Protein AF-A0A7V3F7Z0-F1 (afdb_monomer_lite)

pLDDT: mean 85.37, std 13.81, range [32.78, 98.31]

Secondary structure (DSSP, 8-state):
-PPP--PPBPPPPEEEBPPPSSGGGSEEEEE--SSB-EEEESSB--S-GGGG-EE-S-GGGSBTTBPEEEEEEEETTEEEEEEEESS-S-EEEEEPSTT--S-GGG-GGGTT-HHHHHHHHHHTTPEEEEEEEPP-SSTT-GGG-BSSS-TT--HHHHHHHHHHHHHHHIIIIITTS-EEEEEETHHHIIIIIHHHHBTTSTTT-SEEEEES---S-HHHHHH--S-EEETTEEEEEEBTTBPPGGG--EE-S----HHHHHHHHHHHT-TTTTTTT---GGGGGG-GGGS-GGGG---S-EEEEEE--SS--TTTT---TTTTSHHHHHHHHHHHHHHH-TTS-EEEEEETT--TTGGGSTTTHHHHHHHHHHHTTPPPP-------TTSB-B---TTSPPPTT-B-SB-SSSTT--BSEEEEEETTEEEEEES-S-TTEEEESEEEEEETT--S-EEEE-EESSPPPSTTSEEES-EEEEEE--HHHHTS-EEEEE-EEEEEEPSSSS--EEEEESBSSSS--SB--EEEEE---

Radius of gyration: 26.9 Å; chains: 1; bounding box: 70×64×76 Å

Structure (mmCIF, N/CA/C/O backbone):
data_AF-A0A7V3F7Z0-F1
#
_entry.id   AF-A0A7V3F7Z0-F1
#
loop_
_atom_site.group_PDB
_atom_site.id
_atom_site.type_symbol
_atom_site.label_atom_id
_atom_site.label_alt_id
_atom_site.label_comp_id
_atom_site.label_asym_id
_atom_site.label_entity_id
_atom_site.label_seq_id
_atom_site.pdbx_PDB_ins_code
_atom_site.Cartn_x
_atom_site.Cartn_y
_atom_site.Cartn_z
_atom_site.occupancy
_atom_site.B_iso_or_equiv
_atom_site.auth_seq_id
_atom_site.auth_comp_id
_atom_site.auth_asym_id
_atom_site.auth_atom_id
_atom_site.pdbx_PDB_model_num
ATOM 1 N N . MET A 1 1 ? 5.185 -11.949 -35.951 1.00 40.06 1 MET A N 1
ATOM 2 C CA . MET A 1 1 ? 5.447 -13.105 -35.068 1.00 40.06 1 MET A CA 1
ATOM 3 C C . MET A 1 1 ? 4.347 -13.123 -34.026 1.00 40.06 1 MET A C 1
ATOM 5 O O . MET A 1 1 ? 4.194 -12.122 -33.343 1.00 40.06 1 MET A O 1
ATOM 9 N N . GLN A 1 2 ? 3.527 -14.175 -33.975 1.00 32.78 2 GLN A N 1
ATOM 10 C CA . GLN A 1 2 ? 2.588 -14.362 -32.868 1.00 32.78 2 GLN A CA 1
ATOM 11 C C . GLN A 1 2 ? 3.419 -14.623 -31.614 1.00 32.78 2 GLN A C 1
ATOM 13 O O . GLN A 1 2 ? 4.177 -15.591 -31.577 1.00 32.78 2 GLN A O 1
ATOM 18 N N . THR A 1 3 ? 3.333 -13.734 -30.629 1.00 39.50 3 THR A N 1
ATOM 19 C CA . THR A 1 3 ? 3.895 -13.981 -29.303 1.00 39.50 3 THR A CA 1
ATOM 20 C C . THR A 1 3 ? 3.200 -15.234 -28.765 1.00 39.50 3 THR A C 1
ATOM 22 O O . THR A 1 3 ? 1.966 -15.231 -28.711 1.00 39.50 3 THR A O 1
ATOM 25 N N . PRO A 1 4 ? 3.921 -16.325 -28.444 1.00 40.84 4 PRO A N 1
ATOM 26 C CA . PRO A 1 4 ? 3.293 -17.485 -27.829 1.00 40.84 4 PRO A CA 1
ATOM 27 C C . PRO A 1 4 ? 2.524 -17.004 -26.600 1.00 40.84 4 PRO A C 1
ATOM 29 O O . PRO A 1 4 ? 3.055 -16.210 -25.823 1.00 40.84 4 PRO A O 1
ATOM 32 N N . SER A 1 5 ? 1.260 -17.421 -26.471 1.00 46.19 5 SER A N 1
ATOM 33 C CA . SER A 1 5 ? 0.456 -17.141 -25.282 1.00 46.19 5 SER A CA 1
ATOM 34 C C . SER A 1 5 ? 1.248 -17.662 -24.094 1.00 46.19 5 SER A C 1
ATOM 36 O O . SER A 1 5 ? 1.383 -18.874 -23.943 1.00 46.19 5 SER A O 1
ATOM 38 N N . ALA A 1 6 ? 1.866 -16.761 -23.331 1.00 54.75 6 ALA A N 1
ATOM 39 C CA . ALA A 1 6 ? 2.695 -17.152 -22.209 1.00 54.75 6 ALA A CA 1
ATOM 40 C C . ALA A 1 6 ? 1.791 -17.897 -21.226 1.00 54.75 6 ALA A C 1
ATOM 42 O O . ALA A 1 6 ? 0.882 -17.301 -20.649 1.00 54.75 6 ALA A O 1
ATOM 43 N N . THR A 1 7 ? 1.992 -19.210 -21.100 1.00 64.94 7 THR A N 1
ATOM 44 C CA . THR A 1 7 ? 1.405 -19.985 -20.011 1.00 64.94 7 THR A CA 1
ATOM 45 C C . THR A 1 7 ? 1.836 -19.306 -18.723 1.00 64.94 7 THR A C 1
ATOM 47 O O . THR A 1 7 ? 3.023 -19.020 -18.540 1.00 64.94 7 THR A O 1
ATOM 50 N N . LEU A 1 8 ? 0.866 -18.980 -17.879 1.00 78.19 8 LEU A N 1
ATOM 51 C CA . LEU A 1 8 ? 1.135 -18.326 -16.613 1.00 78.19 8 LEU A CA 1
ATOM 52 C C . LEU A 1 8 ? 2.072 -19.197 -15.775 1.00 78.19 8 LEU A C 1
ATOM 54 O O . LEU A 1 8 ? 2.037 -20.428 -15.823 1.00 78.19 8 LEU A O 1
ATOM 58 N N . ALA A 1 9 ? 2.955 -18.547 -15.028 1.00 81.69 9 ALA A N 1
ATOM 59 C CA . ALA A 1 9 ? 3.930 -19.269 -14.237 1.00 81.69 9 ALA A CA 1
ATOM 60 C C . ALA A 1 9 ? 3.295 -19.789 -12.938 1.00 81.69 9 ALA A C 1
ATOM 62 O O . ALA A 1 9 ? 2.455 -19.137 -12.309 1.00 81.69 9 ALA A O 1
ATOM 63 N N . ALA A 1 10 ? 3.746 -20.963 -12.499 1.00 88.56 10 ALA A N 1
ATOM 64 C CA . ALA A 1 10 ? 3.422 -21.468 -11.175 1.00 88.56 10 ALA A CA 1
ATOM 65 C C . ALA A 1 10 ? 4.236 -20.725 -10.102 1.00 88.56 10 ALA A C 1
ATOM 67 O O . ALA A 1 10 ? 5.429 -20.454 -10.264 1.00 88.56 10 ALA A O 1
ATOM 68 N N . THR A 1 11 ? 3.599 -20.449 -8.966 1.00 92.69 11 THR A N 1
ATOM 69 C CA . THR A 1 11 ? 4.271 -19.986 -7.744 1.00 92.69 11 THR A CA 1
ATOM 70 C C . THR A 1 11 ? 5.241 -21.041 -7.204 1.00 92.69 11 THR A C 1
ATOM 72 O O . THR A 1 11 ? 5.077 -22.237 -7.452 1.00 92.69 11 THR A O 1
ATOM 75 N N . LYS A 1 12 ? 6.211 -20.622 -6.392 1.00 94.94 12 LYS A N 1
ATOM 76 C CA . LYS A 1 12 ? 7.134 -21.509 -5.678 1.00 94.94 12 LYS A CA 1
ATOM 77 C C . LYS A 1 12 ? 6.621 -21.827 -4.268 1.00 94.94 12 LYS A C 1
ATOM 79 O O . LYS A 1 12 ? 5.870 -21.037 -3.695 1.00 94.94 12 LYS A O 1
ATOM 84 N N . PRO A 1 13 ? 7.014 -22.973 -3.690 1.00 96.38 13 PRO A N 1
ATOM 85 C CA . PRO A 1 13 ? 6.775 -23.248 -2.280 1.00 96.38 13 PRO A CA 1
ATOM 86 C C . PRO A 1 13 ? 7.453 -22.203 -1.387 1.00 96.38 13 PRO A C 1
ATOM 88 O O . PRO A 1 13 ? 8.570 -21.772 -1.670 1.00 96.38 13 PRO A O 1
ATOM 91 N N . VAL A 1 14 ? 6.779 -21.830 -0.300 1.00 97.88 14 VAL A N 1
ATOM 92 C CA . VAL A 1 14 ? 7.337 -20.976 0.756 1.00 97.88 14 VAL A CA 1
ATOM 93 C C . VAL A 1 14 ? 7.803 -21.876 1.893 1.00 97.88 14 VAL A C 1
ATOM 95 O O . VAL A 1 14 ? 7.004 -22.620 2.464 1.00 97.88 14 VAL A O 1
ATOM 98 N N . THR A 1 15 ? 9.086 -21.799 2.228 1.00 98.12 15 THR A N 1
ATOM 99 C CA . THR A 1 15 ? 9.681 -22.517 3.356 1.00 98.12 15 THR A CA 1
ATOM 100 C C . THR A 1 15 ? 9.652 -21.614 4.578 1.00 98.12 15 THR A C 1
ATOM 102 O O . THR A 1 15 ? 10.271 -20.554 4.580 1.00 98.12 15 THR A O 1
ATOM 105 N N . ILE A 1 16 ? 8.947 -22.024 5.629 1.00 98.31 16 ILE A N 1
ATOM 106 C CA . ILE A 1 16 ? 8.938 -21.291 6.898 1.00 98.31 16 ILE A CA 1
ATOM 107 C C . ILE A 1 16 ? 10.205 -21.627 7.680 1.00 98.31 16 ILE A C 1
ATOM 109 O O . ILE A 1 16 ? 10.554 -22.800 7.838 1.00 98.31 16 ILE A O 1
ATOM 113 N N . CYS A 1 17 ? 10.887 -20.603 8.182 1.00 98.06 17 CYS A N 1
ATOM 114 C CA . CYS A 1 17 ? 12.042 -20.771 9.052 1.00 98.06 17 CYS A CA 1
ATOM 115 C C . CYS A 1 17 ? 11.588 -20.779 10.514 1.00 98.06 17 CYS A C 1
ATOM 117 O O . CYS A 1 17 ? 10.593 -20.156 10.881 1.00 98.06 17 CYS A O 1
ATOM 119 N N . LYS A 1 18 ? 12.308 -21.498 11.372 1.00 96.44 18 LYS A N 1
ATOM 120 C CA . LYS A 1 18 ? 12.104 -21.409 12.816 1.00 96.44 18 LYS A CA 1
ATOM 121 C C . LYS A 1 18 ? 12.685 -20.083 13.304 1.00 96.44 18 LYS A C 1
ATOM 123 O O . LYS A 1 18 ? 13.902 -19.914 13.222 1.00 96.44 18 LYS A O 1
ATOM 128 N N . ALA A 1 19 ? 11.839 -19.193 13.827 1.00 93.38 19 ALA A N 1
ATOM 129 C CA . ALA A 1 19 ? 12.308 -17.955 14.438 1.00 93.38 19 ALA A CA 1
ATOM 130 C C . ALA A 1 19 ? 13.267 -18.244 15.603 1.00 93.38 19 ALA A C 1
ATOM 132 O O . ALA A 1 19 ? 12.974 -19.061 16.482 1.00 93.38 19 ALA A O 1
ATOM 133 N N . GLN A 1 20 ? 14.418 -17.583 15.581 1.00 91.88 20 GLN A N 1
ATOM 134 C CA . GLN A 1 20 ? 15.437 -17.635 16.622 1.00 91.88 20 GLN A CA 1
ATOM 135 C C . GLN A 1 20 ? 15.290 -16.446 17.579 1.00 91.88 20 GLN A C 1
ATOM 137 O O . GLN A 1 20 ? 14.493 -15.532 17.357 1.00 91.88 20 GLN A O 1
ATOM 142 N N . ASN A 1 21 ? 16.071 -16.444 18.661 1.00 86.12 21 ASN A N 1
ATOM 143 C CA . ASN A 1 21 ? 16.098 -15.308 19.587 1.00 86.12 21 ASN A CA 1
ATOM 144 C C . ASN A 1 21 ? 16.656 -14.043 18.924 1.00 86.12 21 ASN A C 1
ATOM 146 O O . ASN A 1 21 ? 16.204 -12.952 19.241 1.00 86.12 21 ASN A O 1
ATOM 150 N N . ASN A 1 22 ? 17.619 -14.197 18.013 1.00 85.81 22 ASN A N 1
ATOM 151 C CA . ASN A 1 22 ? 18.153 -13.112 17.205 1.00 85.81 22 ASN A CA 1
ATOM 152 C C . ASN A 1 22 ? 17.580 -13.218 15.778 1.00 85.81 22 ASN A C 1
ATOM 154 O O . ASN A 1 22 ? 17.796 -14.249 15.136 1.00 85.81 22 ASN A O 1
ATOM 158 N N . PRO A 1 23 ? 16.874 -12.194 15.262 1.00 86.50 23 PRO A N 1
ATOM 159 C CA . PRO A 1 23 ? 16.345 -12.193 13.897 1.00 86.50 23 PRO A CA 1
ATOM 160 C C . PRO A 1 23 ? 17.389 -12.462 12.806 1.00 86.50 23 PRO A C 1
ATOM 162 O O . PRO A 1 23 ? 17.048 -13.035 11.772 1.00 86.50 23 PRO A O 1
ATOM 165 N N . ASP A 1 24 ? 18.650 -12.090 13.036 1.00 85.94 24 ASP A N 1
ATOM 166 C CA . ASP A 1 24 ? 19.737 -12.322 12.076 1.00 85.94 24 ASP A CA 1
ATOM 167 C C . ASP A 1 24 ? 20.104 -13.812 11.928 1.00 85.94 24 ASP A C 1
ATOM 169 O O . ASP A 1 24 ? 20.746 -14.188 10.949 1.00 85.94 24 ASP A O 1
ATOM 173 N N . ASP A 1 25 ? 19.659 -14.672 12.854 1.00 91.00 25 ASP A N 1
ATOM 174 C CA . ASP A 1 25 ? 19.932 -16.114 12.843 1.00 91.00 25 ASP A CA 1
ATOM 175 C C . ASP A 1 25 ? 18.805 -16.938 12.186 1.00 91.00 25 ASP A C 1
ATOM 177 O O . ASP A 1 25 ? 18.937 -18.157 12.036 1.00 91.00 25 ASP A O 1
ATOM 181 N N . ASP A 1 26 ? 17.687 -16.322 11.784 1.00 93.75 26 ASP A N 1
ATOM 182 C CA . ASP A 1 26 ? 16.532 -17.037 11.212 1.00 93.75 26 ASP A CA 1
ATOM 183 C C . ASP A 1 26 ? 16.871 -17.741 9.884 1.00 93.75 26 ASP A C 1
ATOM 185 O O . ASP A 1 26 ? 16.384 -18.839 9.578 1.00 93.75 26 ASP A O 1
ATOM 189 N N . PHE A 1 27 ? 17.719 -17.099 9.087 1.00 94.94 27 PHE A N 1
ATOM 190 C CA . PHE A 1 27 ? 18.164 -17.549 7.776 1.00 94.94 27 PHE A CA 1
ATOM 191 C C . PHE A 1 27 ? 19.595 -17.090 7.510 1.00 94.94 27 PHE A C 1
ATOM 193 O O . PHE A 1 27 ? 20.056 -16.078 8.027 1.00 94.94 27 PHE A O 1
ATOM 200 N N . VAL A 1 28 ? 20.285 -17.820 6.642 1.00 94.00 28 VAL A N 1
ATOM 201 C CA . VAL A 1 28 ? 21.674 -17.565 6.268 1.00 94.00 28 VAL A CA 1
ATOM 202 C C . VAL A 1 28 ? 21.777 -17.386 4.760 1.00 94.00 28 VAL A C 1
ATOM 204 O O . VAL A 1 28 ? 21.121 -18.092 3.993 1.00 94.00 28 VAL A O 1
ATOM 207 N N . MET A 1 29 ? 22.609 -16.439 4.329 1.00 90.94 29 MET A N 1
ATOM 208 C CA . MET A 1 29 ? 22.981 -16.303 2.923 1.00 90.94 29 MET A CA 1
ATOM 209 C C . MET A 1 29 ? 24.014 -17.392 2.585 1.00 90.94 29 MET A C 1
ATOM 211 O O . MET A 1 29 ? 25.139 -17.340 3.079 1.00 90.94 29 MET A O 1
ATOM 215 N N . GLN A 1 30 ? 23.627 -18.399 1.796 1.00 85.00 30 GLN A N 1
ATOM 216 C CA . GLN A 1 30 ? 24.428 -19.599 1.513 1.00 85.00 30 GLN A CA 1
ATOM 217 C C . GLN A 1 30 ? 25.520 -19.358 0.471 1.00 85.00 30 GLN A C 1
ATOM 219 O O . GLN A 1 30 ? 26.654 -19.807 0.636 1.00 85.00 30 GLN A O 1
ATOM 224 N N . ALA A 1 31 ? 25.187 -18.636 -0.594 1.00 69.44 31 ALA A N 1
ATOM 225 C CA . ALA A 1 31 ? 26.120 -18.273 -1.642 1.00 69.44 31 ALA A CA 1
ATOM 226 C C . ALA A 1 31 ? 26.060 -16.763 -1.857 1.00 69.44 31 ALA A C 1
ATOM 228 O O . ALA A 1 31 ? 25.005 -16.192 -2.129 1.00 69.44 31 ALA A O 1
ATOM 229 N N . SER A 1 32 ? 27.219 -16.115 -1.740 1.00 60.28 32 SER A N 1
ATOM 230 C CA . SER A 1 32 ? 27.382 -14.732 -2.166 1.00 60.28 32 SER A CA 1
ATOM 231 C C . SER A 1 32 ? 28.362 -14.690 -3.330 1.00 60.28 32 SER A C 1
ATOM 233 O O . SER A 1 32 ? 29.577 -14.599 -3.158 1.00 60.28 32 SER A O 1
ATOM 235 N N . GLY A 1 33 ? 27.818 -14.756 -4.546 1.00 64.25 33 GLY A N 1
ATOM 236 C CA . GLY A 1 33 ? 28.497 -14.121 -5.671 1.00 64.25 33 GLY A CA 1
ATOM 237 C C . GLY A 1 33 ? 28.677 -12.627 -5.377 1.00 64.25 33 GLY A C 1
ATOM 238 O O . GLY A 1 33 ? 28.158 -12.092 -4.386 1.00 64.25 33 GLY A O 1
ATOM 239 N N . LEU A 1 34 ? 29.384 -11.904 -6.242 1.00 66.94 34 LEU A N 1
ATOM 240 C CA . LEU A 1 34 ? 29.458 -10.448 -6.078 1.00 66.94 34 LEU A CA 1
ATOM 241 C C . LEU A 1 34 ? 28.057 -9.820 -6.123 1.00 66.94 34 LEU A C 1
ATOM 243 O O . LEU A 1 34 ? 27.850 -8.782 -5.494 1.00 66.94 34 LEU A O 1
ATOM 247 N N . ILE A 1 35 ? 27.100 -10.476 -6.795 1.00 71.56 35 ILE A N 1
ATOM 248 C CA . ILE A 1 35 ? 25.811 -9.875 -7.114 1.00 71.56 35 ILE A CA 1
ATOM 249 C C . ILE A 1 35 ? 24.589 -10.780 -6.860 1.00 71.56 35 ILE A C 1
ATOM 251 O O . ILE A 1 35 ? 23.461 -10.293 -6.806 1.00 71.56 35 ILE A O 1
ATOM 255 N N . GLY A 1 36 ? 24.793 -12.074 -6.606 1.00 80.94 36 GLY A N 1
ATOM 256 C CA . GLY A 1 36 ? 23.739 -12.988 -6.152 1.00 80.94 36 GLY A CA 1
ATOM 257 C C . GLY A 1 36 ? 23.411 -12.875 -4.655 1.00 80.94 36 GLY A C 1
ATOM 258 O O . GLY A 1 36 ? 24.296 -12.637 -3.831 1.00 80.94 36 GLY A O 1
ATOM 259 N N . ALA A 1 37 ? 22.142 -13.088 -4.309 1.00 86.69 37 ALA A N 1
ATOM 260 C CA . ALA A 1 37 ? 21.683 -13.376 -2.956 1.00 86.69 37 ALA A CA 1
ATOM 261 C C . ALA A 1 37 ? 20.887 -14.690 -2.970 1.00 86.69 37 ALA A C 1
ATOM 263 O O . ALA A 1 37 ? 19.822 -14.770 -3.588 1.00 86.69 37 ALA A O 1
ATOM 264 N N . ASP A 1 38 ? 21.440 -15.694 -2.295 1.00 91.25 38 ASP A N 1
ATOM 265 C CA . ASP A 1 38 ? 20.860 -17.022 -2.109 1.00 91.25 38 ASP A CA 1
ATOM 266 C C . ASP A 1 38 ? 20.737 -17.292 -0.609 1.00 91.25 38 ASP A C 1
ATOM 268 O O . ASP A 1 38 ? 21.736 -17.281 0.114 1.00 91.25 38 ASP A O 1
ATOM 272 N N . TYR A 1 39 ? 19.508 -17.469 -0.140 1.00 94.44 39 TYR A N 1
ATOM 273 C CA . TYR A 1 39 ? 19.170 -17.656 1.260 1.00 94.44 39 TYR A CA 1
ATOM 274 C C . TYR A 1 39 ? 18.562 -19.026 1.524 1.00 94.44 39 TYR A C 1
ATOM 276 O O . TYR A 1 39 ? 17.707 -19.496 0.778 1.00 94.44 39 TYR A O 1
ATOM 284 N N . ALA A 1 40 ? 18.880 -19.578 2.693 1.00 96.38 40 ALA A N 1
ATOM 285 C CA . ALA A 1 40 ? 18.181 -20.721 3.263 1.00 96.38 40 ALA A CA 1
ATOM 286 C C . ALA A 1 40 ? 17.863 -20.493 4.740 1.00 96.38 40 ALA A C 1
ATOM 288 O O . ALA A 1 40 ? 18.558 -19.752 5.435 1.00 96.38 40 ALA A O 1
ATOM 289 N N . CYS A 1 41 ? 16.826 -21.166 5.237 1.00 97.38 41 CYS A N 1
ATOM 290 C CA . CYS A 1 41 ? 16.548 -21.183 6.667 1.00 97.38 41 CYS A CA 1
ATOM 291 C C . CYS A 1 41 ? 17.720 -21.823 7.415 1.00 97.38 41 CYS A C 1
ATOM 293 O O . CYS A 1 41 ? 18.149 -22.921 7.058 1.00 97.38 41 CYS A O 1
ATOM 295 N N . THR A 1 42 ? 18.167 -21.200 8.504 1.00 97.06 42 THR A N 1
ATOM 296 C CA . THR A 1 42 ? 19.142 -21.818 9.419 1.00 97.06 42 THR A CA 1
ATOM 297 C C . THR A 1 42 ? 18.548 -23.078 10.043 1.00 97.06 42 THR A C 1
ATOM 299 O O . THR A 1 42 ? 19.208 -24.098 10.220 1.00 97.06 42 THR A O 1
ATOM 302 N N . THR A 1 43 ? 17.255 -23.026 10.361 1.00 97.06 43 THR A N 1
ATOM 303 C CA . THR A 1 43 ? 16.456 -24.182 10.759 1.00 97.06 43 THR A CA 1
ATOM 304 C C . THR A 1 43 ? 15.089 -24.076 10.105 1.00 97.06 43 THR A C 1
ATOM 306 O O . THR A 1 43 ? 14.385 -23.083 10.285 1.00 97.06 43 THR A O 1
ATOM 309 N N . VAL A 1 44 ? 14.700 -25.099 9.348 1.00 97.56 44 VAL A N 1
ATOM 310 C CA . VAL A 1 44 ? 13.358 -25.176 8.760 1.00 97.56 44 VAL A CA 1
ATOM 311 C C . VAL A 1 44 ? 12.338 -25.435 9.869 1.00 97.56 44 VAL A C 1
ATOM 313 O O . VAL A 1 44 ? 12.540 -26.292 10.732 1.00 97.56 44 VAL A O 1
ATOM 316 N N . CYS A 1 45 ? 11.235 -24.694 9.845 1.00 97.00 45 CYS A N 1
ATOM 317 C CA . CYS A 1 45 ? 10.101 -24.926 10.724 1.00 97.00 45 CYS A CA 1
ATOM 318 C C . CYS A 1 45 ? 9.451 -26.274 10.386 1.00 97.00 45 CYS A C 1
ATOM 320 O O . CYS A 1 45 ? 8.913 -26.452 9.294 1.00 97.00 45 CYS A O 1
ATOM 322 N N . SER A 1 46 ? 9.500 -27.228 11.315 1.00 91.62 46 SER A N 1
ATOM 323 C CA . SER A 1 46 ? 8.777 -28.496 11.186 1.00 91.62 46 SER A CA 1
ATOM 324 C C . SER A 1 46 ? 7.430 -28.390 11.906 1.00 91.62 46 SER A C 1
ATOM 326 O O . SER A 1 46 ? 7.382 -27.993 13.065 1.00 91.62 46 SER A O 1
ATOM 328 N N . GLY A 1 47 ? 6.334 -28.737 11.224 1.00 89.50 47 GLY A N 1
ATOM 329 C CA . GLY A 1 47 ? 4.981 -28.713 11.795 1.00 89.50 47 GLY A CA 1
ATOM 330 C C . GLY A 1 47 ? 4.164 -27.462 11.447 1.00 89.50 47 GLY A C 1
ATOM 331 O O . GLY A 1 47 ? 4.294 -26.910 10.356 1.00 89.50 47 GLY A O 1
ATOM 332 N N . ASP A 1 48 ? 3.267 -27.057 12.354 1.00 91.62 48 ASP A N 1
ATOM 333 C CA . ASP A 1 48 ? 2.439 -25.854 12.178 1.00 91.62 48 ASP A CA 1
ATOM 334 C C . ASP A 1 48 ? 3.324 -24.601 12.247 1.00 91.62 48 ASP A C 1
ATOM 336 O O . ASP A 1 48 ? 4.035 -24.387 13.230 1.00 91.62 48 ASP A O 1
ATOM 340 N N . TRP A 1 49 ? 3.235 -23.740 11.228 1.00 94.75 49 TRP A N 1
ATOM 341 C CA . TRP A 1 49 ? 3.980 -22.482 11.138 1.00 94.75 49 TRP A CA 1
ATOM 342 C C . TRP A 1 49 ? 3.799 -21.589 12.373 1.00 94.75 49 TRP A C 1
ATOM 344 O O . TRP A 1 49 ? 4.698 -20.820 12.710 1.00 94.75 49 TRP A O 1
ATOM 354 N N . ARG A 1 50 ? 2.673 -21.712 13.090 1.00 91.75 50 ARG A N 1
ATOM 355 C CA . ARG A 1 50 ? 2.406 -20.962 14.329 1.00 91.75 50 ARG A CA 1
ATOM 356 C C . ARG A 1 50 ? 3.424 -21.236 15.434 1.00 91.75 50 ARG A C 1
ATOM 358 O O . ARG A 1 50 ? 3.628 -20.385 16.292 1.00 91.75 50 ARG A O 1
ATOM 365 N N . GLN A 1 51 ? 4.075 -22.397 15.417 1.00 91.19 51 GLN A N 1
ATOM 366 C CA . GLN A 1 51 ? 5.104 -22.770 16.394 1.00 91.19 51 GLN A CA 1
ATOM 367 C C . GLN A 1 51 ? 6.454 -22.091 16.127 1.00 91.19 51 GLN A C 1
ATOM 369 O O . GLN A 1 51 ? 7.370 -22.189 16.940 1.00 91.19 51 GLN A O 1
ATOM 374 N N . CYS A 1 52 ? 6.580 -21.411 14.989 1.00 93.44 52 CYS A N 1
ATOM 375 C CA . CYS A 1 52 ? 7.809 -20.787 14.515 1.00 93.44 52 CYS A CA 1
ATOM 376 C C . CYS A 1 52 ? 7.726 -19.262 14.513 1.00 93.44 52 CYS A C 1
ATOM 378 O O . CYS A 1 52 ? 8.544 -18.600 13.879 1.00 93.44 52 CYS A O 1
ATOM 380 N N . LEU A 1 53 ? 6.734 -18.720 15.218 1.00 93.00 53 LEU A N 1
ATOM 381 C CA . LEU A 1 53 ? 6.544 -17.293 15.402 1.00 93.00 53 LEU A CA 1
ATOM 382 C C . LEU A 1 53 ? 7.435 -16.759 16.518 1.00 93.00 53 LEU A C 1
ATOM 384 O O . LEU A 1 53 ? 7.620 -17.403 17.551 1.00 93.00 53 LEU A O 1
ATOM 388 N N . ARG A 1 54 ? 7.886 -15.523 16.338 1.00 91.62 54 ARG A N 1
ATOM 389 C CA . ARG A 1 54 ? 8.498 -14.694 17.378 1.00 91.62 54 ARG A CA 1
ATOM 390 C C . ARG A 1 54 ? 7.589 -13.503 17.655 1.00 91.62 54 ARG A C 1
ATOM 392 O O . ARG A 1 54 ? 6.998 -12.957 16.730 1.00 91.62 54 ARG A O 1
ATOM 399 N N . LEU A 1 55 ? 7.462 -13.085 18.912 1.00 85.38 55 LEU A N 1
ATOM 400 C CA . LEU A 1 55 ? 6.824 -11.803 19.226 1.00 85.38 55 LEU A CA 1
ATOM 401 C C . LEU A 1 55 ? 7.704 -10.662 18.716 1.00 85.38 55 LEU A C 1
ATOM 403 O O . LEU A 1 55 ? 8.922 -10.711 18.869 1.00 85.38 55 LEU A O 1
ATOM 407 N N . THR A 1 56 ? 7.102 -9.636 18.123 1.00 82.06 56 THR A N 1
ATOM 408 C CA . THR A 1 56 ? 7.854 -8.445 17.722 1.00 82.06 56 THR A CA 1
ATOM 409 C C . THR A 1 56 ? 8.457 -7.778 18.965 1.00 82.06 56 THR A C 1
ATOM 411 O O . THR A 1 56 ? 7.770 -7.604 19.967 1.00 82.06 56 THR A O 1
ATOM 414 N N . GLU A 1 57 ? 9.739 -7.410 18.916 1.00 71.50 57 GLU A N 1
ATOM 415 C CA . GLU A 1 57 ? 10.472 -6.902 20.092 1.00 71.50 57 GLU A CA 1
ATOM 416 C C . GLU A 1 57 ? 9.981 -5.528 20.576 1.00 71.50 57 GLU A C 1
ATOM 418 O O . GLU A 1 57 ? 10.096 -5.188 21.752 1.00 71.50 57 GLU A O 1
ATOM 423 N N . LYS A 1 58 ? 9.439 -4.731 19.654 1.00 70.00 58 LYS A N 1
ATOM 424 C CA . LYS A 1 58 ? 9.062 -3.334 19.862 1.00 70.00 58 LYS A CA 1
ATOM 425 C C . LYS A 1 58 ? 7.558 -3.193 20.055 1.00 70.00 58 LYS A C 1
ATOM 427 O O . LYS A 1 58 ? 6.782 -3.426 19.127 1.00 70.00 58 LYS A O 1
ATOM 432 N N . ALA A 1 59 ? 7.157 -2.772 21.253 1.00 60.41 59 ALA A N 1
ATOM 433 C CA . ALA A 1 59 ? 5.754 -2.576 21.613 1.00 60.41 59 ALA A CA 1
ATOM 434 C C . ALA A 1 59 ? 5.079 -1.484 20.766 1.00 60.41 59 ALA A C 1
ATOM 436 O O . ALA A 1 59 ? 3.884 -1.565 20.500 1.00 60.41 59 ALA A O 1
ATOM 437 N N . GLU A 1 60 ? 5.836 -0.495 20.288 1.00 58.94 60 GLU A N 1
ATOM 438 C CA . GLU A 1 60 ? 5.359 0.537 19.363 1.00 58.94 60 GLU A CA 1
ATOM 439 C C . GLU A 1 60 ? 4.924 -0.022 17.999 1.00 58.94 60 GLU A C 1
ATOM 441 O O . GLU A 1 60 ? 4.216 0.649 17.259 1.00 58.94 60 GLU A O 1
ATOM 446 N N . HIS A 1 61 ? 5.289 -1.264 17.669 1.00 65.75 61 HIS A N 1
ATOM 447 C CA . HIS A 1 61 ? 4.841 -1.934 16.449 1.00 65.75 61 HIS A CA 1
ATOM 448 C C . HIS A 1 61 ? 3.541 -2.734 16.655 1.00 65.75 61 HIS A C 1
ATOM 450 O O . HIS A 1 61 ? 3.078 -3.402 15.730 1.00 65.75 61 HIS A O 1
ATOM 456 N N . HIS A 1 62 ? 2.952 -2.713 17.856 1.00 59.34 62 HIS A N 1
ATOM 457 C CA . HIS A 1 62 ? 1.739 -3.461 18.188 1.00 59.34 62 HIS A CA 1
ATOM 458 C C . HIS A 1 62 ? 0.474 -2.764 17.675 1.00 59.34 62 HIS A C 1
ATOM 460 O O . HIS A 1 62 ? 0.283 -1.562 17.837 1.00 59.34 62 HIS A O 1
ATOM 466 N N . ALA A 1 63 ? -0.460 -3.544 17.137 1.00 58.75 63 ALA A N 1
ATOM 467 C CA . ALA A 1 63 ? -1.728 -3.039 16.622 1.00 58.75 63 ALA A CA 1
ATOM 468 C C . ALA A 1 63 ? -2.724 -2.819 17.769 1.00 58.75 63 ALA A C 1
ATOM 470 O O . ALA A 1 63 ? -3.279 -3.790 18.283 1.00 58.75 63 ALA A O 1
ATOM 471 N N . ARG A 1 64 ? -2.977 -1.577 18.205 1.00 61.75 64 ARG A N 1
ATOM 472 C CA . ARG A 1 64 ? -3.854 -1.296 19.370 1.00 61.75 64 ARG A CA 1
ATOM 473 C C . ARG A 1 64 ? -3.435 -2.049 20.646 1.00 61.75 64 ARG A C 1
ATOM 475 O O . ARG A 1 64 ? -4.279 -2.537 21.395 1.00 61.75 64 ARG A O 1
ATOM 482 N N . GLY A 1 65 ? -2.131 -2.222 20.860 1.00 55.53 65 GLY A N 1
ATOM 483 C CA . GLY A 1 65 ? -1.616 -3.026 21.972 1.00 55.53 65 GLY A CA 1
ATOM 484 C C . GLY A 1 65 ? -1.780 -4.543 21.799 1.00 55.53 65 GLY A C 1
ATOM 485 O O . GLY A 1 65 ? -1.353 -5.290 22.677 1.00 55.53 65 GLY A O 1
ATOM 486 N N . LEU A 1 66 ? -2.332 -5.025 20.675 1.00 61.16 66 LEU A N 1
ATOM 487 C CA . LEU A 1 66 ? -2.253 -6.438 20.312 1.00 61.16 66 LEU A CA 1
ATOM 488 C C . LEU A 1 66 ? -0.832 -6.758 19.841 1.00 61.16 66 LEU A C 1
ATOM 490 O O . LEU A 1 66 ? -0.335 -6.092 18.925 1.00 61.16 66 LEU A O 1
ATOM 494 N N . PRO A 1 67 ? -0.191 -7.792 20.409 1.00 72.50 67 PRO A N 1
ATOM 495 C CA . PRO A 1 67 ? 1.145 -8.175 19.999 1.00 72.50 67 PRO A CA 1
ATOM 496 C C . PRO A 1 67 ? 1.156 -8.571 18.525 1.00 72.50 67 PRO A C 1
ATOM 498 O O . PRO A 1 67 ? 0.344 -9.391 18.075 1.00 72.50 67 PRO A O 1
ATOM 501 N N . LYS A 1 68 ? 2.094 -7.985 17.778 1.00 84.44 68 LYS A N 1
ATOM 502 C CA . LYS A 1 68 ? 2.459 -8.507 16.465 1.00 84.44 68 LYS A CA 1
ATOM 503 C C . LYS A 1 68 ? 3.437 -9.660 16.635 1.00 84.44 68 LYS A C 1
ATOM 505 O O . LYS A 1 68 ? 4.174 -9.761 17.618 1.00 84.44 68 LYS A O 1
ATOM 510 N N . VAL A 1 69 ? 3.391 -10.551 15.662 1.00 90.06 69 VAL A N 1
ATOM 511 C CA . VAL A 1 69 ? 4.303 -11.673 15.519 1.00 90.06 69 VAL A CA 1
ATOM 512 C C . VAL A 1 69 ? 5.070 -11.529 14.218 1.00 90.06 69 VAL A C 1
ATOM 514 O O . VAL A 1 69 ? 4.572 -10.958 13.246 1.00 90.06 69 VAL A O 1
ATOM 517 N N . GLU A 1 70 ? 6.279 -12.064 14.217 1.00 94.44 70 GLU A N 1
ATOM 518 C CA . GLU A 1 70 ? 7.133 -12.216 13.056 1.00 94.44 70 GLU A CA 1
ATOM 519 C C . GLU A 1 70 ? 7.201 -13.684 12.638 1.00 94.44 70 GLU A C 1
ATOM 521 O O . GLU A 1 70 ? 7.330 -14.573 13.485 1.00 94.44 70 GLU A O 1
ATOM 526 N N . LEU A 1 71 ? 7.137 -13.924 11.329 1.00 97.06 71 LEU A N 1
ATOM 527 C CA . LEU A 1 71 ? 7.300 -15.239 10.721 1.00 97.06 71 LEU A CA 1
ATOM 528 C C . LEU A 1 71 ? 8.376 -15.168 9.629 1.00 97.06 71 LEU A C 1
ATOM 530 O O . LEU A 1 71 ? 8.097 -14.639 8.544 1.00 97.06 71 LEU A O 1
ATOM 534 N N . PRO A 1 72 ? 9.595 -15.664 9.890 1.00 98.12 72 PRO A N 1
ATOM 535 C CA . PRO A 1 72 ? 10.644 -15.706 8.886 1.00 98.12 72 PRO A CA 1
ATOM 536 C C . PRO A 1 72 ? 10.371 -16.803 7.855 1.00 98.12 72 PRO A C 1
ATOM 538 O O . PRO A 1 72 ? 9.851 -17.879 8.163 1.00 98.12 72 PRO A O 1
ATOM 541 N N . PHE A 1 73 ? 10.742 -16.533 6.612 1.00 98.25 73 PHE A N 1
ATOM 542 C CA . PHE A 1 73 ? 10.543 -17.444 5.497 1.00 98.25 73 PHE A CA 1
ATOM 543 C C . PHE A 1 73 ? 11.679 -17.340 4.483 1.00 98.25 73 PHE A C 1
ATOM 545 O O . PHE A 1 73 ? 12.389 -16.338 4.409 1.00 98.25 73 PHE A O 1
ATOM 552 N N . VAL A 1 74 ? 11.785 -18.367 3.645 1.00 97.81 74 VAL A N 1
ATOM 553 C CA . VAL A 1 74 ? 12.567 -18.374 2.412 1.00 97.81 74 VAL A CA 1
ATOM 554 C C . VAL A 1 74 ? 11.669 -18.823 1.268 1.00 97.81 74 VAL A C 1
ATOM 556 O O . VAL A 1 74 ? 10.931 -19.802 1.380 1.00 97.81 74 VAL A O 1
ATOM 559 N N . VAL A 1 75 ? 11.732 -18.110 0.149 1.00 97.12 75 VAL A N 1
ATOM 560 C CA . VAL A 1 75 ? 11.029 -18.465 -1.082 1.00 97.12 75 VAL A CA 1
ATOM 561 C C . VAL A 1 75 ? 11.873 -18.092 -2.284 1.00 97.12 75 VAL A C 1
ATOM 563 O O . VAL A 1 75 ? 12.377 -16.975 -2.369 1.00 97.12 75 VAL A O 1
ATOM 566 N N . ASP A 1 76 ? 12.015 -19.028 -3.222 1.00 94.94 76 ASP A N 1
ATOM 567 C CA . ASP A 1 76 ? 12.823 -18.824 -4.429 1.00 94.94 76 ASP A CA 1
ATOM 568 C C . ASP A 1 76 ? 14.209 -18.224 -4.100 1.00 94.94 76 ASP A C 1
ATOM 570 O O . ASP A 1 76 ? 14.644 -17.216 -4.676 1.00 94.94 76 ASP A O 1
ATOM 574 N N . ASP A 1 77 ? 14.849 -18.840 -3.101 1.00 93.56 77 ASP A N 1
ATOM 575 C CA . ASP A 1 77 ? 16.187 -18.525 -2.589 1.00 93.56 77 ASP A CA 1
ATOM 576 C C . ASP A 1 77 ? 16.313 -17.108 -2.005 1.00 93.56 77 ASP A C 1
ATOM 578 O O . ASP A 1 77 ? 17.405 -16.574 -1.834 1.00 93.56 77 ASP A O 1
ATOM 582 N N . MET A 1 78 ? 15.184 -16.468 -1.693 1.00 94.94 78 MET A N 1
ATOM 583 C CA . MET A 1 78 ? 15.135 -15.159 -1.057 1.00 94.94 78 MET A CA 1
ATOM 584 C C . MET A 1 78 ? 14.477 -15.254 0.311 1.00 94.94 78 MET A C 1
ATOM 586 O O . MET A 1 78 ? 13.340 -15.714 0.438 1.00 94.94 78 MET A O 1
ATOM 590 N N . ALA A 1 79 ? 15.182 -14.773 1.330 1.00 96.75 79 ALA A N 1
ATOM 591 C CA . ALA A 1 79 ? 14.641 -14.667 2.671 1.00 96.75 79 ALA A CA 1
ATOM 592 C C . ALA A 1 79 ? 13.749 -13.433 2.843 1.00 96.75 79 ALA A C 1
ATOM 594 O O . ALA A 1 79 ? 13.920 -12.400 2.184 1.00 96.75 79 ALA A O 1
ATOM 595 N N . GLY A 1 80 ? 12.828 -13.525 3.791 1.00 96.88 80 GLY A N 1
ATOM 596 C CA . GLY A 1 80 ? 12.030 -12.411 4.267 1.00 96.88 80 GLY A CA 1
ATOM 597 C C . GLY A 1 80 ? 11.359 -12.727 5.596 1.00 96.88 80 GLY A C 1
ATOM 598 O O . GLY A 1 80 ? 11.506 -13.812 6.155 1.00 96.88 80 GLY A O 1
ATOM 599 N N . VAL A 1 81 ? 10.628 -11.749 6.113 1.00 96.94 81 VAL A N 1
ATOM 600 C CA . VAL A 1 81 ? 9.872 -11.838 7.357 1.00 96.94 81 VAL A CA 1
ATOM 601 C C . VAL A 1 81 ? 8.497 -11.221 7.137 1.00 96.94 81 VAL A C 1
ATOM 603 O O . VAL A 1 81 ? 8.374 -10.113 6.606 1.00 96.94 81 VAL A O 1
ATOM 606 N N . LEU A 1 82 ? 7.456 -11.954 7.529 1.00 96.94 82 LEU A N 1
ATOM 607 C CA . LEU A 1 82 ? 6.100 -11.424 7.637 1.00 96.94 82 LEU A CA 1
ATOM 608 C C . LEU A 1 82 ? 5.894 -10.871 9.041 1.00 96.94 82 LEU A C 1
ATOM 610 O O . LEU A 1 82 ? 6.221 -11.559 10.004 1.00 96.94 82 LEU A O 1
ATOM 614 N N . ARG A 1 83 ? 5.282 -9.692 9.163 1.00 94.19 83 ARG A N 1
ATOM 615 C CA . ARG A 1 83 ? 4.843 -9.140 10.450 1.00 94.19 83 ARG A CA 1
ATOM 616 C C . ARG A 1 83 ? 3.345 -8.868 10.442 1.00 94.19 83 ARG A C 1
ATOM 618 O O . ARG A 1 83 ? 2.843 -8.199 9.543 1.00 94.19 83 ARG A O 1
ATOM 625 N N . PHE A 1 84 ? 2.625 -9.410 11.421 1.00 93.44 84 PHE A N 1
ATOM 626 C CA . PHE A 1 84 ? 1.160 -9.344 11.471 1.00 93.44 84 PHE A CA 1
ATOM 627 C C . PHE A 1 84 ? 0.610 -9.658 12.868 1.00 93.44 84 PHE A C 1
ATOM 629 O O . PHE A 1 84 ? 1.337 -10.078 13.763 1.00 93.44 84 PHE A O 1
ATOM 636 N N . THR A 1 85 ? -0.697 -9.479 13.060 1.00 86.62 85 THR A N 1
ATOM 637 C CA . THR A 1 85 ? -1.417 -9.925 14.264 1.00 86.62 85 THR A CA 1
ATOM 638 C C . THR A 1 85 ? -2.080 -11.287 14.054 1.00 86.62 85 THR A C 1
ATOM 640 O O . THR A 1 85 ? -2.601 -11.577 12.979 1.00 86.62 85 THR A O 1
ATOM 643 N N . LEU A 1 86 ? -2.149 -12.114 15.103 1.00 85.62 86 LEU A N 1
ATOM 644 C CA . LEU A 1 86 ? -2.779 -13.446 15.044 1.00 85.62 86 LEU A CA 1
ATOM 645 C C . LEU A 1 86 ? -4.313 -13.431 14.926 1.00 85.62 86 LEU A C 1
ATOM 647 O O . LEU A 1 86 ? -4.932 -14.486 14.790 1.00 85.62 86 LEU A O 1
ATOM 651 N N . ARG A 1 87 ? -4.945 -12.253 14.968 1.00 84.38 87 ARG A N 1
ATOM 652 C CA . ARG A 1 87 ? -6.398 -12.134 14.816 1.00 84.38 87 ARG A CA 1
ATOM 653 C C . ARG A 1 87 ? -6.839 -12.598 13.429 1.00 84.38 87 ARG A C 1
ATOM 655 O O . ARG A 1 87 ? -6.139 -12.384 12.441 1.00 84.38 87 ARG A O 1
ATOM 662 N N . THR A 1 88 ? -8.030 -13.178 13.347 1.00 88.19 88 THR A N 1
ATOM 663 C CA . THR A 1 88 ? -8.697 -13.419 12.061 1.00 88.19 88 THR A CA 1
ATOM 664 C C . THR A 1 88 ? -9.535 -12.194 11.719 1.00 88.19 88 THR A C 1
ATOM 666 O O . THR A 1 88 ? -10.336 -11.755 12.538 1.00 88.19 88 THR A O 1
ATOM 669 N N . ALA A 1 89 ? -9.310 -11.618 10.542 1.00 89.81 89 ALA A N 1
ATOM 670 C CA . ALA A 1 89 ? -9.985 -10.418 10.059 1.00 89.81 89 ALA A CA 1
ATOM 671 C C . ALA A 1 89 ? -9.785 -10.284 8.537 1.00 89.81 89 ALA A C 1
ATOM 673 O O . ALA A 1 89 ? -8.861 -10.913 7.998 1.00 89.81 89 ALA A O 1
ATOM 674 N N . PRO A 1 90 ? -10.572 -9.436 7.845 1.00 97.00 90 PRO A N 1
ATOM 675 C CA . PRO A 1 90 ? -10.221 -8.956 6.512 1.00 97.00 90 PRO A CA 1
ATOM 676 C C . PRO A 1 90 ? -8.763 -8.513 6.495 1.00 97.00 90 PRO A C 1
ATOM 678 O O . PRO A 1 90 ? -8.306 -7.842 7.420 1.00 97.00 90 PRO A O 1
ATOM 681 N N . THR A 1 91 ? -8.009 -8.966 5.505 1.00 97.75 91 THR A N 1
ATOM 682 C CA . THR A 1 91 ? -6.551 -8.879 5.519 1.00 97.75 91 THR A CA 1
ATOM 683 C C . THR A 1 91 ? -6.053 -8.087 4.337 1.00 97.75 91 THR A C 1
ATOM 685 O O . THR A 1 91 ? -6.493 -8.322 3.218 1.00 97.75 91 THR A O 1
ATOM 688 N N . ILE A 1 92 ? -5.089 -7.207 4.576 1.00 97.75 92 ILE A N 1
ATOM 689 C CA . ILE A 1 92 ? -4.343 -6.547 3.515 1.00 97.75 92 ILE A CA 1
ATOM 690 C C . ILE A 1 92 ? -2.851 -6.800 3.674 1.00 97.75 92 ILE A C 1
ATOM 692 O O . ILE A 1 92 ? -2.285 -6.595 4.749 1.00 97.75 92 ILE A O 1
ATOM 696 N N . THR A 1 93 ? -2.209 -7.250 2.601 1.00 97.25 93 THR A N 1
ATOM 697 C CA . THR A 1 93 ? -0.748 -7.308 2.539 1.00 97.25 93 THR A CA 1
ATOM 698 C C . THR A 1 93 ? -0.208 -5.965 2.076 1.00 97.25 93 THR A C 1
ATOM 700 O O . THR A 1 93 ? -0.666 -5.438 1.066 1.00 97.25 93 THR A O 1
ATOM 703 N N . VAL A 1 94 ? 0.765 -5.414 2.799 1.00 94.69 94 VAL A N 1
ATOM 704 C CA . VAL A 1 94 ? 1.396 -4.127 2.484 1.00 94.69 94 VAL A CA 1
ATOM 705 C C . VAL A 1 94 ? 2.834 -4.385 2.050 1.00 94.69 94 VAL A C 1
ATOM 707 O O . VAL A 1 94 ? 3.654 -4.873 2.831 1.00 94.69 94 VAL A O 1
ATOM 710 N N . HIS A 1 95 ? 3.136 -4.036 0.801 1.00 92.19 95 HIS A N 1
ATOM 711 C CA . HIS A 1 95 ? 4.479 -4.094 0.236 1.00 92.19 95 HIS A CA 1
ATOM 712 C C . HIS A 1 95 ? 5.116 -2.707 0.213 1.00 92.19 95 HIS A C 1
ATOM 714 O O . HIS A 1 95 ? 4.546 -1.747 -0.314 1.00 92.19 95 HIS A O 1
ATOM 720 N N . SER A 1 96 ? 6.328 -2.613 0.754 1.00 83.56 96 SER A N 1
ATOM 721 C CA . SER A 1 96 ? 7.146 -1.408 0.677 1.00 83.56 96 SER A CA 1
ATOM 722 C C . SER A 1 96 ? 7.697 -1.190 -0.737 1.00 83.56 96 SER A C 1
ATOM 724 O O . SER A 1 96 ? 7.724 -2.098 -1.573 1.00 83.56 96 SER A O 1
ATOM 726 N N . GLY A 1 97 ? 8.130 0.045 -1.007 1.00 81.19 97 GLY A N 1
ATOM 727 C CA . GLY A 1 97 ? 8.781 0.415 -2.262 1.00 81.19 97 GLY A CA 1
ATOM 728 C C . GLY A 1 97 ? 10.139 -0.262 -2.477 1.00 81.19 97 GLY A C 1
ATOM 729 O O . GLY A 1 97 ? 10.684 -0.919 -1.590 1.00 81.19 97 GLY A O 1
ATOM 730 N N . ALA A 1 98 ? 10.702 -0.072 -3.675 1.00 80.19 98 ALA A N 1
ATOM 731 C CA . ALA A 1 98 ? 11.948 -0.705 -4.123 1.00 80.19 98 ALA A CA 1
ATOM 732 C C . ALA A 1 98 ? 12.014 -2.212 -3.768 1.00 80.19 98 ALA A C 1
ATOM 734 O O . ALA A 1 98 ? 11.000 -2.911 -3.800 1.00 80.19 98 ALA A O 1
ATOM 735 N N . GLY A 1 99 ? 13.200 -2.724 -3.435 1.00 83.88 99 GLY A N 1
ATOM 736 C CA . GLY A 1 99 ? 13.428 -4.119 -3.060 1.00 83.88 99 GLY A CA 1
ATOM 737 C C . GLY A 1 99 ? 12.732 -4.594 -1.782 1.00 83.88 99 GLY A C 1
ATOM 738 O O . GLY A 1 99 ? 12.911 -5.742 -1.383 1.00 83.88 99 GLY A O 1
ATOM 739 N N . GLY A 1 100 ? 11.960 -3.731 -1.115 1.00 86.81 100 GLY A N 1
ATOM 740 C CA . GLY A 1 100 ? 11.155 -4.066 0.055 1.00 86.81 100 GLY A CA 1
ATOM 741 C C . GLY A 1 100 ? 11.954 -4.581 1.253 1.00 86.81 100 GLY A C 1
ATOM 742 O O . GLY A 1 100 ? 11.450 -5.392 2.023 1.00 86.81 100 GLY A O 1
ATOM 743 N N . SER A 1 101 ? 13.210 -4.147 1.409 1.00 85.94 101 SER A N 1
ATOM 744 C CA . SER A 1 101 ? 14.130 -4.630 2.460 1.00 85.94 101 SER A CA 1
ATOM 745 C C . SER A 1 101 ? 13.859 -4.049 3.858 1.00 85.94 101 SER A C 1
ATOM 747 O O . SER A 1 101 ? 14.671 -4.166 4.773 1.00 85.94 101 SER A O 1
ATOM 749 N N . PHE A 1 102 ? 12.721 -3.381 4.023 1.00 84.50 102 PHE A N 1
ATOM 750 C CA . PHE A 1 102 ? 12.291 -2.712 5.244 1.00 84.50 102 PHE A CA 1
ATOM 751 C C . PHE A 1 102 ? 10.787 -2.901 5.422 1.00 84.50 102 PHE A C 1
ATOM 753 O O . PHE A 1 102 ? 10.046 -3.013 4.436 1.00 84.50 102 PHE A O 1
ATOM 760 N N . TYR A 1 103 ? 10.335 -2.910 6.677 1.00 82.75 103 TYR A N 1
ATOM 761 C CA . TYR A 1 103 ? 8.907 -2.891 6.951 1.00 82.75 103 TYR A CA 1
ATOM 762 C C . TYR A 1 103 ? 8.312 -1.560 6.478 1.00 82.75 103 TYR A C 1
ATOM 764 O O . TYR A 1 103 ? 8.902 -0.509 6.742 1.00 82.75 103 TYR A O 1
ATOM 772 N N . PRO A 1 104 ? 7.153 -1.567 5.801 1.00 71.31 104 PRO A N 1
ATOM 773 C CA . PRO A 1 104 ? 6.514 -0.336 5.348 1.00 71.31 104 PRO A CA 1
ATOM 774 C C . PRO A 1 104 ? 6.270 0.670 6.484 1.00 71.31 104 PRO A C 1
ATOM 776 O O . PRO A 1 104 ? 6.468 1.863 6.268 1.00 71.31 104 PRO A O 1
ATOM 779 N N . GLY A 1 105 ? 5.934 0.203 7.695 1.00 64.62 105 GLY A N 1
ATOM 780 C CA . GLY A 1 105 ? 5.760 1.071 8.867 1.00 64.62 105 GLY A CA 1
ATOM 781 C C . GLY A 1 105 ? 7.049 1.703 9.409 1.00 64.62 105 GLY A C 1
ATOM 782 O O . GLY A 1 105 ? 6.979 2.686 10.131 1.00 64.62 105 GLY A O 1
ATOM 783 N N . GLU A 1 106 ? 8.224 1.180 9.049 1.00 70.00 106 GLU A N 1
ATOM 784 C CA . GLU A 1 106 ? 9.532 1.646 9.550 1.00 70.00 106 GLU A CA 1
ATOM 785 C C . GLU A 1 106 ? 10.319 2.465 8.513 1.00 70.00 106 GLU A C 1
ATOM 787 O O . GLU A 1 106 ? 11.423 2.942 8.778 1.00 70.00 106 GLU A O 1
ATOM 792 N N . ALA A 1 107 ? 9.777 2.613 7.305 1.00 61.47 107 ALA A N 1
ATOM 793 C CA . ALA A 1 107 ? 10.431 3.269 6.185 1.00 61.47 107 ALA A CA 1
ATOM 794 C C . ALA A 1 107 ? 10.575 4.785 6.415 1.00 61.47 107 ALA A C 1
ATOM 796 O O . ALA A 1 107 ? 9.714 5.576 6.032 1.00 61.47 107 ALA A O 1
ATOM 797 N N . THR A 1 108 ? 11.692 5.224 6.991 1.00 50.34 108 THR A N 1
ATOM 798 C CA . THR A 1 108 ? 11.951 6.649 7.279 1.00 50.34 108 THR A CA 1
ATOM 799 C C . THR A 1 108 ? 12.029 7.527 6.022 1.00 50.34 108 THR A C 1
ATOM 801 O O . THR A 1 108 ? 11.703 8.708 6.085 1.00 50.34 108 THR A O 1
ATOM 804 N N . TRP A 1 109 ? 12.389 6.968 4.860 1.00 50.84 109 TRP A N 1
ATOM 805 C CA . TRP A 1 109 ? 12.386 7.663 3.557 1.00 50.84 109 TRP A CA 1
ATOM 806 C C . TRP A 1 109 ? 11.011 7.744 2.884 1.00 50.84 109 TRP A C 1
ATOM 808 O O . TRP A 1 109 ? 10.849 8.533 1.957 1.00 50.84 109 TRP A O 1
ATOM 818 N N . LEU A 1 110 ? 10.021 6.990 3.370 1.00 49.38 110 LEU A N 1
ATOM 819 C CA . LEU A 1 110 ? 8.601 7.310 3.184 1.00 49.38 110 LEU A CA 1
ATOM 820 C C . LEU A 1 110 ? 8.143 8.292 4.276 1.00 49.38 110 LEU A C 1
ATOM 822 O O . LEU A 1 110 ? 7.017 8.201 4.733 1.00 49.38 110 LEU A O 1
ATOM 826 N N . ALA A 1 111 ? 9.039 9.175 4.733 1.00 38.97 111 ALA A N 1
ATOM 827 C CA . ALA A 1 111 ? 8.793 10.245 5.697 1.00 38.97 111 ALA A CA 1
ATOM 828 C C . ALA A 1 111 ? 8.213 9.815 7.061 1.00 38.97 111 ALA A C 1
ATOM 830 O O . ALA A 1 111 ? 7.455 10.563 7.661 1.00 38.97 111 ALA A O 1
ATOM 831 N N . GLY A 1 112 ? 8.541 8.626 7.589 1.00 44.78 112 GLY A N 1
ATOM 832 C CA . GLY A 1 112 ? 7.985 8.185 8.886 1.00 44.78 112 GLY A CA 1
ATOM 833 C C . GLY A 1 112 ? 6.448 8.124 8.896 1.00 44.78 112 GLY A C 1
ATOM 834 O O . GLY A 1 112 ? 5.825 8.164 9.950 1.00 44.78 112 GLY A O 1
ATOM 835 N N . GLU A 1 113 ? 5.850 8.063 7.707 1.00 50.25 113 GLU A N 1
ATOM 836 C CA . GLU A 1 113 ? 4.462 8.437 7.452 1.00 50.25 113 GLU A CA 1
ATOM 837 C C . GLU A 1 113 ? 3.600 7.208 7.123 1.00 50.25 113 GLU A C 1
ATOM 839 O O . GLU A 1 113 ? 2.397 7.243 7.345 1.00 50.25 113 GLU A O 1
ATOM 844 N N . GLY A 1 114 ? 4.200 6.083 6.699 1.00 54.81 114 GLY A N 1
ATOM 845 C CA . GLY A 1 114 ? 3.485 4.827 6.419 1.00 54.81 114 GLY A CA 1
ATOM 846 C C . GLY A 1 114 ? 2.882 4.137 7.650 1.00 54.81 114 GLY A C 1
ATOM 847 O O . GLY A 1 114 ? 1.959 3.329 7.515 1.00 54.81 114 GLY A O 1
ATOM 848 N N . GLN A 1 115 ? 3.364 4.484 8.848 1.00 64.94 115 GLN A N 1
ATOM 849 C CA . GLN A 1 115 ? 2.775 4.057 10.117 1.00 64.94 115 GLN A CA 1
ATOM 850 C C . GLN A 1 115 ? 1.312 4.518 10.225 1.00 64.94 115 GLN A C 1
ATOM 852 O O . GLN A 1 115 ? 0.464 3.728 10.636 1.00 64.94 115 GLN A O 1
ATOM 857 N N . GLY A 1 116 ? 0.992 5.719 9.722 1.00 72.75 116 GLY A N 1
ATOM 858 C CA . GLY A 1 116 ? -0.366 6.260 9.726 1.00 72.75 116 GLY A CA 1
ATOM 859 C C . GLY A 1 116 ? -1.366 5.387 8.965 1.00 72.75 116 GLY A C 1
ATOM 860 O O . GLY A 1 116 ? -2.473 5.159 9.445 1.00 72.75 116 GLY A O 1
ATOM 861 N N . LEU A 1 117 ? -0.993 4.835 7.804 1.00 85.00 117 LEU A N 1
ATOM 862 C CA . LEU A 1 117 ? -1.866 3.914 7.066 1.00 85.00 117 LEU A CA 1
ATOM 863 C C . LEU A 1 117 ? -2.062 2.583 7.802 1.00 85.00 117 LEU A C 1
ATOM 865 O O . LEU A 1 117 ? -3.190 2.099 7.903 1.00 85.00 117 LEU A O 1
ATOM 869 N N . ILE A 1 118 ? -0.978 1.983 8.296 1.00 87.12 118 ILE A N 1
ATOM 870 C CA . ILE A 1 118 ? -1.024 0.666 8.945 1.00 87.12 118 ILE A CA 1
ATOM 871 C C . ILE A 1 118 ? -1.853 0.730 10.223 1.00 87.12 118 ILE A C 1
ATOM 873 O O . ILE A 1 118 ? -2.769 -0.074 10.386 1.00 87.12 118 ILE A O 1
ATOM 877 N N . GLU A 1 119 ? -1.571 1.701 11.091 1.00 81.69 119 GLU A N 1
ATOM 878 C CA . GLU A 1 119 ? -2.295 1.881 12.347 1.00 81.69 119 GLU A CA 1
ATOM 879 C C . GLU A 1 119 ? -3.786 2.078 12.091 1.00 81.69 119 GLU A C 1
ATOM 881 O O . GLU A 1 119 ? -4.596 1.351 12.661 1.00 81.69 119 GLU A O 1
ATOM 886 N N . ARG A 1 120 ? -4.162 2.960 11.158 1.00 84.94 120 ARG A N 1
ATOM 887 C CA . ARG A 1 120 ? -5.573 3.224 10.835 1.00 84.94 120 ARG A CA 1
ATOM 888 C C . ARG A 1 120 ? -6.288 2.018 10.238 1.00 84.94 120 ARG A C 1
ATOM 890 O O . ARG A 1 120 ? -7.437 1.758 10.577 1.00 84.94 120 ARG A O 1
ATOM 897 N N . LEU A 1 121 ? -5.636 1.249 9.364 1.00 89.56 121 LEU A N 1
ATOM 898 C CA . LEU A 1 121 ? -6.206 -0.008 8.863 1.00 89.56 121 LEU A CA 1
ATOM 899 C C . LEU A 1 121 ? -6.459 -0.983 10.013 1.00 89.56 121 LEU A C 1
ATOM 901 O O . LEU A 1 121 ? -7.531 -1.587 10.105 1.00 89.56 121 LEU A O 1
ATOM 905 N N . GLU A 1 122 ? -5.486 -1.115 10.913 1.00 87.00 122 GLU A N 1
ATOM 906 C CA . GLU A 1 122 ? -5.606 -1.995 12.065 1.00 87.00 122 GLU A CA 1
ATOM 907 C C . GLU A 1 122 ? -6.680 -1.526 13.049 1.00 87.00 122 GLU A C 1
ATOM 909 O O . GLU A 1 122 ? -7.415 -2.362 13.603 1.00 87.00 122 GLU A O 1
ATOM 914 N N . GLU A 1 123 ? -6.825 -0.210 13.192 1.00 82.75 123 GLU A N 1
ATOM 915 C CA . GLU A 1 123 ? -7.894 0.434 13.930 1.00 82.75 123 GLU A CA 1
ATOM 916 C C . GLU A 1 123 ? -9.270 0.167 13.313 1.00 82.75 123 GLU A C 1
ATOM 918 O O . GLU A 1 123 ? -10.249 -0.136 13.999 1.00 82.75 123 GLU A O 1
ATOM 923 N N . GLU A 1 124 ? -9.339 0.150 11.998 1.00 85.19 124 GLU A N 1
ATOM 924 C CA . GLU A 1 124 ? -10.565 -0.131 11.269 1.00 85.19 124 GLU A CA 1
ATOM 925 C C . GLU A 1 124 ? -10.886 -1.628 11.146 1.00 85.19 124 GLU A C 1
ATOM 927 O O . GLU A 1 124 ? -11.739 -2.040 10.356 1.00 85.19 124 GLU A O 1
ATOM 932 N N . GLY A 1 125 ? -10.220 -2.457 11.955 1.00 85.88 125 GLY A N 1
ATOM 933 C CA . GLY A 1 125 ? -10.474 -3.891 12.043 1.00 85.88 125 GLY A CA 1
ATOM 934 C C . GLY A 1 125 ? -9.856 -4.703 10.908 1.00 85.88 125 GLY A C 1
ATOM 935 O O . GLY A 1 125 ? -10.115 -5.899 10.827 1.00 85.88 125 GLY A O 1
ATOM 936 N N . VAL A 1 126 ? -9.016 -4.103 10.061 1.00 92.56 126 VAL A N 1
ATOM 937 C CA . VAL A 1 126 ? -8.298 -4.802 8.988 1.00 92.56 126 VAL A CA 1
ATOM 938 C C . VAL A 1 126 ? -6.991 -5.359 9.541 1.00 92.56 126 VAL A C 1
ATOM 940 O O . VAL A 1 126 ? -6.194 -4.643 10.140 1.00 92.56 126 VAL A O 1
ATOM 943 N N . ARG A 1 127 ? -6.719 -6.652 9.381 1.00 93.94 127 ARG A N 1
ATOM 944 C CA . ARG A 1 127 ? -5.390 -7.194 9.689 1.00 93.94 127 ARG A CA 1
ATOM 945 C C . ARG A 1 127 ? -4.410 -6.766 8.603 1.00 93.94 127 ARG A C 1
ATOM 947 O O . ARG A 1 127 ? -4.617 -7.068 7.432 1.00 93.94 127 ARG A O 1
ATOM 954 N N . VAL A 1 128 ? -3.315 -6.136 9.005 1.00 94.50 128 VAL A N 1
ATOM 955 C CA . VAL A 1 128 ? -2.218 -5.810 8.097 1.00 94.50 128 VAL A CA 1
ATOM 956 C C . VAL A 1 128 ? -1.154 -6.903 8.177 1.00 94.50 128 VAL A C 1
ATOM 958 O O . VAL A 1 128 ? -0.759 -7.316 9.268 1.00 94.50 128 VAL A O 1
ATOM 961 N N . VAL A 1 129 ? -0.712 -7.388 7.015 1.00 96.19 129 VAL A N 1
ATOM 962 C CA . VAL A 1 129 ? 0.459 -8.261 6.876 1.00 96.19 129 VAL A CA 1
ATOM 963 C C . VAL A 1 129 ? 1.551 -7.473 6.171 1.00 96.19 129 VAL A C 1
ATOM 965 O O . VAL A 1 129 ? 1.471 -7.205 4.974 1.00 96.19 129 VAL A O 1
ATOM 968 N N . GLU A 1 130 ? 2.569 -7.081 6.919 1.00 94.62 130 GLU A N 1
ATOM 969 C CA . GLU A 1 130 ? 3.732 -6.383 6.387 1.00 94.62 130 GLU A CA 1
ATOM 970 C C . GLU A 1 130 ? 4.750 -7.403 5.874 1.00 94.62 130 GLU A C 1
ATOM 972 O O . GLU A 1 130 ? 5.070 -8.367 6.574 1.00 94.62 130 GLU A O 1
ATOM 977 N N . VAL A 1 131 ? 5.277 -7.184 4.668 1.00 94.94 131 VAL A N 1
ATOM 978 C CA . VAL A 1 131 ? 6.328 -8.030 4.085 1.00 94.94 131 VAL A CA 1
ATOM 979 C C . VAL A 1 131 ? 7.639 -7.260 4.081 1.00 94.94 131 VAL A C 1
ATOM 981 O O . VAL A 1 131 ? 7.736 -6.204 3.456 1.00 94.94 131 VAL A O 1
ATOM 984 N N . ARG A 1 132 ? 8.656 -7.809 4.748 1.00 94.50 132 ARG A N 1
ATOM 985 C CA . ARG A 1 132 ? 10.035 -7.320 4.687 1.00 94.50 132 ARG A CA 1
ATOM 986 C C . ARG A 1 132 ? 10.920 -8.385 4.066 1.00 94.50 132 ARG A C 1
ATOM 988 O O . ARG A 1 132 ? 11.018 -9.489 4.586 1.00 94.50 132 ARG A O 1
ATOM 995 N N . TRP A 1 133 ? 11.600 -8.054 2.984 1.00 95.25 133 TRP A N 1
ATOM 996 C CA . TRP A 1 133 ? 12.606 -8.924 2.382 1.00 95.25 133 TRP A CA 1
ATOM 997 C C . TRP A 1 133 ? 13.950 -8.762 3.091 1.00 95.25 133 TRP A C 1
ATOM 999 O O . TRP A 1 133 ? 14.255 -7.693 3.621 1.00 95.25 133 TRP A O 1
ATOM 1009 N N . ALA A 1 134 ? 14.768 -9.811 3.106 1.00 93.38 134 ALA A N 1
ATOM 1010 C CA . ALA A 1 134 ? 16.148 -9.685 3.554 1.00 93.38 134 ALA A CA 1
ATOM 1011 C C . ALA A 1 134 ? 16.944 -8.769 2.607 1.00 93.38 134 ALA A C 1
ATOM 1013 O O . ALA A 1 134 ? 16.515 -8.465 1.491 1.00 93.38 134 ALA A O 1
ATOM 1014 N N . TRP A 1 135 ? 18.107 -8.302 3.056 1.00 89.81 135 TRP A N 1
ATOM 1015 C CA . TRP A 1 135 ? 18.941 -7.410 2.259 1.00 89.81 135 TRP A CA 1
ATOM 1016 C C . TRP A 1 135 ? 19.546 -8.129 1.059 1.00 89.81 135 TRP A C 1
ATOM 1018 O O . TRP A 1 135 ? 20.344 -9.048 1.183 1.00 89.81 135 TRP A O 1
ATOM 1028 N N . GLY A 1 136 ? 19.174 -7.659 -0.121 1.00 86.31 136 GLY A N 1
ATOM 1029 C CA . GLY A 1 136 ? 19.685 -8.177 -1.376 1.00 86.31 136 GLY A CA 1
ATOM 1030 C C . GLY A 1 136 ? 21.090 -7.720 -1.759 1.00 86.31 136 GLY A C 1
ATOM 1031 O O . GLY A 1 136 ? 21.719 -6.921 -1.062 1.00 86.31 136 GLY A O 1
ATOM 1032 N N . ARG A 1 137 ? 21.548 -8.184 -2.926 1.00 83.38 137 ARG A N 1
ATOM 1033 C CA . ARG A 1 137 ? 22.685 -7.601 -3.652 1.00 83.38 137 ARG A CA 1
ATOM 1034 C C . ARG A 1 137 ? 22.195 -6.969 -4.965 1.00 83.38 137 ARG A C 1
ATOM 1036 O O . ARG A 1 137 ? 21.392 -7.601 -5.656 1.00 83.38 137 ARG A O 1
ATOM 1043 N N . PRO A 1 138 ? 22.588 -5.716 -5.277 1.00 81.44 138 PRO A N 1
ATOM 1044 C CA . PRO A 1 138 ? 23.229 -4.744 -4.379 1.00 81.44 138 PRO A CA 1
ATOM 1045 C C . PRO A 1 138 ? 22.356 -4.436 -3.141 1.00 81.44 138 PRO A C 1
ATOM 1047 O O . PRO A 1 138 ? 21.148 -4.689 -3.178 1.00 81.44 138 PRO A O 1
ATOM 1050 N N . PRO A 1 139 ? 22.938 -3.904 -2.045 1.00 80.81 139 PRO A N 1
ATOM 1051 C CA . PRO A 1 139 ? 22.209 -3.647 -0.804 1.00 80.81 139 PRO A CA 1
ATOM 1052 C C . PRO A 1 139 ? 20.886 -2.906 -1.034 1.00 80.81 139 PRO A C 1
ATOM 1054 O O . PRO A 1 139 ? 20.854 -1.843 -1.651 1.00 80.81 139 PRO A O 1
ATOM 1057 N N . GLY A 1 140 ? 19.792 -3.480 -0.531 1.00 80.19 140 GLY A N 1
ATOM 1058 C CA . GLY A 1 140 ? 18.443 -2.913 -0.613 1.00 80.19 140 GLY A CA 1
ATOM 1059 C C . GLY A 1 140 ? 17.614 -3.402 -1.806 1.00 80.19 140 GLY A C 1
ATOM 1060 O O . GLY A 1 140 ? 16.454 -3.007 -1.936 1.00 80.19 140 GLY A O 1
ATOM 1061 N N . SER A 1 141 ? 18.161 -4.275 -2.663 1.00 86.31 141 SER A N 1
ATOM 1062 C CA . SER A 1 141 ? 17.415 -4.882 -3.777 1.00 86.31 141 SER A CA 1
ATOM 1063 C C . SER A 1 141 ? 16.384 -5.922 -3.320 1.00 86.31 141 SER A C 1
ATOM 1065 O O . SER A 1 141 ? 15.392 -6.133 -4.012 1.00 86.31 141 SER A O 1
ATOM 1067 N N . GLY A 1 142 ? 16.568 -6.530 -2.144 1.00 92.44 142 GLY A N 1
ATOM 1068 C CA . GLY A 1 142 ? 15.654 -7.497 -1.526 1.00 92.44 142 GLY A CA 1
ATOM 1069 C C . GLY A 1 142 ? 15.068 -8.506 -2.514 1.00 92.44 142 GLY A C 1
ATOM 1070 O O . GLY A 1 142 ? 15.819 -9.261 -3.129 1.00 92.44 142 GLY A O 1
ATOM 1071 N N . TRP A 1 143 ? 13.748 -8.516 -2.718 1.00 93.50 143 TRP A N 1
ATOM 1072 C CA . TRP A 1 143 ? 13.097 -9.463 -3.641 1.00 93.50 143 TRP A CA 1
ATOM 1073 C C . TRP A 1 143 ? 13.555 -9.358 -5.103 1.00 93.50 143 TRP A C 1
ATOM 1075 O O . TRP A 1 143 ? 13.383 -10.316 -5.856 1.00 93.50 143 TRP A O 1
ATOM 1085 N N . LEU A 1 144 ? 14.172 -8.245 -5.506 1.00 92.56 144 LEU A N 1
ATOM 1086 C CA . LEU A 1 144 ? 14.737 -8.041 -6.844 1.00 92.56 144 LEU A CA 1
ATOM 1087 C C . LEU A 1 144 ? 16.113 -8.691 -7.021 1.00 92.56 144 LEU A C 1
ATOM 1089 O O . LEU A 1 144 ? 16.614 -8.741 -8.143 1.00 92.56 144 LEU A O 1
ATOM 1093 N N . SER A 1 145 ? 16.725 -9.197 -5.946 1.00 90.81 145 SER A N 1
ATOM 1094 C CA . SER A 1 145 ? 18.078 -9.760 -5.993 1.00 90.81 145 SER A CA 1
ATOM 1095 C C . SER A 1 145 ? 18.207 -10.864 -7.029 1.00 90.81 145 SER A C 1
ATOM 1097 O O . SER A 1 145 ? 17.348 -11.751 -7.145 1.00 90.81 145 SER A O 1
ATOM 1099 N N . ARG A 1 146 ? 19.331 -10.882 -7.737 1.00 88.19 146 ARG A N 1
ATOM 1100 C CA . ARG A 1 146 ? 19.692 -12.041 -8.547 1.00 88.19 146 ARG A CA 1
ATOM 1101 C C . ARG A 1 146 ? 20.017 -13.232 -7.646 1.00 88.19 146 ARG A C 1
ATOM 1103 O O . ARG A 1 146 ? 20.359 -13.059 -6.485 1.00 88.19 146 ARG A O 1
ATOM 1110 N N . LYS A 1 147 ? 19.829 -14.444 -8.171 1.00 82.50 147 LYS A N 1
ATOM 1111 C CA . LYS A 1 147 ? 20.188 -15.680 -7.451 1.00 82.50 147 LYS A CA 1
ATOM 1112 C C . LYS A 1 147 ? 21.663 -15.994 -7.665 1.00 82.50 147 LYS A C 1
ATOM 1114 O O . LYS A 1 147 ? 22.407 -16.247 -6.732 1.00 82.50 147 LYS A O 1
ATOM 1119 N N . THR A 1 148 ? 22.069 -15.901 -8.924 1.00 74.50 148 THR A N 1
ATOM 1120 C CA . THR A 1 148 ? 23.424 -16.112 -9.418 1.00 74.50 148 THR A CA 1
ATOM 1121 C C . THR A 1 148 ? 23.840 -14.910 -10.263 1.00 74.50 148 THR A C 1
ATOM 1123 O O . THR A 1 148 ? 23.013 -14.061 -10.606 1.00 74.50 148 THR A O 1
ATOM 1126 N N . ASP A 1 149 ? 25.114 -14.849 -10.639 1.00 69.88 149 ASP A N 1
ATOM 1127 C CA . ASP A 1 149 ? 25.635 -13.807 -11.531 1.00 69.88 149 ASP A CA 1
ATOM 1128 C C . ASP A 1 149 ? 25.232 -14.031 -13.011 1.00 69.88 149 ASP A C 1
ATOM 1130 O O . ASP A 1 149 ? 25.722 -13.334 -13.900 1.00 69.88 149 ASP A O 1
ATOM 1134 N N . GLU A 1 150 ? 24.339 -14.988 -13.297 1.00 66.44 150 GLU A N 1
ATOM 1135 C CA . GLU A 1 150 ? 23.945 -15.341 -14.661 1.00 66.44 150 GLU A CA 1
ATOM 1136 C C . GLU A 1 150 ? 23.201 -14.186 -15.366 1.00 66.44 150 GLU A C 1
ATOM 1138 O O . GLU A 1 150 ? 22.281 -13.582 -14.794 1.00 66.44 150 GLU A O 1
ATOM 1143 N N . PRO A 1 151 ? 23.580 -13.861 -16.616 1.00 66.38 151 PRO A N 1
ATOM 1144 C CA . PRO A 1 151 ? 22.862 -12.885 -17.426 1.00 66.38 151 PRO A CA 1
ATOM 1145 C C . PRO A 1 151 ? 21.469 -13.404 -17.812 1.00 66.38 151 PRO A C 1
ATOM 1147 O O . PRO A 1 151 ? 21.264 -14.606 -17.972 1.00 66.38 151 PRO A O 1
ATOM 1150 N N . GLY A 1 152 ? 20.510 -12.494 -18.010 1.00 65.88 152 GLY A N 1
ATOM 1151 C CA . GLY A 1 152 ? 19.167 -12.847 -18.492 1.00 65.88 152 GLY A CA 1
ATOM 1152 C C . GLY A 1 152 ? 18.129 -13.136 -17.403 1.00 65.88 152 GLY A C 1
ATOM 1153 O O . GLY A 1 152 ? 17.045 -13.634 -17.703 1.00 65.88 152 GLY A O 1
ATOM 1154 N N . SER A 1 153 ? 18.418 -12.796 -16.144 1.00 80.56 153 SER A N 1
ATOM 1155 C CA . SER A 1 153 ? 17.386 -12.665 -15.108 1.00 80.56 153 SER A CA 1
ATOM 1156 C C . SER A 1 153 ? 16.329 -11.631 -15.549 1.00 80.56 153 SER A C 1
ATOM 1158 O O . SER A 1 153 ? 16.644 -10.672 -16.242 1.00 80.56 153 SER A O 1
ATOM 1160 N N . SER A 1 154 ? 15.056 -11.814 -15.203 1.00 88.69 154 SER A N 1
ATOM 1161 C CA . SER A 1 154 ? 13.988 -10.862 -15.547 1.00 88.69 154 SER A CA 1
ATOM 1162 C C . SER A 1 154 ? 13.188 -10.481 -14.311 1.00 88.69 154 SER A C 1
ATOM 1164 O O . SER A 1 154 ? 13.108 -11.246 -13.347 1.00 88.69 154 SER A O 1
ATOM 1166 N N . LEU A 1 155 ? 12.548 -9.313 -14.344 1.00 90.06 155 LEU A N 1
ATOM 1167 C CA . LEU A 1 155 ? 11.608 -8.898 -13.306 1.00 90.06 155 LEU A CA 1
ATOM 1168 C C . LEU A 1 155 ? 10.489 -9.931 -13.152 1.00 90.06 155 LEU A C 1
ATOM 1170 O O . LEU A 1 155 ? 10.132 -10.281 -12.030 1.00 90.06 155 LEU A O 1
ATOM 1174 N N . HIS A 1 156 ? 10.006 -10.481 -14.271 1.00 90.12 156 HIS A N 1
ATOM 1175 C CA . HIS A 1 156 ? 9.025 -11.561 -14.278 1.00 90.12 156 HIS A CA 1
ATOM 1176 C C . HIS A 1 156 ? 9.501 -12.767 -13.457 1.00 90.12 156 HIS A C 1
ATOM 1178 O O . HIS A 1 156 ? 8.766 -13.229 -12.583 1.00 90.12 156 HIS A O 1
ATOM 1184 N N . ALA A 1 157 ? 10.747 -13.216 -13.643 1.00 89.62 157 ALA A N 1
ATOM 1185 C CA . ALA A 1 157 ? 11.317 -14.315 -12.865 1.00 89.62 157 ALA A CA 1
ATOM 1186 C C . ALA A 1 157 ? 11.459 -13.985 -11.367 1.00 89.62 157 ALA A C 1
ATOM 1188 O O . ALA A 1 157 ? 11.381 -14.888 -10.542 1.00 89.62 157 ALA A O 1
ATOM 1189 N N . LYS A 1 158 ? 11.647 -12.711 -10.992 1.00 92.25 158 LYS A N 1
ATOM 1190 C CA . LYS A 1 158 ? 11.762 -12.282 -9.583 1.00 92.25 158 LYS A CA 1
ATOM 1191 C C . LYS A 1 158 ? 10.423 -12.087 -8.889 1.00 92.25 158 LYS A C 1
ATOM 1193 O O . LYS A 1 158 ? 10.319 -12.348 -7.692 1.00 92.25 158 LYS A O 1
ATOM 1198 N N . VAL A 1 159 ? 9.387 -11.696 -9.627 1.00 94.25 159 VAL A N 1
ATOM 1199 C CA . VAL A 1 159 ? 8.028 -11.531 -9.091 1.00 94.25 159 VAL A CA 1
ATOM 1200 C C . VAL A 1 159 ? 7.419 -12.855 -8.610 1.00 94.25 159 VAL A C 1
ATOM 1202 O O . VAL A 1 159 ? 6.491 -12.838 -7.804 1.00 94.25 159 VAL A O 1
ATOM 1205 N N . VAL A 1 160 ? 8.007 -14.010 -8.951 1.00 95.00 160 VAL A N 1
ATOM 1206 C CA . VAL A 1 160 ? 7.624 -15.288 -8.332 1.00 95.00 160 VAL A CA 1
ATOM 1207 C C . VAL A 1 160 ? 7.682 -15.234 -6.805 1.00 95.00 160 VAL A C 1
ATOM 1209 O O . VAL A 1 160 ? 6.865 -15.868 -6.142 1.00 95.00 160 VAL A O 1
ATOM 1212 N N . ARG A 1 161 ? 8.610 -14.458 -6.233 1.00 96.12 161 ARG A N 1
ATOM 1213 C CA . ARG A 1 161 ? 8.801 -14.308 -4.786 1.00 96.12 161 ARG A CA 1
ATOM 1214 C C . ARG A 1 161 ? 7.579 -13.663 -4.120 1.00 96.12 161 ARG A C 1
ATOM 1216 O O . ARG A 1 161 ? 6.930 -14.354 -3.332 1.00 96.12 161 ARG A O 1
ATOM 1223 N N . PRO A 1 162 ? 7.197 -12.407 -4.435 1.00 97.25 162 PRO A N 1
ATOM 1224 C CA . PRO A 1 162 ? 5.982 -11.815 -3.882 1.00 97.25 162 PRO A CA 1
ATOM 1225 C C . PRO A 1 162 ? 4.718 -12.596 -4.268 1.00 97.25 162 PRO A C 1
ATOM 1227 O O . PRO A 1 162 ? 3.873 -12.802 -3.402 1.00 97.25 162 PRO A O 1
ATOM 1230 N N . ALA A 1 163 ? 4.616 -13.133 -5.490 1.00 97.50 163 ALA A N 1
ATOM 1231 C CA . ALA A 1 163 ? 3.473 -13.951 -5.906 1.00 97.50 163 ALA A CA 1
ATOM 1232 C C . ALA A 1 163 ? 3.266 -15.180 -5.000 1.00 97.50 163 ALA A C 1
ATOM 1234 O O . ALA A 1 163 ? 2.155 -15.475 -4.554 1.00 97.50 163 ALA A O 1
ATOM 1235 N N . SER A 1 164 ? 4.353 -15.878 -4.672 1.00 97.75 164 SER A N 1
ATOM 1236 C CA . SER A 1 164 ? 4.328 -17.050 -3.793 1.00 97.75 164 SER A CA 1
ATOM 1237 C C . SER A 1 164 ? 3.955 -16.687 -2.356 1.00 97.75 164 SER A C 1
ATOM 1239 O O . SER A 1 164 ? 3.206 -17.422 -1.713 1.00 97.75 164 SER A O 1
ATOM 1241 N N . ILE A 1 165 ? 4.412 -15.530 -1.869 1.00 98.00 165 ILE A N 1
ATOM 1242 C CA . ILE A 1 165 ? 4.053 -15.025 -0.539 1.00 98.00 165 ILE A CA 1
ATOM 1243 C C . ILE A 1 165 ? 2.584 -14.626 -0.463 1.00 98.00 165 ILE A C 1
ATOM 1245 O O . ILE A 1 165 ? 1.909 -15.024 0.482 1.00 98.00 165 ILE A O 1
ATOM 1249 N N . LEU A 1 166 ? 2.054 -13.922 -1.463 1.00 97.94 166 LEU A N 1
ATOM 1250 C CA . LEU A 1 166 ? 0.631 -13.579 -1.517 1.00 97.94 166 LEU A CA 1
ATOM 1251 C C . LEU A 1 166 ? -0.247 -14.835 -1.502 1.00 97.94 166 LEU A C 1
ATOM 1253 O O . LEU A 1 166 ? -1.209 -14.912 -0.735 1.00 97.94 166 LEU A O 1
ATOM 1257 N N . LYS A 1 167 ? 0.132 -15.859 -2.275 1.00 97.31 167 LYS A N 1
ATOM 1258 C CA . LYS A 1 167 ? -0.567 -17.149 -2.284 1.00 97.31 167 LYS A CA 1
ATOM 1259 C C . LYS A 1 167 ? -0.507 -17.846 -0.925 1.00 97.31 167 LYS A C 1
ATOM 1261 O O . LYS A 1 167 ? -1.529 -18.336 -0.449 1.00 97.31 167 LYS A O 1
ATOM 1266 N N . TRP A 1 168 ? 0.663 -17.859 -0.284 1.00 97.62 168 TRP A N 1
ATOM 1267 C CA . TRP A 1 168 ? 0.831 -18.450 1.044 1.00 97.62 168 TRP A CA 1
ATOM 1268 C C . TRP A 1 168 ? 0.007 -17.716 2.109 1.00 97.62 168 TRP A C 1
ATOM 1270 O O . TRP A 1 168 ? -0.659 -18.366 2.917 1.00 97.62 168 TRP A O 1
ATOM 1280 N N . ILE A 1 169 ? 0.001 -16.377 2.087 1.00 98.00 169 ILE A N 1
ATOM 1281 C CA . ILE A 1 169 ? -0.795 -15.537 2.994 1.00 98.00 169 ILE A CA 1
ATOM 1282 C C . ILE A 1 169 ? -2.278 -15.857 2.824 1.00 98.00 169 ILE A C 1
ATOM 1284 O O . ILE A 1 169 ? -2.959 -16.110 3.823 1.00 98.00 169 ILE A O 1
ATOM 1288 N N . ARG A 1 170 ? -2.773 -15.910 1.580 1.00 97.06 170 ARG A N 1
ATOM 1289 C CA . ARG A 1 170 ? -4.167 -16.268 1.296 1.00 97.06 170 ARG A CA 1
ATOM 1290 C C . ARG A 1 170 ? -4.540 -17.609 1.922 1.00 97.06 170 ARG A C 1
ATOM 1292 O O . ARG A 1 170 ? -5.554 -17.683 2.612 1.00 97.06 170 ARG A O 1
ATOM 1299 N N . SER A 1 171 ? -3.726 -18.643 1.714 1.00 96.19 171 SER A N 1
ATOM 1300 C CA . SER A 1 171 ? -4.063 -20.006 2.137 1.00 96.19 171 SER A CA 1
ATOM 1301 C C . SER A 1 171 ? -3.896 -20.265 3.638 1.00 96.19 171 SER A C 1
ATOM 1303 O O . SER A 1 171 ? -4.576 -21.137 4.167 1.00 96.19 171 SER A O 1
ATOM 1305 N N . HIS A 1 172 ? -3.004 -19.548 4.331 1.00 96.44 172 HIS A N 1
ATOM 1306 C CA . HIS A 1 172 ? -2.673 -19.847 5.735 1.00 96.44 172 HIS A CA 1
ATOM 1307 C C . HIS A 1 172 ? -3.137 -18.794 6.736 1.00 96.44 172 HIS A C 1
ATOM 1309 O O . HIS A 1 172 ? -3.386 -19.131 7.896 1.00 96.44 172 HIS A O 1
ATOM 1315 N N . LEU A 1 173 ? -3.227 -17.530 6.318 1.00 95.56 173 LEU A N 1
ATOM 1316 C CA . LEU A 1 173 ? -3.584 -16.436 7.213 1.00 95.56 173 LEU A CA 1
ATOM 1317 C C . LEU A 1 173 ? -5.034 -16.018 7.019 1.00 95.56 173 LEU A C 1
ATOM 1319 O O . LEU A 1 173 ? -5.740 -15.847 8.013 1.00 95.56 173 LEU A O 1
ATOM 1323 N N . VAL A 1 174 ? -5.478 -15.813 5.775 1.00 96.50 174 VAL A N 1
ATOM 1324 C CA . VAL A 1 174 ? -6.751 -15.123 5.500 1.00 96.50 174 VAL A CA 1
ATOM 1325 C C . VAL A 1 174 ? -7.978 -15.950 5.895 1.00 96.50 174 VAL A C 1
ATOM 1327 O O . VAL A 1 174 ? -8.908 -15.393 6.477 1.00 96.50 174 VAL A O 1
ATOM 1330 N N . GLY A 1 175 ? -7.975 -17.259 5.629 1.00 92.94 175 GLY A N 1
ATOM 1331 C CA . GLY A 1 175 ? -9.167 -18.097 5.807 1.00 92.94 175 GLY A CA 1
ATOM 1332 C C . GLY A 1 175 ? -10.326 -17.602 4.933 1.00 92.94 175 GLY A C 1
ATOM 1333 O O . GLY A 1 175 ? -10.100 -17.148 3.813 1.00 92.94 175 GLY A O 1
ATOM 1334 N N . ASP A 1 176 ? -11.547 -17.609 5.472 1.00 94.94 176 ASP A N 1
ATOM 1335 C CA . ASP A 1 176 ? -12.763 -17.177 4.755 1.00 94.94 176 ASP A CA 1
ATOM 1336 C C . ASP A 1 176 ? -12.936 -15.647 4.679 1.00 94.94 176 ASP A C 1
ATOM 1338 O O . ASP A 1 176 ? -13.966 -15.140 4.237 1.00 94.94 176 ASP A O 1
ATOM 1342 N N . GLN A 1 177 ? -11.948 -14.884 5.148 1.00 97.00 177 GLN A N 1
ATOM 1343 C CA . GLN A 1 177 ? -11.991 -13.425 5.128 1.00 97.00 177 GLN A CA 1
ATOM 1344 C C . GLN A 1 177 ? -11.636 -12.866 3.745 1.00 97.00 177 GLN A C 1
ATOM 1346 O O . GLN A 1 177 ? -11.105 -13.565 2.877 1.00 97.00 177 GLN A O 1
ATOM 1351 N N . ARG A 1 178 ? -11.896 -11.569 3.565 1.00 97.94 178 ARG A N 1
ATOM 1352 C CA . ARG A 1 178 ? -11.477 -10.814 2.379 1.00 97.94 178 ARG A CA 1
ATOM 1353 C C . ARG A 1 178 ? -9.966 -10.593 2.377 1.00 97.94 178 ARG A C 1
ATOM 1355 O O . ARG A 1 178 ? -9.385 -10.340 3.437 1.00 97.94 178 ARG A O 1
ATOM 1362 N N . PHE A 1 179 ? -9.346 -10.659 1.204 1.00 98.31 179 PHE A N 1
ATOM 1363 C CA . PHE A 1 179 ? -7.918 -10.466 0.996 1.00 98.31 179 PHE A CA 1
ATOM 1364 C C . PHE A 1 179 ? -7.638 -9.321 0.030 1.00 98.31 179 PHE A C 1
ATOM 1366 O O . PHE A 1 179 ? -8.099 -9.336 -1.102 1.00 98.31 179 PHE A O 1
ATOM 1373 N N . GLY A 1 180 ? -6.833 -8.351 0.442 1.00 98.31 180 GLY A N 1
ATOM 1374 C CA . GLY A 1 180 ? -6.374 -7.284 -0.432 1.00 98.31 180 GLY A CA 1
ATOM 1375 C C . GLY A 1 180 ? -4.864 -7.141 -0.447 1.00 98.31 180 GLY A C 1
ATOM 1376 O O . GLY A 1 180 ? -4.152 -7.670 0.410 1.00 98.31 180 GLY A O 1
ATOM 1377 N N . THR A 1 181 ? -4.372 -6.351 -1.392 1.00 98.00 181 THR A N 1
ATOM 1378 C CA . THR A 1 181 ? -2.959 -5.970 -1.447 1.00 98.00 181 THR A CA 1
ATOM 1379 C C . THR A 1 181 ? -2.807 -4.468 -1.625 1.00 98.00 181 THR A C 1
ATOM 1381 O O . THR A 1 181 ? -3.491 -3.878 -2.456 1.00 98.00 181 THR A O 1
ATOM 1384 N N . TYR A 1 182 ? -1.877 -3.866 -0.897 1.00 96.88 182 TYR A N 1
ATOM 1385 C CA . TYR A 1 182 ? -1.411 -2.500 -1.087 1.00 96.88 182 TYR A CA 1
ATOM 1386 C C . TYR A 1 182 ? 0.061 -2.538 -1.484 1.00 96.88 182 TYR A C 1
ATOM 1388 O O . TYR A 1 182 ? 0.875 -3.206 -0.840 1.00 96.88 182 TYR A O 1
ATOM 1396 N N . GLY A 1 183 ? 0.416 -1.792 -2.520 1.00 93.88 183 GLY A N 1
ATOM 1397 C CA . GLY A 1 183 ? 1.799 -1.638 -2.932 1.00 93.88 183 GLY A CA 1
ATOM 1398 C C . GLY A 1 183 ? 2.064 -0.224 -3.404 1.00 93.88 183 GLY A C 1
ATOM 1399 O O . GLY A 1 183 ? 1.301 0.297 -4.214 1.00 93.88 183 GLY A O 1
ATOM 1400 N N . CYS A 1 184 ? 3.161 0.370 -2.931 1.00 90.38 184 CYS A N 1
ATOM 1401 C CA . CYS A 1 184 ? 3.678 1.595 -3.522 1.00 90.38 184 CYS A CA 1
ATOM 1402 C C . CYS A 1 184 ? 4.998 1.364 -4.254 1.00 90.38 184 CYS A C 1
ATOM 1404 O O . CYS A 1 184 ? 5.878 0.693 -3.714 1.00 90.38 184 CYS A O 1
ATOM 1406 N N . SER A 1 185 ? 5.192 1.970 -5.430 1.00 90.00 185 SER A N 1
ATOM 1407 C CA . SER A 1 185 ? 6.474 1.940 -6.151 1.00 90.00 185 SER A CA 1
ATOM 1408 C C . SER A 1 185 ? 6.867 0.501 -6.511 1.00 90.00 185 SER A C 1
ATOM 1410 O O . SER A 1 185 ? 6.060 -0.234 -7.063 1.00 90.00 185 SER A O 1
ATOM 1412 N N . GLY A 1 186 ? 8.054 0.023 -6.126 1.00 90.44 186 GLY A N 1
ATOM 1413 C CA . GLY A 1 186 ? 8.395 -1.409 -6.199 1.00 90.44 186 GLY A CA 1
ATOM 1414 C C . GLY A 1 186 ? 7.363 -2.340 -5.534 1.00 90.44 186 GLY A C 1
ATOM 1415 O O . GLY A 1 186 ? 7.192 -3.477 -5.963 1.00 90.44 186 GLY A O 1
ATOM 1416 N N . GLY A 1 187 ? 6.615 -1.865 -4.536 1.00 93.56 187 GLY A N 1
ATOM 1417 C CA . GLY A 1 187 ? 5.470 -2.568 -3.959 1.00 93.56 187 GLY A CA 1
ATOM 1418 C C . GLY A 1 187 ? 4.298 -2.722 -4.929 1.00 93.56 187 GLY A C 1
ATOM 1419 O O . GLY A 1 187 ? 3.662 -3.769 -4.922 1.00 93.56 187 GLY A O 1
ATOM 1420 N N . ALA A 1 188 ? 4.040 -1.743 -5.803 1.00 94.75 188 ALA A N 1
ATOM 1421 C CA . ALA A 1 188 ? 3.020 -1.844 -6.852 1.00 94.75 188 ALA A CA 1
ATOM 1422 C C . ALA A 1 188 ? 3.347 -2.964 -7.855 1.00 94.75 188 ALA A C 1
ATOM 1424 O O . ALA A 1 188 ? 2.451 -3.648 -8.346 1.00 94.75 188 ALA A O 1
ATOM 1425 N N . VAL A 1 189 ? 4.637 -3.215 -8.104 1.00 95.50 189 VAL A N 1
ATOM 1426 C CA . VAL A 1 189 ? 5.090 -4.382 -8.877 1.00 95.50 189 VAL A CA 1
ATOM 1427 C C . VAL A 1 189 ? 4.812 -5.680 -8.113 1.00 95.50 189 VAL A C 1
ATOM 1429 O O . VAL A 1 189 ? 4.254 -6.619 -8.674 1.00 95.50 189 VAL A O 1
ATOM 1432 N N . GLN A 1 190 ? 5.149 -5.733 -6.818 1.00 95.81 190 GLN A N 1
ATOM 1433 C CA . GLN A 1 190 ? 4.903 -6.911 -5.973 1.00 95.81 190 GLN A CA 1
ATOM 1434 C C . GLN A 1 190 ? 3.415 -7.285 -5.889 1.00 95.81 190 GLN A C 1
ATOM 1436 O O . GLN A 1 190 ? 3.105 -8.460 -5.702 1.00 95.81 190 GLN A O 1
ATOM 1441 N N . THR A 1 191 ? 2.498 -6.330 -6.051 1.00 95.88 191 THR A N 1
ATOM 1442 C CA . THR A 1 191 ? 1.054 -6.587 -6.052 1.00 95.88 191 THR A CA 1
ATOM 1443 C C . THR A 1 191 ? 0.518 -6.891 -7.450 1.00 95.88 191 THR A C 1
ATOM 1445 O O . THR A 1 191 ? 0.084 -8.016 -7.727 1.00 95.88 191 THR A O 1
ATOM 1448 N N . LEU A 1 192 ? 0.567 -5.914 -8.356 1.00 96.38 192 LEU A N 1
ATOM 1449 C CA . LEU A 1 192 ? -0.097 -6.006 -9.652 1.00 96.38 192 LEU A CA 1
ATOM 1450 C C . LEU A 1 192 ? 0.597 -7.022 -10.565 1.00 96.38 192 LEU A C 1
ATOM 1452 O O . LEU A 1 192 ? -0.060 -7.911 -11.103 1.00 96.38 192 LEU A O 1
ATOM 1456 N N . ALA A 1 193 ? 1.926 -6.969 -10.683 1.00 95.00 193 ALA A N 1
ATOM 1457 C CA . ALA A 1 193 ? 2.647 -7.871 -11.580 1.00 95.00 193 ALA A CA 1
ATOM 1458 C C . ALA A 1 193 ? 2.547 -9.339 -11.131 1.00 95.00 193 ALA A C 1
ATOM 1460 O O . ALA A 1 193 ? 2.422 -10.228 -11.972 1.00 95.00 193 ALA A O 1
ATOM 1461 N N . SER A 1 194 ? 2.505 -9.596 -9.817 1.00 95.12 194 SER A N 1
ATOM 1462 C CA . SER A 1 194 ? 2.234 -10.937 -9.272 1.00 95.12 194 SER A CA 1
ATOM 1463 C C . SER A 1 194 ? 0.913 -11.496 -9.795 1.00 95.12 194 SER A C 1
ATOM 1465 O O . SER A 1 194 ? 0.854 -12.637 -10.240 1.00 95.12 194 SER A O 1
ATOM 1467 N N . THR A 1 195 ? -0.129 -10.667 -9.801 1.00 93.56 195 THR A N 1
ATOM 1468 C CA . THR A 1 195 ? -1.479 -11.045 -10.247 1.00 93.56 195 THR A CA 1
ATOM 1469 C C . THR A 1 195 ? -1.524 -11.287 -11.758 1.00 93.56 195 THR A C 1
ATOM 1471 O O . THR A 1 195 ? -2.192 -12.198 -12.244 1.00 93.56 195 THR A O 1
ATOM 1474 N N . MET A 1 196 ? -0.773 -10.494 -12.523 1.00 92.44 196 MET A N 1
ATOM 1475 C CA . MET A 1 196 ? -0.795 -10.554 -13.984 1.00 92.44 196 MET A CA 1
ATOM 1476 C C . MET A 1 196 ? 0.035 -11.712 -14.553 1.00 92.44 196 MET A C 1
ATOM 1478 O O . MET A 1 196 ? -0.366 -12.295 -15.563 1.00 92.44 196 MET A O 1
ATOM 1482 N N . TRP A 1 197 ? 1.152 -12.067 -13.910 1.00 92.31 197 TRP A N 1
ATOM 1483 C CA . TRP A 1 197 ? 2.100 -13.075 -14.404 1.00 92.31 197 TRP A CA 1
ATOM 1484 C C . TRP A 1 197 ? 1.909 -14.496 -13.848 1.00 92.31 197 TRP A C 1
ATOM 1486 O O . TRP A 1 197 ? 2.358 -15.450 -14.486 1.00 92.31 197 TRP A O 1
ATOM 1496 N N . TYR A 1 198 ? 1.250 -14.664 -12.696 1.00 92.00 198 TYR A N 1
ATOM 1497 C CA . TYR A 1 198 ? 1.180 -15.955 -11.997 1.00 92.00 198 TYR A CA 1
ATOM 1498 C C . TYR A 1 198 ? -0.253 -16.469 -11.819 1.00 92.00 198 TYR A C 1
ATOM 1500 O O . TYR A 1 198 ? -1.192 -15.703 -11.607 1.00 92.00 198 TYR A O 1
ATOM 1508 N N . GLU A 1 199 ? -0.415 -17.793 -11.893 1.00 85.56 199 GLU A N 1
ATOM 1509 C CA . GLU A 1 199 ? -1.727 -18.454 -11.862 1.00 85.56 199 GLU A CA 1
ATOM 1510 C C . GLU A 1 199 ? -2.438 -18.367 -10.509 1.00 85.56 199 GLU A C 1
ATOM 1512 O O . GLU A 1 199 ? -1.856 -18.638 -9.451 1.00 85.56 199 GLU A O 1
ATOM 1517 N N . GLY A 1 200 ? -3.745 -18.095 -10.573 1.00 85.62 200 GLY A N 1
ATOM 1518 C CA . GLY A 1 200 ? -4.685 -18.224 -9.459 1.00 85.62 200 GLY A CA 1
ATOM 1519 C C . GLY A 1 200 ? -4.596 -17.128 -8.400 1.00 85.62 200 GLY A C 1
ATOM 1520 O O . GLY A 1 200 ? -5.245 -17.249 -7.363 1.00 85.62 200 GLY A O 1
ATOM 1521 N N . LEU A 1 201 ? -3.788 -16.086 -8.622 1.00 90.88 201 LEU A N 1
ATOM 1522 C CA . LEU A 1 201 ? -3.713 -14.936 -7.718 1.00 90.88 201 LEU A CA 1
ATOM 1523 C C . LEU A 1 201 ? -4.831 -13.919 -7.944 1.00 90.88 201 LEU A C 1
ATOM 1525 O O . LEU A 1 201 ? -5.264 -13.291 -6.985 1.00 90.88 201 LEU A O 1
ATOM 1529 N N . ASP A 1 202 ? -5.318 -13.793 -9.174 1.00 90.94 202 ASP A N 1
ATOM 1530 C CA . ASP A 1 202 ? -6.500 -12.994 -9.513 1.00 90.94 202 ASP A CA 1
ATOM 1531 C C . ASP A 1 202 ? -7.722 -13.440 -8.702 1.00 90.94 202 ASP A C 1
ATOM 1533 O O . ASP A 1 202 ? -8.276 -12.659 -7.941 1.00 90.94 202 ASP A O 1
ATOM 1537 N N . ALA A 1 203 ? -8.063 -14.727 -8.744 1.00 90.75 203 ALA A N 1
ATOM 1538 C CA . ALA A 1 203 ? -9.175 -15.282 -7.972 1.00 90.75 203 ALA A CA 1
ATOM 1539 C C . ALA A 1 203 ? -8.924 -15.306 -6.449 1.00 90.75 203 ALA A C 1
ATOM 1541 O O . ALA A 1 203 ? -9.846 -15.533 -5.664 1.00 90.75 203 ALA A O 1
ATOM 1542 N N . ALA A 1 204 ? -7.674 -15.127 -6.014 1.00 91.94 204 ALA A N 1
ATOM 1543 C CA . ALA A 1 204 ? -7.307 -15.129 -4.603 1.00 91.94 204 ALA A CA 1
ATOM 1544 C C . ALA A 1 204 ? -7.460 -13.756 -3.939 1.00 91.94 204 ALA A C 1
ATOM 1546 O O . ALA A 1 204 ? -7.540 -13.709 -2.709 1.00 91.94 204 ALA A O 1
ATOM 1547 N N . ILE A 1 205 ? -7.454 -12.673 -4.719 1.00 96.81 205 ILE A N 1
ATOM 1548 C CA . ILE A 1 205 ? -7.417 -11.292 -4.240 1.00 96.81 205 ILE A CA 1
ATOM 1549 C C . ILE A 1 205 ? -8.791 -10.652 -4.450 1.00 96.81 205 ILE A C 1
ATOM 1551 O O . ILE A 1 205 ? -9.323 -10.621 -5.548 1.00 96.81 205 ILE A O 1
ATOM 1555 N N . ASP A 1 206 ? -9.362 -10.104 -3.384 1.00 97.81 206 ASP A N 1
ATOM 1556 C CA . ASP A 1 206 ? -10.626 -9.369 -3.415 1.00 97.81 206 ASP A CA 1
ATOM 1557 C C . ASP A 1 206 ? -10.436 -7.878 -3.732 1.00 97.81 206 ASP A C 1
ATOM 1559 O O . ASP A 1 206 ? -11.407 -7.207 -4.066 1.00 97.81 206 ASP A O 1
ATOM 1563 N N . TYR A 1 207 ? -9.224 -7.326 -3.579 1.00 98.25 207 TYR A N 1
ATOM 1564 C CA . TYR A 1 207 ? -8.960 -5.898 -3.782 1.00 98.25 207 TYR A CA 1
ATOM 1565 C C . TYR A 1 207 ? -7.475 -5.561 -3.983 1.00 98.25 207 TYR A C 1
ATOM 1567 O O . TYR A 1 207 ? -6.611 -6.092 -3.280 1.00 98.25 207 TYR A O 1
ATOM 1575 N N . GLN A 1 208 ? -7.162 -4.596 -4.855 1.00 97.81 208 GLN A N 1
ATOM 1576 C CA . GLN A 1 208 ? -5.804 -4.052 -4.978 1.00 97.81 208 GLN A CA 1
ATOM 1577 C C . GLN A 1 208 ? -5.760 -2.526 -4.909 1.00 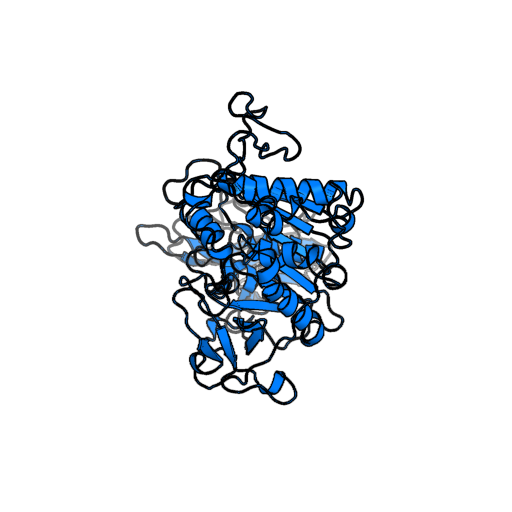97.81 208 GLN A C 1
ATOM 1579 O O . GLN A 1 208 ? -6.500 -1.832 -5.597 1.00 97.81 208 GLN A O 1
ATOM 1584 N N . PHE A 1 209 ? -4.813 -2.013 -4.126 1.00 97.44 209 PHE A N 1
ATOM 1585 C CA . PHE A 1 209 ? -4.399 -0.617 -4.137 1.00 97.44 209 PHE A CA 1
ATOM 1586 C C . PHE A 1 209 ? -2.991 -0.523 -4.734 1.00 97.44 209 PHE A C 1
ATOM 1588 O O . PHE A 1 209 ? -2.013 -0.988 -4.137 1.00 97.44 209 PHE A O 1
ATOM 1595 N N . VAL A 1 210 ? -2.897 0.058 -5.925 1.00 96.62 210 VAL A N 1
ATOM 1596 C CA . VAL A 1 210 ? -1.672 0.176 -6.718 1.00 96.62 210 VAL A CA 1
ATOM 1597 C C . VAL A 1 210 ? -1.264 1.647 -6.735 1.00 96.62 210 VAL A C 1
ATOM 1599 O O . VAL A 1 210 ? -1.795 2.444 -7.506 1.00 96.62 210 VAL A O 1
ATOM 1602 N N . SER A 1 211 ? -0.334 2.021 -5.856 1.00 92.25 211 SER A N 1
ATOM 1603 C CA . SER A 1 211 ? 0.196 3.384 -5.794 1.00 92.25 211 SER A CA 1
ATOM 1604 C C . SER A 1 211 ? 1.481 3.465 -6.620 1.00 92.25 211 SER A C 1
ATOM 1606 O O . SER A 1 211 ? 2.482 2.819 -6.295 1.00 92.25 211 SER A O 1
ATOM 1608 N N . SER A 1 212 ? 1.482 4.267 -7.685 1.00 87.88 212 SER A N 1
ATOM 1609 C CA . SER A 1 212 ? 2.652 4.500 -8.541 1.00 87.88 212 SER A CA 1
ATOM 1610 C C . SER A 1 212 ? 3.110 3.273 -9.379 1.00 87.88 212 SER A C 1
ATOM 1612 O O . SER A 1 212 ? 2.292 2.457 -9.788 1.00 87.88 212 SER A O 1
ATOM 1614 N N . MET A 1 213 ? 4.407 3.196 -9.718 1.00 86.44 213 MET A N 1
ATOM 1615 C CA . MET A 1 213 ? 5.050 2.449 -10.822 1.00 86.44 213 MET A CA 1
ATOM 1616 C C . MET A 1 213 ? 4.863 0.908 -10.827 1.00 86.44 213 MET A C 1
ATOM 1618 O O . MET A 1 213 ? 5.650 0.205 -10.190 1.00 86.44 213 MET A O 1
ATOM 1622 N N . PRO A 1 214 ? 3.949 0.330 -11.639 1.00 88.06 214 PRO A N 1
ATOM 1623 C CA . PRO A 1 214 ? 3.778 -1.123 -11.739 1.00 88.06 214 PRO A CA 1
ATOM 1624 C C . PRO A 1 214 ? 4.716 -1.801 -12.759 1.00 88.06 214 PRO A C 1
ATOM 1626 O O . PRO A 1 214 ? 4.649 -3.015 -12.917 1.00 88.06 214 PRO A O 1
ATOM 1629 N N . MET A 1 215 ? 5.586 -1.042 -13.443 1.00 91.62 215 MET A N 1
ATOM 1630 C CA . MET A 1 215 ? 6.465 -1.505 -14.539 1.00 91.62 215 MET A CA 1
ATOM 1631 C C . MET A 1 215 ? 5.698 -2.006 -15.779 1.00 91.62 215 MET A C 1
ATOM 1633 O O . MET A 1 215 ? 5.881 -3.127 -16.255 1.00 91.62 215 MET A O 1
ATOM 1637 N N . TRP A 1 216 ? 4.836 -1.150 -16.329 1.00 94.94 216 TRP A N 1
ATOM 1638 C CA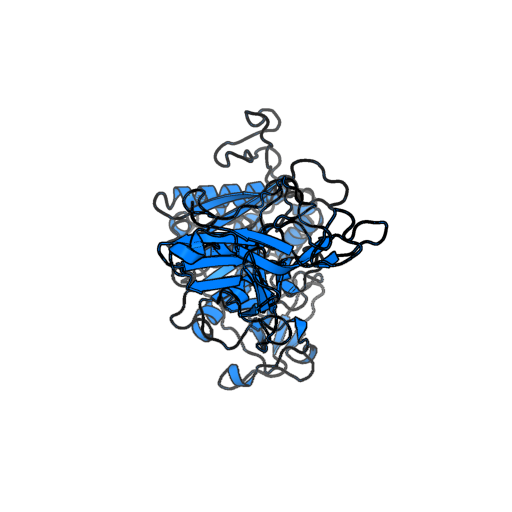 . TRP A 1 216 ? 4.127 -1.399 -17.584 1.00 94.94 216 TRP A CA 1
ATOM 1639 C C . TRP A 1 216 ? 5.050 -1.711 -18.770 1.00 94.94 216 TRP A C 1
ATOM 1641 O O . TRP A 1 216 ? 4.871 -2.725 -19.436 1.00 94.94 216 TRP A O 1
ATOM 1651 N N . ASP A 1 217 ? 6.045 -0.870 -19.036 1.00 94.88 217 ASP A N 1
ATOM 1652 C CA . ASP A 1 217 ? 6.990 -1.025 -20.140 1.00 94.88 217 ASP A CA 1
ATOM 1653 C C . ASP A 1 217 ? 8.397 -0.618 -19.684 1.00 94.88 217 ASP A C 1
ATOM 1655 O O . ASP A 1 217 ? 8.732 0.568 -19.581 1.00 94.88 217 ASP A O 1
ATOM 1659 N N . VAL A 1 218 ? 9.214 -1.627 -19.378 1.00 93.31 218 VAL A N 1
ATOM 1660 C CA . VAL A 1 218 ? 10.588 -1.465 -18.882 1.00 93.31 218 VAL A CA 1
ATOM 1661 C C . VAL A 1 218 ? 11.497 -0.915 -19.974 1.00 93.31 218 VAL A C 1
ATOM 1663 O O . VAL A 1 218 ? 12.375 -0.099 -19.701 1.00 93.31 218 VAL A O 1
ATOM 1666 N N . ARG A 1 219 ? 11.252 -1.286 -21.232 1.00 93.88 219 ARG A N 1
ATOM 1667 C CA . ARG A 1 219 ? 12.005 -0.759 -22.370 1.00 93.88 219 ARG A CA 1
ATOM 1668 C C . ARG A 1 219 ? 11.808 0.751 -22.494 1.00 93.88 219 ARG A C 1
ATOM 1670 O O . ARG A 1 219 ? 12.778 1.497 -22.628 1.00 93.88 219 ARG A O 1
ATOM 1677 N N . LYS A 1 220 ? 10.565 1.225 -22.380 1.00 94.31 220 LYS A N 1
ATOM 1678 C CA . LYS A 1 220 ? 10.247 2.660 -22.413 1.00 94.31 220 LYS A CA 1
ATOM 1679 C C . LYS A 1 220 ? 10.790 3.422 -21.201 1.00 94.31 220 LYS A C 1
ATOM 1681 O O . LYS A 1 220 ? 11.149 4.581 -21.375 1.00 94.31 220 LYS A O 1
ATOM 1686 N N . LEU A 1 221 ? 10.945 2.793 -20.032 1.00 91.38 221 LEU A N 1
ATOM 1687 C CA . LEU A 1 221 ? 11.666 3.404 -18.899 1.00 91.38 221 LEU A CA 1
ATOM 1688 C C . LEU A 1 221 ? 13.127 3.723 -19.230 1.00 91.38 221 LEU A C 1
ATOM 1690 O O . LEU A 1 221 ? 13.646 4.748 -18.786 1.00 91.38 221 LEU A O 1
ATOM 1694 N N . CYS A 1 222 ? 13.777 2.865 -20.018 1.00 91.38 222 CYS A N 1
ATOM 1695 C CA . CYS A 1 222 ? 15.180 3.020 -20.392 1.00 91.38 222 CYS A CA 1
ATOM 1696 C C . CYS A 1 222 ? 15.390 4.005 -21.549 1.00 91.38 222 CYS A C 1
ATOM 1698 O O . CYS A 1 222 ? 16.345 4.778 -21.518 1.00 91.38 222 CYS A O 1
ATOM 1700 N N . THR A 1 223 ? 14.522 3.985 -22.569 1.00 90.06 223 THR A N 1
ATOM 1701 C CA . THR A 1 223 ? 14.774 4.709 -23.832 1.00 90.06 223 THR A CA 1
ATOM 1702 C C . THR A 1 223 ? 13.665 5.675 -24.263 1.00 90.06 223 THR A C 1
ATOM 1704 O O . THR A 1 223 ? 13.851 6.423 -25.219 1.00 90.06 223 THR A O 1
ATOM 1707 N N . GLY A 1 224 ? 12.486 5.650 -23.639 1.00 83.56 224 GLY A N 1
ATOM 1708 C CA . GLY A 1 224 ? 11.294 6.338 -24.143 1.00 83.56 224 GLY A CA 1
ATOM 1709 C C . GLY A 1 224 ? 11.188 7.793 -23.691 1.00 83.56 224 GLY A C 1
ATOM 1710 O O . GLY A 1 224 ? 10.765 8.045 -22.570 1.00 83.56 224 GLY A O 1
ATOM 1711 N N . LYS A 1 225 ? 11.500 8.754 -24.569 1.00 83.25 225 LYS A N 1
ATOM 1712 C CA . LYS A 1 225 ? 11.391 10.201 -24.270 1.00 83.25 225 LYS A CA 1
ATOM 1713 C C . LYS A 1 225 ? 10.371 10.954 -25.126 1.00 83.25 225 LYS A C 1
ATOM 1715 O O . LYS A 1 225 ? 10.023 12.082 -24.802 1.00 83.25 225 LYS A O 1
ATOM 1720 N N . ASP A 1 226 ? 9.874 10.325 -26.186 1.00 87.94 226 ASP A N 1
ATOM 1721 C CA . ASP A 1 226 ? 9.168 11.052 -27.248 1.00 87.94 226 ASP A CA 1
ATOM 1722 C C . ASP A 1 226 ? 7.642 11.035 -27.109 1.00 87.94 226 ASP A C 1
ATOM 1724 O O . ASP A 1 226 ? 6.966 11.827 -27.757 1.00 87.94 226 ASP A O 1
ATOM 1728 N N . GLU A 1 227 ? 7.086 10.148 -26.280 1.00 93.88 227 GLU A N 1
ATOM 1729 C CA . GLU A 1 227 ? 5.641 9.959 -26.104 1.00 93.88 227 GLU A CA 1
ATOM 1730 C C . GLU A 1 227 ? 5.301 9.857 -24.616 1.00 93.88 227 GLU A C 1
ATOM 1732 O O . GLU A 1 227 ? 5.799 8.961 -23.933 1.00 93.88 227 GLU A O 1
ATOM 1737 N N . GLY A 1 228 ? 4.444 10.750 -24.125 1.00 95.12 228 GLY A N 1
ATOM 1738 C CA . GLY A 1 228 ? 3.923 10.757 -22.761 1.00 95.12 228 GLY A CA 1
ATOM 1739 C C . GLY A 1 228 ? 2.401 10.601 -22.698 1.00 95.12 228 GLY A C 1
ATOM 1740 O O . GLY A 1 228 ? 1.739 10.359 -23.709 1.00 95.12 228 GLY A O 1
ATOM 1741 N N . VAL A 1 229 ? 1.846 10.746 -21.496 1.00 96.12 229 VAL A N 1
ATOM 1742 C CA . VAL A 1 229 ? 0.397 10.803 -21.237 1.00 96.12 229 VAL A CA 1
ATOM 1743 C C . VAL A 1 229 ? 0.044 12.025 -20.391 1.00 96.12 229 VAL A C 1
ATOM 1745 O O . VAL A 1 229 ? 0.862 12.469 -19.585 1.00 96.12 229 VAL A O 1
ATOM 1748 N N . CYS A 1 230 ? -1.159 12.566 -20.567 1.00 95.19 230 CYS A N 1
ATOM 1749 C CA . CYS A 1 230 ? -1.605 13.754 -19.835 1.00 95.19 230 CYS A CA 1
ATOM 1750 C C . CYS A 1 230 ? -2.082 13.423 -18.418 1.00 95.19 230 CYS A C 1
ATOM 1752 O O . CYS A 1 230 ? -2.796 12.437 -18.222 1.00 95.19 230 CYS A O 1
ATOM 1754 N N . GLU A 1 231 ? -1.709 14.253 -17.437 1.00 90.12 231 GLU A N 1
ATOM 1755 C CA . GLU A 1 231 ? -1.904 13.947 -16.011 1.00 90.12 231 GLU A CA 1
ATOM 1756 C C . GLU A 1 231 ? -3.386 13.779 -15.607 1.00 90.12 231 GLU A C 1
ATOM 1758 O O . GLU A 1 231 ? -3.730 12.860 -14.868 1.00 90.12 231 GLU A O 1
ATOM 1763 N N . HIS A 1 232 ? -4.294 14.571 -16.184 1.00 90.94 232 HIS A N 1
ATOM 1764 C CA . HIS A 1 232 ? -5.738 14.456 -15.940 1.00 90.94 232 HIS A CA 1
ATOM 1765 C C . HIS A 1 232 ? -6.487 13.647 -17.006 1.00 90.94 232 HIS A C 1
ATOM 1767 O O . HIS A 1 232 ? -7.690 13.407 -16.880 1.00 90.94 232 HIS A O 1
ATOM 1773 N N . ASN A 1 233 ? -5.792 13.187 -18.050 1.00 93.25 233 ASN A N 1
ATOM 1774 C CA . ASN A 1 233 ? -6.366 12.343 -19.091 1.00 93.25 233 ASN A CA 1
ATOM 1775 C C . ASN A 1 233 ? -5.351 11.294 -19.588 1.00 93.25 233 ASN A C 1
ATOM 1777 O O . ASN A 1 233 ? -4.751 11.468 -20.651 1.00 93.25 233 ASN A O 1
ATOM 1781 N N . PRO A 1 234 ? -5.201 10.166 -18.868 1.00 91.00 234 PRO A N 1
ATOM 1782 C CA . PRO A 1 234 ? -4.285 9.071 -19.215 1.00 91.00 234 PRO A CA 1
ATOM 1783 C C . PRO A 1 234 ? -4.447 8.491 -20.626 1.00 91.00 234 PRO A C 1
ATOM 1785 O O . PRO A 1 234 ? -3.512 7.897 -21.164 1.00 91.00 234 PRO A O 1
ATOM 1788 N N . SER A 1 235 ? -5.640 8.623 -21.216 1.00 92.94 235 SER A N 1
ATOM 1789 C CA . SER A 1 235 ? -5.921 8.158 -22.580 1.00 92.94 235 SER A CA 1
ATOM 1790 C C . SER A 1 235 ? -5.348 9.090 -23.651 1.00 92.94 235 SER A C 1
ATOM 1792 O O . SER A 1 235 ? -5.150 8.682 -24.797 1.00 92.94 235 SER A O 1
ATOM 1794 N N . GLN A 1 236 ? -5.052 10.337 -23.280 1.00 95.88 236 GLN A N 1
ATOM 1795 C CA . GLN A 1 236 ? -4.496 11.334 -24.168 1.00 95.88 236 GLN A CA 1
ATOM 1796 C C . GLN A 1 236 ? -2.973 11.258 -24.183 1.00 95.88 236 GLN A C 1
ATOM 1798 O O . GLN A 1 236 ? -2.300 11.392 -23.161 1.00 95.88 236 GLN A O 1
ATOM 1803 N N . VAL A 1 237 ? -2.443 11.075 -25.387 1.00 95.75 237 VAL A N 1
ATOM 1804 C CA . VAL A 1 237 ? -1.010 11.084 -25.661 1.00 95.75 237 VAL A CA 1
ATOM 1805 C C . VAL A 1 237 ? -0.520 12.521 -25.819 1.00 95.75 237 VAL A C 1
ATOM 1807 O O . VAL A 1 237 ? -1.200 13.357 -26.418 1.00 95.75 237 VAL A O 1
ATOM 1810 N N . CYS A 1 238 ? 0.675 12.792 -25.307 1.00 95.62 238 CYS A N 1
ATOM 1811 C CA . CYS A 1 238 ? 1.374 14.060 -25.475 1.00 95.62 238 CYS A CA 1
ATOM 1812 C C . CYS A 1 238 ? 2.795 13.843 -25.991 1.00 95.62 238 CYS A C 1
ATOM 1814 O O . CYS A 1 238 ? 3.402 12.789 -25.794 1.00 95.62 238 CYS A O 1
ATOM 1816 N N . HIS A 1 239 ? 3.320 14.865 -26.658 1.00 94.50 239 HIS A N 1
ATOM 1817 C CA . HIS A 1 239 ? 4.668 14.893 -27.216 1.00 94.50 239 HIS A CA 1
ATOM 1818 C C . HIS A 1 239 ? 5.352 16.209 -26.829 1.00 94.50 239 HIS A C 1
ATOM 1820 O O . HIS A 1 239 ? 4.657 17.199 -26.585 1.00 94.50 239 HIS A O 1
ATOM 1826 N N . PRO A 1 240 ? 6.693 16.300 -26.875 1.00 88.44 240 PRO A N 1
ATOM 1827 C CA . PRO A 1 240 ? 7.384 17.567 -26.634 1.00 88.44 240 PRO A CA 1
ATOM 1828 C C . PRO A 1 240 ? 6.912 18.705 -27.557 1.00 88.44 240 PRO A C 1
ATOM 1830 O O . PRO A 1 240 ? 6.894 19.864 -27.156 1.00 88.44 240 PRO A O 1
ATOM 1833 N N . SER A 1 241 ? 6.486 18.377 -28.784 1.00 90.62 241 SER A N 1
ATOM 1834 C CA . SER A 1 241 ? 5.929 19.321 -29.763 1.00 90.62 241 SER A CA 1
ATOM 1835 C C . SER A 1 241 ? 4.413 19.521 -29.667 1.00 90.62 241 SER A C 1
ATOM 1837 O O . SER A 1 241 ? 3.871 20.396 -30.338 1.00 90.62 241 SER A O 1
ATOM 1839 N N . GLN A 1 242 ? 3.717 18.694 -28.890 1.00 93.75 242 GLN A N 1
ATOM 1840 C CA . GLN A 1 242 ? 2.265 18.710 -28.742 1.00 93.75 242 GLN A CA 1
ATOM 1841 C C . GLN A 1 242 ? 1.928 18.511 -27.257 1.00 93.75 242 GLN A C 1
ATOM 1843 O O . GLN A 1 242 ? 1.708 17.372 -26.825 1.00 93.75 242 GLN A O 1
ATOM 1848 N N . PRO A 1 243 ? 1.947 19.600 -26.465 1.00 92.81 243 PRO A N 1
ATOM 1849 C CA . PRO A 1 243 ? 1.680 19.524 -25.038 1.00 92.81 243 PRO A CA 1
ATOM 1850 C C . PRO A 1 243 ? 0.223 19.144 -24.773 1.00 92.81 243 PRO A C 1
ATOM 1852 O O . PRO A 1 243 ? -0.639 19.215 -25.655 1.00 92.81 243 PRO A O 1
ATOM 1855 N N . CYS A 1 244 ? -0.052 18.754 -23.533 1.00 95.50 244 CYS A N 1
ATOM 1856 C CA . CYS A 1 244 ? -1.413 18.490 -23.102 1.00 95.50 244 CYS A CA 1
ATOM 1857 C C . CYS A 1 244 ? -2.267 19.770 -23.133 1.00 95.50 244 CYS A C 1
ATOM 1859 O O . CYS A 1 244 ? -1.754 20.883 -22.968 1.00 95.50 244 CYS A O 1
ATOM 1861 N N . PRO A 1 245 ? -3.578 19.637 -23.377 1.00 93.12 245 PRO A N 1
ATOM 1862 C CA . PRO A 1 245 ? -4.502 20.756 -23.362 1.00 93.12 245 PRO A CA 1
ATOM 1863 C C . PRO A 1 245 ? -4.676 21.282 -21.933 1.00 93.12 245 PRO A C 1
ATOM 1865 O O . PRO A 1 245 ? -4.307 20.631 -20.962 1.00 93.12 245 PRO A O 1
ATOM 1868 N N . HIS A 1 246 ? -5.253 22.477 -21.806 1.00 90.50 246 HIS A N 1
ATOM 1869 C CA . HIS A 1 246 ? -5.653 23.072 -20.520 1.00 90.50 246 HIS A CA 1
ATOM 1870 C C . HIS A 1 246 ? -4.532 23.300 -19.489 1.00 90.50 246 HIS A C 1
ATOM 1872 O O . HIS A 1 246 ? -4.826 23.656 -18.354 1.00 90.50 246 HIS A O 1
ATOM 1878 N N . GLY A 1 247 ? -3.264 23.194 -19.896 1.00 87.00 247 GLY A N 1
ATOM 1879 C CA . GLY A 1 247 ? -2.122 23.380 -19.001 1.00 87.00 247 GLY A CA 1
ATOM 1880 C C . GLY A 1 247 ? -1.739 22.130 -18.210 1.00 87.00 247 GLY A C 1
ATOM 1881 O O . GLY A 1 247 ? -0.841 22.224 -17.378 1.00 87.00 247 GLY A O 1
ATOM 1882 N N . ASP A 1 248 ? -2.366 20.984 -18.497 1.00 91.00 248 ASP A N 1
ATOM 1883 C CA . ASP A 1 248 ? -1.970 19.694 -17.934 1.00 91.00 248 ASP A CA 1
ATOM 1884 C C . ASP A 1 248 ? -0.502 19.391 -18.256 1.00 91.00 248 ASP A C 1
ATOM 1886 O O . ASP A 1 248 ? 0.029 19.736 -19.322 1.00 91.00 248 ASP A O 1
ATOM 1890 N N . ARG A 1 249 ? 0.163 18.677 -17.355 1.00 91.06 249 ARG A N 1
ATOM 1891 C CA . ARG A 1 249 ? 1.525 18.199 -17.587 1.00 91.06 249 ARG A CA 1
ATOM 1892 C C . ARG A 1 249 ? 1.545 16.864 -18.315 1.00 91.06 249 ARG A C 1
ATOM 1894 O O . ARG A 1 249 ? 0.654 16.023 -18.198 1.00 91.06 249 ARG A O 1
ATOM 1901 N N . CYS A 1 250 ? 2.622 16.680 -19.072 1.00 93.25 250 CYS A N 1
ATOM 1902 C CA . CYS A 1 250 ? 2.901 15.459 -19.809 1.00 93.25 250 CYS A CA 1
ATOM 1903 C C . CYS A 1 250 ? 3.829 14.551 -18.989 1.00 93.25 250 CYS A C 1
ATOM 1905 O O . CYS A 1 250 ? 4.980 14.906 -18.732 1.00 93.25 250 CYS A O 1
ATOM 1907 N N . GLY A 1 251 ? 3.335 13.379 -18.594 1.00 92.56 251 GLY A N 1
ATOM 1908 C CA . GLY A 1 251 ? 4.118 12.334 -17.940 1.00 92.56 251 GLY A CA 1
ATOM 1909 C C . GLY A 1 251 ? 4.781 11.430 -18.967 1.00 92.56 251 GLY A C 1
ATOM 1910 O O . GLY A 1 251 ? 4.096 10.676 -19.658 1.00 92.56 251 GLY A O 1
ATOM 1911 N N . TYR A 1 252 ? 6.106 11.482 -19.070 1.00 93.06 252 TYR A N 1
ATOM 1912 C CA . TYR A 1 252 ? 6.881 10.636 -19.982 1.00 93.06 252 TYR A CA 1
ATOM 1913 C C . TYR A 1 252 ? 7.275 9.313 -19.311 1.00 93.06 252 TYR A C 1
ATOM 1915 O O . TYR A 1 252 ? 7.401 9.280 -18.093 1.00 93.06 252 TYR A O 1
ATOM 1923 N N . PRO A 1 253 ? 7.502 8.217 -20.058 1.00 89.19 253 PRO A N 1
ATOM 1924 C CA . PRO A 1 253 ? 7.908 6.937 -19.478 1.00 89.19 253 PRO A CA 1
ATOM 1925 C C . PRO A 1 253 ? 9.329 6.949 -18.925 1.00 89.19 253 PRO A C 1
ATOM 1927 O O . PRO A 1 253 ? 9.668 6.074 -18.133 1.00 89.19 253 PRO A O 1
ATOM 1930 N N . PHE A 1 254 ? 10.161 7.894 -19.360 1.00 83.88 254 PHE A N 1
ATOM 1931 C CA . PHE A 1 254 ? 11.558 7.989 -18.970 1.00 83.88 254 PHE A CA 1
ATOM 1932 C C . PHE A 1 254 ? 11.726 8.345 -17.495 1.00 83.88 254 PHE A C 1
ATOM 1934 O O . PHE A 1 254 ? 11.077 9.251 -16.975 1.00 83.88 254 PHE A O 1
ATOM 1941 N N . THR A 1 255 ? 12.691 7.688 -16.851 1.00 77.94 255 THR A N 1
ATOM 1942 C CA . THR A 1 255 ? 13.134 8.057 -15.510 1.00 77.94 255 THR A CA 1
ATOM 1943 C C . THR A 1 255 ? 14.539 8.670 -15.557 1.00 77.94 255 THR A C 1
ATOM 1945 O O . THR A 1 255 ? 15.510 7.993 -15.913 1.00 77.94 255 THR A O 1
ATOM 1948 N N . PRO A 1 256 ? 14.714 9.948 -15.171 1.00 73.44 256 PRO A N 1
ATOM 1949 C CA . PRO A 1 256 ? 16.035 10.553 -15.067 1.00 73.44 256 PRO A CA 1
ATOM 1950 C C . PRO A 1 256 ? 16.836 9.937 -13.914 1.00 73.44 256 PRO A C 1
ATOM 1952 O O . PRO A 1 256 ? 18.066 10.028 -13.905 1.00 73.44 256 PRO A O 1
ATOM 1955 N N . LEU A 1 257 ? 16.172 9.256 -12.972 1.00 80.38 257 LEU A N 1
ATOM 1956 C CA . LEU A 1 257 ? 16.802 8.637 -11.815 1.00 80.38 257 LEU A CA 1
ATOM 1957 C C . LEU A 1 257 ? 17.724 7.490 -12.237 1.00 80.38 257 LEU A C 1
ATOM 1959 O O . LEU A 1 257 ? 17.290 6.367 -12.493 1.00 80.38 257 LEU A O 1
ATOM 1963 N N . ILE A 1 258 ? 19.029 7.774 -12.232 1.00 84.31 258 ILE A N 1
ATOM 1964 C CA . ILE A 1 258 ? 20.097 6.805 -12.515 1.00 84.31 258 ILE A CA 1
ATOM 1965 C C . ILE A 1 258 ? 19.943 5.548 -11.651 1.00 84.31 258 ILE A C 1
ATOM 1967 O O . ILE A 1 258 ? 20.158 4.451 -12.141 1.00 84.31 258 ILE A O 1
ATOM 1971 N N . ILE A 1 259 ? 19.495 5.686 -10.399 1.00 83.31 259 ILE A N 1
ATOM 1972 C CA . ILE A 1 259 ? 19.301 4.556 -9.478 1.00 83.31 259 ILE A CA 1
ATOM 1973 C C . ILE A 1 259 ? 18.253 3.561 -10.000 1.00 83.31 259 ILE A C 1
ATOM 1975 O O . ILE A 1 259 ? 18.459 2.356 -9.896 1.00 83.31 259 ILE A O 1
ATOM 1979 N N . VAL A 1 260 ? 17.145 4.036 -10.584 1.00 85.94 260 VAL A N 1
ATOM 1980 C CA . VAL A 1 260 ? 16.104 3.145 -11.130 1.00 85.94 260 VAL A CA 1
ATOM 1981 C C . VAL A 1 260 ? 16.627 2.424 -12.372 1.00 85.94 260 VAL A C 1
ATOM 1983 O O . VAL A 1 260 ? 16.438 1.218 -12.504 1.00 85.94 260 VAL A O 1
ATOM 1986 N N . ARG A 1 261 ? 17.349 3.133 -13.248 1.00 90.44 261 ARG A N 1
ATOM 1987 C CA . ARG A 1 261 ? 17.956 2.538 -14.450 1.00 90.44 261 ARG A CA 1
ATOM 1988 C C . ARG A 1 261 ? 19.049 1.524 -14.111 1.00 90.44 261 ARG A C 1
ATOM 1990 O O . ARG A 1 261 ? 19.040 0.430 -14.663 1.00 90.44 261 ARG A O 1
ATOM 1997 N N . ALA A 1 262 ? 19.911 1.841 -13.148 1.00 90.12 262 ALA A N 1
ATOM 1998 C CA . ALA A 1 262 ? 20.933 0.930 -12.642 1.00 90.12 262 ALA A CA 1
ATOM 1999 C C . ALA A 1 262 ? 20.315 -0.322 -12.003 1.00 90.12 262 ALA A C 1
ATOM 2001 O O . ALA A 1 262 ? 20.841 -1.418 -12.161 1.00 90.12 262 ALA A O 1
ATOM 2002 N N . LEU A 1 263 ? 19.171 -0.181 -11.324 1.00 88.69 263 LEU A N 1
ATOM 2003 C CA . LEU A 1 263 ? 18.430 -1.319 -10.787 1.00 88.69 263 LEU A CA 1
ATOM 2004 C C . LEU A 1 263 ? 17.844 -2.200 -11.901 1.00 88.69 263 LEU A C 1
ATOM 2006 O O . LEU A 1 263 ? 17.917 -3.419 -11.797 1.00 88.69 263 LEU A O 1
ATOM 2010 N N . ILE A 1 264 ? 17.297 -1.616 -12.973 1.00 91.38 264 ILE A N 1
ATOM 2011 C CA . ILE A 1 264 ? 16.829 -2.376 -14.146 1.00 91.38 264 ILE A CA 1
ATOM 2012 C C . ILE A 1 264 ? 17.995 -3.142 -14.779 1.00 91.38 264 ILE A C 1
ATOM 2014 O O . ILE A 1 264 ? 17.884 -4.344 -15.015 1.00 91.38 264 ILE A O 1
ATOM 2018 N N . ASP A 1 265 ? 19.110 -2.461 -15.014 1.00 91.69 265 ASP A N 1
ATOM 2019 C CA . ASP A 1 265 ? 20.347 -3.037 -15.540 1.00 91.69 265 ASP A CA 1
ATOM 2020 C C . ASP A 1 265 ? 20.835 -4.233 -14.714 1.00 91.69 265 ASP A C 1
ATOM 2022 O O . ASP A 1 265 ? 21.156 -5.295 -15.254 1.00 91.69 265 ASP A O 1
ATOM 2026 N N . GLU A 1 266 ? 20.815 -4.068 -13.395 1.00 89.06 266 GLU A N 1
ATOM 2027 C CA . GLU A 1 266 ? 21.196 -5.075 -12.416 1.00 89.06 266 GLU A CA 1
ATOM 2028 C C . GLU A 1 266 ? 20.253 -6.284 -12.420 1.00 89.06 266 GLU A C 1
ATOM 2030 O O . GLU A 1 266 ? 20.715 -7.420 -12.512 1.00 89.06 266 GLU A O 1
ATOM 2035 N N . ILE A 1 267 ? 18.934 -6.062 -12.404 1.00 89.38 267 ILE A N 1
ATOM 2036 C CA . ILE A 1 267 ? 17.926 -7.136 -12.462 1.00 89.38 267 ILE A CA 1
ATOM 2037 C C . ILE A 1 267 ? 18.135 -8.016 -13.695 1.00 89.38 267 ILE A C 1
ATOM 2039 O O . ILE A 1 267 ? 17.964 -9.234 -13.600 1.00 89.38 267 ILE A O 1
ATOM 2043 N N . HIS A 1 268 ? 18.500 -7.408 -14.829 1.00 89.56 268 HIS A N 1
ATOM 2044 C CA . HIS A 1 268 ? 18.652 -8.115 -16.099 1.00 89.56 268 HIS A CA 1
ATOM 2045 C C . HIS A 1 268 ? 20.066 -8.647 -16.358 1.00 89.56 268 HIS A C 1
ATOM 2047 O O . HIS A 1 268 ? 20.256 -9.506 -17.222 1.00 89.56 268 HIS A O 1
ATOM 2053 N N . GLY A 1 269 ? 21.064 -8.173 -15.607 1.00 88.94 269 GLY A N 1
ATOM 2054 C CA . GLY A 1 269 ? 22.465 -8.516 -15.839 1.00 88.94 269 GLY A CA 1
ATOM 2055 C C . GLY A 1 269 ? 22.964 -8.053 -17.212 1.00 88.94 269 GLY A C 1
ATOM 2056 O O . GLY A 1 269 ? 23.781 -8.731 -17.830 1.00 88.94 269 GLY A O 1
ATOM 2057 N N . VAL A 1 270 ? 22.458 -6.922 -17.716 1.00 90.50 270 VAL A N 1
ATOM 2058 C CA . VAL A 1 270 ? 22.728 -6.430 -19.086 1.00 90.50 270 VAL A CA 1
ATOM 2059 C C . VAL A 1 270 ? 23.854 -5.391 -19.154 1.00 90.50 270 VAL A C 1
ATOM 2061 O O . VAL A 1 270 ? 24.068 -4.758 -20.191 1.00 90.50 270 VAL A O 1
ATOM 2064 N N . GLY A 1 271 ? 24.605 -5.213 -18.065 1.00 89.81 271 GLY A N 1
ATOM 2065 C CA . GLY A 1 271 ? 25.580 -4.129 -17.928 1.00 89.81 271 GLY A CA 1
ATOM 2066 C C . GLY A 1 271 ? 24.871 -2.792 -17.726 1.00 89.81 271 GLY A C 1
ATOM 2067 O O . GLY A 1 271 ? 23.824 -2.761 -17.113 1.00 89.81 271 GLY A O 1
ATOM 2068 N N . LEU A 1 272 ? 25.416 -1.687 -18.238 1.00 93.75 272 LEU A N 1
ATOM 2069 C CA . LEU A 1 272 ? 24.863 -0.338 -18.026 1.00 93.75 272 LEU A CA 1
ATOM 2070 C C . LEU A 1 272 ? 23.844 0.102 -19.091 1.00 93.75 272 LEU A C 1
ATOM 2072 O O . LEU A 1 272 ? 23.681 1.303 -19.295 1.00 93.75 272 LEU A O 1
ATOM 2076 N N . LYS A 1 273 ? 23.231 -0.822 -19.843 1.00 94.56 273 LYS A N 1
ATOM 2077 C CA . LYS A 1 273 ? 22.462 -0.484 -21.055 1.00 94.56 273 LYS A CA 1
ATOM 2078 C C . LYS A 1 273 ? 21.338 0.508 -20.774 1.00 94.56 273 LYS A C 1
ATOM 2080 O O . LYS A 1 273 ? 21.334 1.565 -21.393 1.00 94.56 273 LYS A O 1
ATOM 2085 N N . CYS A 1 274 ? 20.455 0.227 -19.825 1.00 94.31 274 CYS A N 1
ATOM 2086 C CA . CYS A 1 274 ? 19.375 1.121 -19.425 1.00 94.31 274 CYS A CA 1
ATOM 2087 C C . CYS A 1 274 ? 19.922 2.453 -18.893 1.00 94.31 274 CYS A C 1
ATOM 2089 O O . CYS A 1 274 ? 19.436 3.522 -19.261 1.00 94.31 274 CYS A O 1
ATOM 2091 N N . THR A 1 275 ? 20.977 2.405 -18.075 1.00 94.44 275 THR A N 1
ATOM 2092 C CA . THR A 1 275 ? 21.641 3.586 -17.502 1.00 94.44 275 THR A CA 1
ATOM 2093 C C . THR A 1 275 ? 22.165 4.529 -18.583 1.00 94.44 275 THR A C 1
ATOM 2095 O O . THR A 1 275 ? 22.013 5.743 -18.452 1.00 94.44 275 THR A O 1
ATOM 2098 N N . ILE A 1 276 ? 22.719 3.985 -19.671 1.00 94.25 276 ILE A N 1
ATOM 2099 C CA . ILE A 1 276 ? 23.173 4.749 -20.843 1.00 94.25 276 ILE A CA 1
ATOM 2100 C C . ILE A 1 276 ? 22.115 4.841 -21.954 1.00 94.25 276 ILE A C 1
ATOM 2102 O O . ILE A 1 276 ? 22.456 5.136 -23.099 1.00 94.25 276 ILE A O 1
ATOM 2106 N N . GLU A 1 277 ? 20.846 4.595 -21.616 1.00 93.50 277 GLU A N 1
ATOM 2107 C CA . GLU A 1 277 ? 19.676 4.788 -22.484 1.00 93.50 277 GLU A CA 1
ATOM 2108 C C . GLU A 1 277 ? 19.704 3.935 -23.760 1.00 93.50 277 GLU A C 1
ATOM 2110 O O . GLU A 1 277 ? 19.262 4.342 -24.835 1.00 93.50 277 GLU A O 1
ATOM 2115 N N . ARG A 1 278 ? 20.237 2.720 -23.640 1.00 93.75 278 ARG A N 1
ATOM 2116 C CA . ARG A 1 278 ? 20.234 1.691 -24.677 1.00 93.75 278 ARG A CA 1
ATOM 2117 C C . ARG A 1 278 ? 19.214 0.612 -24.371 1.00 93.75 278 ARG A C 1
ATOM 2119 O O . ARG A 1 278 ? 18.995 0.231 -23.226 1.00 93.75 278 ARG A O 1
ATOM 2126 N N . ASP A 1 279 ? 18.643 0.105 -25.447 1.00 91.19 279 ASP A N 1
ATOM 2127 C CA . ASP A 1 279 ? 17.673 -0.974 -25.437 1.00 91.19 279 ASP A CA 1
ATOM 2128 C C . ASP A 1 279 ? 18.328 -2.349 -25.217 1.00 91.19 279 ASP A C 1
ATOM 2130 O O . ASP A 1 279 ? 19.505 -2.557 -25.539 1.00 91.19 279 ASP A O 1
ATOM 2134 N N . ASP A 1 280 ? 17.542 -3.296 -24.713 1.00 92.62 280 ASP A N 1
ATOM 2135 C CA . ASP A 1 280 ? 17.893 -4.707 -24.592 1.00 92.62 280 ASP A CA 1
ATOM 2136 C C . ASP A 1 280 ? 16.626 -5.576 -24.721 1.00 92.62 280 ASP A C 1
ATOM 2138 O O . ASP A 1 280 ? 15.629 -5.296 -24.050 1.00 92.62 280 ASP A O 1
ATOM 2142 N N . PRO A 1 281 ? 16.638 -6.654 -25.530 1.00 89.06 281 PRO A N 1
ATOM 2143 C CA . PRO A 1 281 ? 15.498 -7.566 -25.640 1.00 89.06 281 PRO A CA 1
ATOM 2144 C C . PRO A 1 281 ? 15.016 -8.148 -24.301 1.00 89.06 281 PRO A C 1
ATOM 2146 O O . PRO A 1 281 ? 13.838 -8.479 -24.170 1.00 89.06 281 PRO A O 1
ATOM 2149 N N . ALA A 1 282 ? 15.887 -8.260 -23.292 1.00 88.00 282 ALA A N 1
ATOM 2150 C CA . ALA A 1 282 ? 15.519 -8.745 -21.965 1.00 88.00 282 ALA A CA 1
ATOM 2151 C C . ALA A 1 282 ? 14.491 -7.843 -21.257 1.00 88.00 282 ALA A C 1
ATOM 2153 O O . ALA A 1 282 ? 13.735 -8.328 -20.414 1.00 88.00 282 ALA A O 1
ATOM 2154 N N . PHE A 1 283 ? 14.403 -6.557 -21.616 1.00 92.12 283 PHE A N 1
ATOM 2155 C CA . PHE A 1 283 ? 13.439 -5.626 -21.022 1.00 92.12 283 PHE A CA 1
ATOM 2156 C C . PHE A 1 283 ? 11.987 -5.952 -21.403 1.00 92.12 283 PHE A C 1
ATOM 2158 O O . PHE A 1 283 ? 11.074 -5.742 -20.59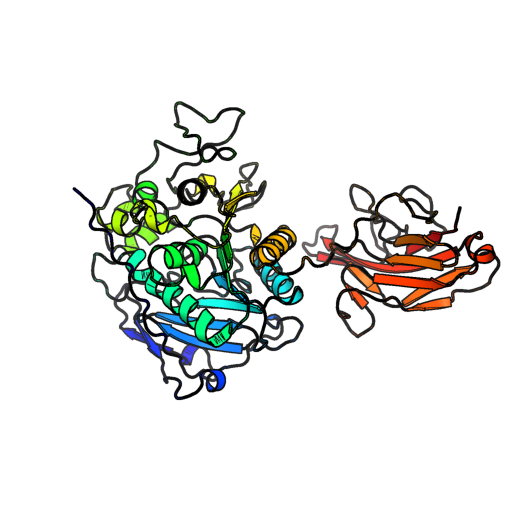8 1.00 92.12 283 PHE A O 1
ATOM 2165 N N . ASP A 1 284 ? 11.754 -6.527 -22.587 1.00 90.50 284 ASP A N 1
ATOM 2166 C CA . ASP A 1 284 ? 10.409 -6.932 -23.013 1.00 90.50 284 ASP A CA 1
ATOM 2167 C C . ASP A 1 284 ? 9.848 -8.037 -22.098 1.00 90.50 284 ASP A C 1
ATOM 2169 O O . ASP A 1 284 ? 8.671 -8.003 -21.741 1.00 90.50 284 ASP A O 1
ATOM 2173 N N . ALA A 1 285 ? 10.692 -8.965 -21.631 1.00 85.25 285 ALA A N 1
ATOM 2174 C CA . ALA A 1 285 ? 10.282 -10.052 -20.733 1.00 85.25 285 ALA A CA 1
ATOM 2175 C C . ALA A 1 285 ? 9.819 -9.573 -19.342 1.00 85.25 285 ALA A C 1
ATOM 2177 O O . ALA A 1 285 ? 9.218 -10.343 -18.595 1.00 85.25 285 ALA A O 1
ATOM 2178 N N . SER A 1 286 ? 10.098 -8.316 -19.000 1.00 90.31 286 SER A N 1
ATOM 2179 C CA . SER A 1 286 ? 9.778 -7.686 -17.715 1.00 90.31 286 SER A CA 1
ATOM 2180 C C . SER A 1 286 ? 8.653 -6.655 -17.805 1.00 90.31 286 SER A C 1
ATOM 2182 O O . SER A 1 286 ? 8.360 -5.989 -16.817 1.00 90.31 286 SER A O 1
ATOM 2184 N N . SER A 1 287 ? 8.040 -6.500 -18.979 1.00 93.31 287 SER A N 1
ATOM 2185 C CA . SER A 1 287 ? 7.043 -5.465 -19.250 1.00 93.31 287 SER A CA 1
ATOM 2186 C C . SER A 1 287 ? 5.625 -6.032 -19.184 1.00 93.31 287 SER A C 1
ATOM 2188 O O . SER A 1 287 ? 5.293 -6.977 -19.903 1.00 93.31 287 SER A O 1
ATOM 2190 N N . LEU A 1 288 ? 4.752 -5.439 -18.362 1.00 93.50 288 LEU A N 1
ATOM 2191 C CA . LEU A 1 288 ? 3.330 -5.818 -18.335 1.00 93.50 288 LEU A CA 1
ATOM 2192 C C . LEU A 1 288 ? 2.627 -5.546 -19.673 1.00 93.50 288 LEU A C 1
ATOM 2194 O O . LEU A 1 288 ? 1.655 -6.218 -19.997 1.00 93.50 288 LEU A O 1
ATOM 2198 N N . SER A 1 289 ? 3.144 -4.643 -20.506 1.00 93.56 289 SER A N 1
ATOM 2199 C CA . SER A 1 289 ? 2.661 -4.396 -21.870 1.00 93.56 289 SER A CA 1
ATOM 2200 C C . SER A 1 289 ? 2.807 -5.602 -22.806 1.00 93.56 289 SER A C 1
ATOM 2202 O O . SER A 1 289 ? 2.256 -5.610 -23.907 1.00 93.56 289 SER A O 1
ATOM 2204 N N . ARG A 1 290 ? 3.566 -6.623 -22.387 1.00 92.50 290 ARG A N 1
ATOM 2205 C CA . ARG A 1 290 ? 3.800 -7.860 -23.140 1.00 92.50 290 ARG A CA 1
ATOM 2206 C C . ARG A 1 290 ? 2.988 -9.047 -22.630 1.00 92.50 290 ARG A C 1
ATOM 2208 O O . ARG A 1 290 ? 3.076 -10.114 -23.239 1.00 92.50 290 ARG A O 1
ATOM 2215 N N . VAL A 1 291 ? 2.205 -8.898 -21.555 1.00 88.75 291 VAL A N 1
ATOM 2216 C CA . VAL A 1 291 ? 1.307 -9.985 -21.138 1.00 88.75 291 VAL A CA 1
ATOM 2217 C C . VAL A 1 291 ? 0.154 -10.146 -22.135 1.00 88.75 291 VAL A C 1
ATOM 2219 O O . VAL A 1 291 ? -0.248 -9.170 -22.771 1.00 88.75 291 VAL A O 1
ATOM 2222 N N . PRO A 1 292 ? -0.396 -11.362 -22.306 1.00 87.88 292 PRO A N 1
ATOM 2223 C CA . PRO A 1 292 ? -1.570 -11.559 -23.147 1.00 87.88 292 PRO A CA 1
ATOM 2224 C C . PRO A 1 292 ? -2.737 -10.677 -22.691 1.00 87.88 292 PRO A C 1
ATOM 2226 O O . PRO A 1 292 ? -2.995 -10.568 -21.495 1.00 87.88 292 PRO A O 1
ATOM 2229 N N . ALA A 1 293 ? -3.489 -10.103 -23.635 1.00 86.88 293 ALA A N 1
ATOM 2230 C CA . ALA A 1 293 ? -4.588 -9.187 -23.316 1.00 86.88 293 ALA A CA 1
ATOM 2231 C C . ALA A 1 293 ? -5.679 -9.811 -22.426 1.00 86.88 293 ALA A C 1
ATOM 2233 O O . ALA A 1 293 ? -6.316 -9.116 -21.642 1.00 86.88 293 ALA A O 1
ATOM 2234 N N . THR A 1 294 ? -5.844 -11.135 -22.491 1.00 85.94 294 THR A N 1
ATOM 2235 C CA . THR A 1 294 ? -6.732 -11.911 -21.611 1.00 85.94 294 THR A CA 1
ATOM 2236 C C . THR A 1 294 ? -6.362 -11.811 -20.130 1.00 85.94 294 THR A C 1
ATOM 2238 O O . THR A 1 294 ? -7.205 -12.073 -19.282 1.00 85.94 294 THR A O 1
ATOM 2241 N N . ARG A 1 295 ? -5.123 -11.427 -19.794 1.00 88.56 295 ARG A N 1
ATOM 2242 C CA . ARG A 1 295 ? -4.674 -11.188 -18.412 1.00 88.56 295 ARG A CA 1
ATOM 2243 C C . ARG A 1 295 ? -5.014 -9.802 -17.891 1.00 88.56 295 ARG A C 1
ATOM 2245 O O . ARG A 1 295 ? -4.858 -9.559 -16.700 1.00 88.56 295 ARG A O 1
ATOM 2252 N N . TYR A 1 296 ? -5.461 -8.898 -18.756 1.00 88.06 296 TYR A N 1
ATOM 2253 C CA . TYR A 1 296 ? -5.975 -7.614 -18.307 1.00 88.06 296 TYR A CA 1
ATOM 2254 C C . TYR A 1 296 ? -7.400 -7.733 -17.780 1.00 88.06 296 TYR A C 1
ATOM 2256 O O . TYR A 1 296 ? -7.823 -6.812 -17.099 1.00 88.06 296 TYR A O 1
ATOM 2264 N N . THR A 1 297 ? -8.118 -8.835 -18.035 1.00 85.88 297 THR A N 1
ATOM 2265 C CA . THR A 1 297 ? -9.419 -9.115 -17.415 1.00 85.88 297 THR A CA 1
ATOM 2266 C C . THR A 1 297 ? -9.208 -9.509 -15.953 1.00 85.88 297 THR A C 1
ATOM 2268 O O . THR A 1 297 ? -8.659 -10.573 -15.675 1.00 85.88 297 THR A O 1
ATOM 2271 N N . ILE A 1 298 ? -9.576 -8.619 -15.032 1.00 88.00 298 ILE A N 1
ATOM 2272 C CA . ILE A 1 298 ? -9.371 -8.775 -13.592 1.00 88.00 298 ILE A CA 1
ATOM 2273 C C . ILE A 1 298 ? -10.724 -8.589 -12.905 1.00 88.00 298 ILE A C 1
ATOM 2275 O O . ILE A 1 298 ? -11.356 -7.542 -13.044 1.00 88.00 298 ILE A O 1
ATOM 2279 N N . ASP A 1 299 ? -11.145 -9.606 -12.156 1.00 88.19 299 ASP A N 1
ATOM 2280 C CA . ASP A 1 299 ? -12.505 -9.700 -11.610 1.00 88.19 299 ASP A CA 1
ATOM 2281 C C . ASP A 1 299 ? -12.683 -8.987 -10.258 1.00 88.19 299 ASP A C 1
ATOM 2283 O O . ASP A 1 299 ? -13.796 -8.914 -9.730 1.00 88.19 299 ASP A O 1
ATOM 2287 N N . HIS A 1 300 ? -11.610 -8.428 -9.692 1.00 94.69 300 HIS A N 1
ATOM 2288 C CA . HIS A 1 300 ? -11.645 -7.669 -8.443 1.00 94.69 300 HIS A CA 1
ATOM 2289 C C . HIS A 1 300 ? -11.394 -6.167 -8.654 1.00 94.69 300 HIS A C 1
ATOM 2291 O O . HIS A 1 300 ? -10.748 -5.764 -9.623 1.00 94.69 300 HIS A O 1
ATOM 2297 N N . PRO A 1 301 ? -11.878 -5.298 -7.745 1.00 96.81 301 PRO A N 1
ATOM 2298 C CA . PRO A 1 301 ? -11.627 -3.866 -7.827 1.00 96.81 301 PRO A CA 1
ATOM 2299 C C . PRO A 1 301 ? -10.144 -3.510 -7.671 1.00 96.81 301 PRO A C 1
ATOM 2301 O O . PRO A 1 301 ? -9.443 -4.059 -6.814 1.00 96.81 301 PRO A O 1
ATOM 2304 N N . ILE A 1 302 ? -9.701 -2.520 -8.448 1.00 97.31 302 ILE A N 1
ATOM 2305 C CA . ILE A 1 302 ? -8.347 -1.962 -8.373 1.00 97.31 302 ILE A CA 1
ATOM 2306 C C . ILE A 1 302 ? -8.433 -0.441 -8.288 1.00 97.31 302 ILE A C 1
ATOM 2308 O O . ILE A 1 302 ? -9.006 0.204 -9.166 1.00 97.31 302 ILE A O 1
ATOM 2312 N N . ASP A 1 303 ? -7.821 0.134 -7.257 1.00 97.56 303 ASP A N 1
ATOM 2313 C CA . ASP A 1 303 ? -7.556 1.567 -7.177 1.00 97.56 303 ASP A CA 1
ATOM 2314 C C . ASP A 1 303 ? -6.107 1.834 -7.602 1.00 97.56 303 ASP A C 1
ATOM 2316 O O . ASP A 1 303 ? -5.160 1.440 -6.919 1.00 97.56 303 ASP A O 1
ATOM 2320 N N . PHE A 1 304 ? -5.939 2.526 -8.727 1.00 97.00 304 PHE A N 1
ATOM 2321 C CA . PHE A 1 304 ? -4.683 3.158 -9.105 1.00 97.00 304 PHE A CA 1
ATOM 2322 C C . PHE A 1 304 ? -4.593 4.527 -8.444 1.00 97.00 304 PHE A C 1
ATOM 2324 O O . PHE A 1 304 ? -5.540 5.315 -8.488 1.00 97.00 304 PHE A O 1
ATOM 2331 N N . SER A 1 305 ? -3.441 4.819 -7.857 1.00 95.00 305 SER A N 1
ATOM 2332 C CA . SER A 1 305 ? -3.172 6.101 -7.222 1.00 95.00 305 SER A CA 1
ATOM 2333 C C . SER A 1 305 ? -1.840 6.649 -7.712 1.00 95.00 305 SER A C 1
ATOM 2335 O O . SER A 1 305 ? -0.805 6.006 -7.537 1.00 95.00 305 SER A O 1
ATOM 2337 N N . LEU A 1 306 ? -1.873 7.796 -8.384 1.00 93.62 306 LEU A N 1
ATOM 2338 C CA . LEU A 1 306 ? -0.696 8.457 -8.946 1.00 93.62 306 LEU A CA 1
ATOM 2339 C C . LEU A 1 306 ? -0.558 9.836 -8.310 1.00 93.62 306 LEU A C 1
ATOM 2341 O O . LEU A 1 306 ? -1.543 10.559 -8.176 1.00 93.62 306 LEU A O 1
ATOM 2345 N N . SER A 1 307 ? 0.652 10.195 -7.907 1.00 89.31 307 SER A N 1
ATOM 2346 C CA . SER A 1 307 ? 0.914 11.416 -7.150 1.00 89.31 307 SER A CA 1
ATOM 2347 C C . SER A 1 307 ? 1.679 12.443 -7.965 1.00 89.31 307 SER A C 1
ATOM 2349 O O . SER A 1 307 ? 2.682 12.129 -8.605 1.00 89.31 307 SER A O 1
ATOM 2351 N N . VAL A 1 308 ? 1.211 13.681 -7.899 1.00 87.31 308 VAL A N 1
ATOM 2352 C CA . VAL A 1 308 ? 1.559 14.754 -8.820 1.00 87.31 308 VAL A CA 1
ATOM 2353 C C . VAL A 1 308 ? 1.785 16.029 -7.983 1.00 87.31 308 VAL A C 1
ATOM 2355 O O . VAL A 1 308 ? 0.902 16.481 -7.252 1.00 87.31 308 VAL A O 1
ATOM 2358 N N . PHE A 1 309 ? 2.995 16.607 -8.010 1.00 80.38 309 PHE A N 1
ATOM 2359 C CA . PHE A 1 309 ? 3.304 17.808 -7.212 1.00 80.38 309 PHE A CA 1
ATOM 2360 C C . PHE A 1 309 ? 2.851 19.072 -7.946 1.00 80.38 309 PHE A C 1
ATOM 2362 O O . PHE A 1 309 ? 3.195 19.238 -9.107 1.00 80.38 309 PHE A O 1
ATOM 2369 N N . ALA A 1 310 ? 2.170 20.013 -7.283 1.00 58.09 310 ALA A N 1
ATOM 2370 C CA . ALA A 1 310 ? 1.720 21.250 -7.944 1.00 58.09 310 ALA A CA 1
ATOM 2371 C C . ALA A 1 310 ? 2.867 22.189 -8.380 1.00 58.09 310 ALA A C 1
ATOM 2373 O O . ALA A 1 310 ? 2.694 22.984 -9.300 1.00 58.09 310 ALA A O 1
ATOM 2374 N N . THR A 1 311 ? 4.035 22.117 -7.735 1.00 56.03 311 THR A N 1
ATOM 2375 C CA . THR A 1 311 ? 5.243 22.883 -8.087 1.00 56.03 311 THR A CA 1
ATOM 2376 C C . THR A 1 311 ? 6.499 22.081 -7.744 1.00 56.03 311 THR A C 1
ATOM 2378 O O . THR A 1 311 ? 6.442 21.158 -6.930 1.00 56.03 311 THR A O 1
ATOM 2381 N N . GLU A 1 312 ? 7.644 22.424 -8.350 1.00 53.41 312 GLU A N 1
ATOM 2382 C CA . GLU A 1 312 ? 8.962 21.909 -7.952 1.00 53.41 312 GLU A CA 1
ATOM 2383 C C . GLU A 1 312 ? 9.205 22.231 -6.469 1.00 53.41 312 GLU A C 1
ATOM 2385 O O . GLU A 1 312 ? 9.651 23.322 -6.123 1.00 53.41 312 GLU A O 1
ATOM 2390 N N . HIS A 1 313 ? 8.838 21.324 -5.562 1.00 44.03 313 HIS A N 1
ATOM 2391 C CA . HIS A 1 313 ? 8.935 21.581 -4.131 1.00 44.03 313 HIS A CA 1
ATOM 2392 C C . HIS A 1 313 ? 10.402 21.430 -3.691 1.00 44.03 313 HIS A C 1
ATOM 2394 O O . HIS A 1 313 ? 10.909 20.308 -3.672 1.00 44.03 313 HIS A O 1
ATOM 2400 N N . PRO A 1 314 ? 11.100 22.507 -3.285 1.00 42.50 314 PRO A N 1
ATOM 2401 C CA . PRO A 1 314 ? 12.554 22.485 -3.087 1.00 42.50 314 PRO A CA 1
ATOM 2402 C C . PRO A 1 314 ? 13.005 21.692 -1.847 1.00 42.50 314 PRO A C 1
ATOM 2404 O O . PRO A 1 314 ? 14.188 21.394 -1.705 1.00 42.50 314 PRO A O 1
ATOM 2407 N N . LEU A 1 315 ? 12.077 21.355 -0.941 1.00 41.03 315 LEU A N 1
ATOM 2408 C CA . LEU A 1 315 ? 12.355 20.612 0.300 1.00 41.03 315 LEU A CA 1
ATOM 2409 C C . LEU A 1 315 ? 11.998 19.123 0.236 1.00 41.03 315 LEU A C 1
ATOM 2411 O O . LEU A 1 315 ? 12.440 18.355 1.088 1.00 41.03 315 LEU A O 1
ATOM 2415 N N . ALA A 1 316 ? 11.218 18.698 -0.759 1.00 47.09 316 ALA A N 1
ATOM 2416 C CA . ALA A 1 316 ? 11.117 17.280 -1.061 1.00 47.09 316 ALA A CA 1
ATOM 2417 C C . ALA A 1 316 ? 12.284 16.998 -2.005 1.00 47.09 316 ALA A C 1
ATOM 2419 O O . ALA A 1 316 ? 12.467 17.743 -2.958 1.00 47.09 316 ALA A O 1
ATOM 2420 N N . GLY A 1 317 ? 13.079 15.949 -1.805 1.00 50.16 317 GLY A N 1
ATOM 2421 C CA . GLY A 1 317 ? 13.971 15.449 -2.864 1.00 50.16 317 GLY A CA 1
ATOM 2422 C C . GLY A 1 317 ? 13.139 14.884 -4.028 1.00 50.16 317 GLY A C 1
ATOM 2423 O O . GLY A 1 317 ? 13.157 13.677 -4.257 1.00 50.16 317 GLY A O 1
ATOM 2424 N N . GLY A 1 318 ? 12.317 15.741 -4.645 1.00 49.75 318 GLY A N 1
ATOM 2425 C CA . GLY A 1 318 ? 10.925 15.516 -5.021 1.00 49.75 318 GLY A CA 1
ATOM 2426 C C . GLY A 1 318 ? 10.769 14.525 -6.150 1.00 49.75 318 GLY A C 1
ATOM 2427 O O . GLY A 1 318 ? 10.975 14.842 -7.317 1.00 49.75 318 GLY A O 1
ATOM 2428 N N . ARG A 1 319 ? 10.372 13.307 -5.792 1.00 65.94 319 ARG A N 1
ATOM 2429 C CA . ARG A 1 319 ? 9.964 12.285 -6.751 1.00 65.94 319 ARG A CA 1
ATOM 2430 C C . ARG A 1 319 ? 8.483 12.514 -7.046 1.00 65.94 319 ARG A C 1
ATOM 2432 O O . ARG A 1 319 ? 7.629 11.950 -6.374 1.00 65.94 319 ARG A O 1
ATOM 2439 N N . ASP A 1 320 ? 8.193 13.437 -7.955 1.00 81.50 320 ASP A N 1
ATOM 2440 C CA . ASP A 1 320 ? 6.897 13.500 -8.643 1.00 81.50 320 ASP A CA 1
ATOM 2441 C C . ASP A 1 320 ? 6.765 12.233 -9.507 1.00 81.50 320 ASP A C 1
ATOM 2443 O O . ASP A 1 320 ? 7.742 11.869 -10.175 1.00 81.50 320 ASP A O 1
ATOM 2447 N N . ASP A 1 321 ? 5.608 11.561 -9.521 1.00 87.44 321 ASP A N 1
ATOM 2448 C CA . ASP A 1 321 ? 5.425 10.391 -10.387 1.00 87.44 321 ASP A CA 1
ATOM 2449 C C . ASP A 1 321 ? 5.597 10.751 -11.870 1.00 87.44 321 ASP A C 1
ATOM 2451 O O . ASP A 1 321 ? 6.072 9.912 -12.643 1.00 87.44 321 ASP A O 1
ATOM 2455 N N . LEU A 1 322 ? 5.284 11.991 -12.269 1.00 87.50 322 LEU A N 1
ATOM 2456 C CA . LEU A 1 322 ? 5.527 12.491 -13.626 1.00 87.50 322 LEU A CA 1
ATOM 2457 C C . LEU A 1 322 ? 7.018 12.529 -13.961 1.00 87.50 322 LEU A C 1
ATOM 2459 O O . LEU A 1 322 ? 7.414 12.180 -15.071 1.00 87.50 322 LEU A O 1
ATOM 2463 N N . MET A 1 323 ? 7.849 12.925 -12.995 1.00 83.69 323 MET A N 1
ATOM 2464 C CA . MET A 1 323 ? 9.282 13.123 -13.205 1.00 83.69 323 MET A CA 1
ATOM 2465 C C . MET A 1 323 ? 10.063 11.817 -13.226 1.00 83.69 323 MET A C 1
ATOM 2467 O O . MET A 1 323 ? 11.132 11.771 -13.821 1.00 83.69 323 MET A O 1
ATOM 2471 N N . ILE A 1 324 ? 9.573 10.763 -12.570 1.00 85.88 324 ILE A N 1
ATOM 2472 C CA . ILE A 1 324 ? 10.293 9.484 -12.460 1.00 85.88 324 ILE A CA 1
ATOM 2473 C C . ILE A 1 324 ? 9.766 8.408 -13.415 1.00 85.88 324 ILE A C 1
ATOM 2475 O O . ILE A 1 324 ? 10.155 7.248 -13.285 1.00 85.88 324 ILE A O 1
ATOM 2479 N N . GLY A 1 325 ? 8.870 8.775 -14.330 1.00 89.62 325 GLY A N 1
ATOM 2480 C CA . GLY A 1 325 ? 8.212 7.875 -15.275 1.00 89.62 325 GLY A CA 1
ATOM 2481 C C . GLY A 1 325 ? 7.106 7.008 -14.680 1.00 89.62 325 GLY A C 1
ATOM 2482 O O . GLY A 1 325 ? 6.385 6.330 -15.410 1.00 89.62 325 GLY A O 1
ATOM 2483 N N . ALA A 1 326 ? 6.915 7.049 -13.363 1.00 91.44 326 ALA A N 1
ATOM 2484 C CA . ALA A 1 326 ? 5.934 6.232 -12.671 1.00 91.44 326 ALA A CA 1
ATOM 2485 C C . ALA A 1 326 ? 4.493 6.557 -13.073 1.00 91.44 326 ALA A C 1
ATOM 2487 O O . ALA A 1 326 ? 3.682 5.637 -13.192 1.00 91.44 326 ALA A O 1
ATOM 2488 N N . PHE A 1 327 ? 4.199 7.834 -13.337 1.00 94.06 327 PHE A N 1
ATOM 2489 C CA . PHE A 1 327 ? 2.881 8.276 -13.772 1.00 94.06 327 PHE A CA 1
ATOM 2490 C C . PHE A 1 327 ? 2.489 7.574 -15.069 1.00 94.06 327 PHE A C 1
ATOM 2492 O O . PHE A 1 327 ? 1.453 6.920 -15.133 1.00 94.06 327 PHE A O 1
ATOM 2499 N N . TRP A 1 328 ? 3.356 7.633 -16.084 1.00 95.75 328 TRP A N 1
ATOM 2500 C CA . TRP A 1 328 ? 3.111 6.991 -17.375 1.00 95.75 328 TRP A CA 1
ATOM 2501 C C . TRP A 1 328 ? 2.924 5.478 -17.226 1.00 95.75 328 TRP A C 1
ATOM 2503 O O . TRP A 1 328 ? 2.016 4.898 -17.819 1.00 95.75 328 TRP A O 1
ATOM 2513 N N . GLN A 1 329 ? 3.754 4.837 -16.397 1.00 95.38 329 GLN A N 1
ATOM 2514 C CA . GLN A 1 329 ? 3.700 3.393 -16.163 1.00 95.38 329 GLN A CA 1
ATOM 2515 C C . GLN A 1 329 ? 2.372 2.979 -15.513 1.00 95.38 329 GLN A C 1
ATOM 2517 O O . GLN A 1 329 ? 1.746 2.015 -15.949 1.00 95.38 329 GLN A O 1
ATOM 2522 N N . GLY A 1 330 ? 1.917 3.720 -14.499 1.00 95.75 330 GLY A N 1
ATOM 2523 C CA . GLY A 1 330 ? 0.629 3.484 -13.850 1.00 95.75 330 GLY A CA 1
ATOM 2524 C C . GLY A 1 330 ? -0.560 3.792 -14.759 1.00 95.75 330 GLY A C 1
ATOM 2525 O O . GLY A 1 330 ? -1.472 2.979 -14.872 1.00 95.75 330 GLY A O 1
ATOM 2526 N N . ALA A 1 331 ? -0.518 4.916 -15.474 1.00 96.12 331 ALA A N 1
ATOM 2527 C CA . ALA A 1 331 ? -1.554 5.361 -16.402 1.00 96.12 331 ALA A CA 1
ATOM 2528 C C . ALA A 1 331 ? -1.802 4.363 -17.545 1.00 96.12 331 ALA A C 1
ATOM 2530 O O . ALA A 1 331 ? -2.951 4.035 -17.843 1.00 96.12 331 ALA A O 1
ATOM 2531 N N . LYS A 1 332 ? -0.739 3.835 -18.167 1.00 96.50 332 LYS A N 1
ATOM 2532 C CA . LYS A 1 332 ? -0.877 2.834 -19.237 1.00 96.50 332 LYS A CA 1
ATOM 2533 C C . LYS A 1 332 ? -1.403 1.495 -18.714 1.00 96.50 332 LYS A C 1
ATOM 2535 O O . LYS A 1 332 ? -2.236 0.885 -19.382 1.00 96.50 332 LYS A O 1
ATOM 2540 N N . ALA A 1 333 ? -0.969 1.063 -17.526 1.00 96.06 333 ALA A N 1
ATOM 2541 C CA . ALA A 1 333 ? -1.509 -0.137 -16.886 1.00 96.06 333 ALA A CA 1
ATOM 2542 C C . ALA A 1 333 ? -3.005 0.019 -16.563 1.00 96.06 333 ALA A C 1
ATOM 2544 O O . ALA A 1 333 ? -3.799 -0.860 -16.899 1.00 96.06 333 ALA A O 1
ATOM 2545 N N . TYR A 1 334 ? -3.391 1.161 -15.986 1.00 96.31 334 TYR A N 1
ATOM 2546 C CA . TYR A 1 334 ? -4.785 1.518 -15.734 1.00 96.31 334 TYR A CA 1
ATOM 2547 C C . TYR A 1 334 ? -5.621 1.467 -17.017 1.00 96.31 334 TYR A C 1
ATOM 2549 O O . TYR A 1 334 ? -6.647 0.792 -17.041 1.00 96.31 334 TYR A O 1
ATOM 2557 N N . GLU A 1 335 ? -5.176 2.115 -18.098 1.00 95.69 335 GLU A N 1
ATOM 2558 C CA . GLU A 1 335 ? -5.919 2.139 -19.361 1.00 95.69 335 GLU A CA 1
ATOM 2559 C C . GLU A 1 335 ? -6.091 0.743 -19.965 1.00 95.69 335 GLU A C 1
ATOM 2561 O O . GLU A 1 335 ? -7.197 0.393 -20.375 1.00 95.69 335 GLU A O 1
ATOM 2566 N N . ALA A 1 336 ? -5.041 -0.081 -19.974 1.00 95.19 336 ALA A N 1
ATOM 2567 C CA . ALA A 1 336 ? -5.129 -1.440 -20.500 1.00 95.19 336 ALA A CA 1
ATOM 2568 C C . ALA A 1 336 ? -6.127 -2.307 -19.713 1.00 95.19 336 ALA A C 1
ATOM 2570 O O . ALA A 1 336 ? -6.960 -2.993 -20.307 1.00 95.19 336 ALA A O 1
ATOM 2571 N N . ILE A 1 337 ? -6.089 -2.237 -18.379 1.00 94.88 337 ILE A N 1
ATOM 2572 C CA . ILE A 1 337 ? -6.998 -2.995 -17.507 1.00 94.88 337 ILE A CA 1
ATOM 2573 C C . ILE A 1 337 ? -8.427 -2.453 -17.608 1.00 94.88 337 ILE A C 1
ATOM 2575 O O . ILE A 1 337 ? -9.372 -3.229 -17.729 1.00 94.88 337 ILE A O 1
ATOM 2579 N N . ARG A 1 338 ? -8.615 -1.131 -17.626 1.00 95.19 338 ARG A N 1
ATOM 2580 C CA . ARG A 1 338 ? -9.934 -0.502 -17.788 1.00 95.19 338 ARG A CA 1
ATOM 2581 C C . ARG A 1 338 ? -10.581 -0.877 -19.120 1.00 95.19 338 ARG A C 1
ATOM 2583 O O . ARG A 1 338 ? -11.771 -1.170 -19.159 1.00 95.19 338 ARG A O 1
ATOM 2590 N N . GLN A 1 339 ? -9.812 -0.884 -20.208 1.00 94.31 339 GLN A N 1
ATOM 2591 C CA . GLN A 1 339 ? -10.309 -1.267 -21.532 1.00 94.31 339 GLN A CA 1
ATOM 2592 C C . GLN A 1 339 ? -10.704 -2.748 -21.592 1.00 94.31 339 GLN A C 1
ATOM 2594 O O . GLN A 1 339 ? -11.696 -3.084 -22.236 1.00 94.31 339 GLN A O 1
ATOM 2599 N N . ALA A 1 340 ? -9.973 -3.620 -20.895 1.00 93.19 340 ALA A N 1
ATOM 2600 C CA . ALA A 1 340 ? -10.308 -5.039 -20.790 1.00 93.19 340 ALA A CA 1
ATOM 2601 C C . ALA A 1 340 ? -11.484 -5.330 -19.835 1.00 93.19 340 ALA A C 1
ATOM 2603 O O . ALA A 1 340 ? -12.138 -6.360 -19.987 1.00 93.19 340 ALA A O 1
ATOM 2604 N N . ASN A 1 341 ? -11.780 -4.428 -18.888 1.00 90.62 341 ASN A N 1
ATOM 2605 C CA . ASN A 1 341 ? -12.870 -4.552 -17.911 1.00 90.62 341 ASN A CA 1
ATOM 2606 C C . ASN A 1 341 ? -13.788 -3.318 -17.922 1.00 90.62 341 ASN A C 1
ATOM 2608 O O . ASN A 1 341 ? -13.839 -2.580 -16.935 1.00 90.62 341 ASN A O 1
ATOM 2612 N N . PRO A 1 342 ? -14.566 -3.078 -18.990 1.00 87.94 342 PRO A N 1
ATOM 2613 C CA . PRO A 1 342 ? -15.413 -1.887 -19.082 1.00 87.94 342 PRO A CA 1
ATOM 2614 C C . PRO A 1 342 ? -16.507 -1.822 -18.001 1.00 87.94 342 PRO A C 1
ATOM 2616 O O . PRO A 1 342 ? -16.974 -0.736 -17.672 1.00 87.94 342 PRO A O 1
ATOM 2619 N N . ALA A 1 343 ? -16.910 -2.970 -17.444 1.00 85.75 343 ALA A N 1
ATOM 2620 C CA . ALA A 1 343 ? -17.841 -3.067 -16.315 1.00 85.75 343 ALA A CA 1
ATOM 2621 C C . ALA A 1 343 ? -17.135 -3.250 -14.955 1.00 85.75 343 ALA A C 1
ATOM 2623 O O . ALA A 1 343 ? -17.799 -3.323 -13.921 1.00 85.75 343 ALA A O 1
ATOM 2624 N N . GLY A 1 344 ? -15.803 -3.370 -14.955 1.00 82.38 344 GLY A N 1
ATOM 2625 C CA . GLY A 1 344 ? -15.005 -3.594 -13.756 1.00 82.38 344 GLY A CA 1
ATOM 2626 C C . GLY A 1 344 ? -14.894 -2.340 -12.895 1.00 82.38 344 GLY A C 1
ATOM 2627 O O . GLY A 1 344 ? -14.997 -1.210 -13.370 1.00 82.38 344 GLY A O 1
ATOM 2628 N N . ASN A 1 345 ? -14.642 -2.535 -11.603 1.00 88.75 345 ASN A N 1
ATOM 2629 C CA . ASN A 1 345 ? -14.461 -1.442 -10.652 1.00 88.75 345 ASN A CA 1
ATOM 2630 C C . ASN A 1 345 ? -12.986 -1.007 -10.603 1.00 88.75 345 ASN A C 1
ATOM 2632 O O . ASN A 1 345 ? -12.303 -1.190 -9.595 1.00 88.75 345 ASN A O 1
ATOM 2636 N N . ILE A 1 346 ? -12.496 -0.481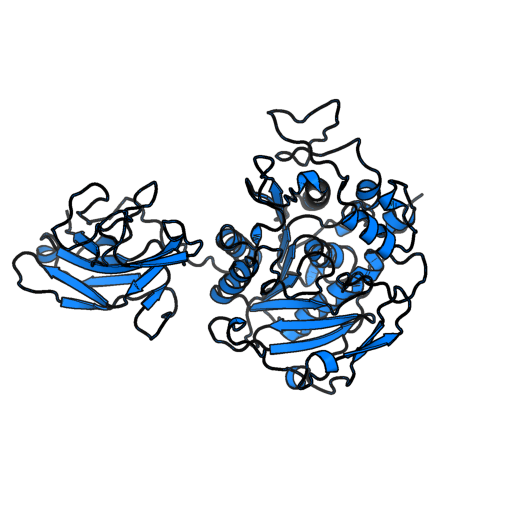 -11.728 1.00 95.19 346 ILE A N 1
ATOM 2637 C CA . ILE A 1 346 ? -11.123 0.009 -11.893 1.00 95.19 346 ILE A CA 1
ATOM 2638 C C . ILE A 1 346 ? -11.143 1.529 -11.804 1.00 95.19 346 ILE A C 1
ATOM 2640 O O . ILE A 1 346 ? -11.821 2.199 -12.584 1.00 95.19 346 ILE A O 1
ATOM 2644 N N . ARG A 1 347 ? -10.418 2.083 -10.837 1.00 94.75 347 ARG A N 1
ATOM 2645 C CA . ARG A 1 347 ? -10.443 3.512 -10.518 1.00 94.75 347 ARG A CA 1
ATOM 2646 C C . ARG A 1 347 ? -9.051 4.096 -10.621 1.00 94.75 347 ARG A C 1
ATOM 2648 O O . ARG A 1 347 ? -8.070 3.427 -10.315 1.00 94.75 347 ARG A O 1
ATOM 2655 N N . LEU A 1 348 ? -8.987 5.364 -11.002 1.00 93.44 348 LEU A N 1
ATOM 2656 C CA . LEU A 1 348 ? -7.772 6.158 -10.964 1.00 93.44 348 LEU A CA 1
ATOM 2657 C C . LEU A 1 348 ? -7.990 7.363 -10.055 1.00 93.44 348 LEU A C 1
ATOM 2659 O O . LEU A 1 348 ? -8.978 8.081 -10.188 1.00 93.44 348 LEU A O 1
ATOM 2663 N N . THR A 1 349 ? -7.060 7.578 -9.133 1.00 92.50 349 THR A N 1
ATOM 2664 C CA . THR A 1 349 ? -6.944 8.801 -8.342 1.00 92.50 349 THR A CA 1
ATOM 2665 C C . THR A 1 349 ? -5.641 9.493 -8.701 1.00 92.50 349 THR A C 1
ATOM 2667 O O . THR A 1 349 ? -4.588 8.858 -8.680 1.00 92.50 349 THR A O 1
ATOM 2670 N N . ILE A 1 350 ? -5.720 10.790 -8.985 1.00 89.50 350 ILE A N 1
ATOM 2671 C CA . ILE A 1 350 ? -4.555 11.668 -9.061 1.00 89.50 350 ILE A CA 1
ATOM 2672 C C . ILE A 1 350 ? -4.496 12.467 -7.757 1.00 89.50 350 ILE A C 1
ATOM 2674 O O . ILE A 1 350 ? -5.472 13.122 -7.391 1.00 89.50 350 ILE A O 1
ATOM 2678 N N . ASN A 1 351 ? -3.394 12.354 -7.018 1.00 84.31 351 ASN A N 1
ATOM 2679 C CA . ASN A 1 351 ? -3.202 13.025 -5.737 1.00 84.31 351 ASN A CA 1
ATOM 2680 C C . ASN A 1 351 ? -2.340 14.279 -5.913 1.00 84.31 351 ASN A C 1
ATOM 2682 O O . ASN A 1 351 ? -1.143 14.180 -6.180 1.00 84.31 351 ASN A O 1
ATOM 2686 N N . GLU A 1 352 ? -2.925 15.446 -5.651 1.00 82.25 352 GLU A N 1
ATOM 2687 C CA . GLU A 1 352 ? -2.251 16.745 -5.719 1.00 82.25 352 GLU A CA 1
ATOM 2688 C C . GLU A 1 352 ? -2.458 17.554 -4.427 1.00 82.25 352 GLU A C 1
ATOM 2690 O O . GLU A 1 352 ? -3.549 17.494 -3.851 1.00 82.25 352 GLU A O 1
ATOM 2695 N N . PRO A 1 353 ? -1.466 18.338 -3.958 1.00 79.50 353 PRO A N 1
ATOM 2696 C CA . PRO A 1 353 ? -0.080 18.440 -4.422 1.00 79.50 353 PRO A CA 1
ATOM 2697 C C . PRO A 1 353 ? 0.823 17.447 -3.669 1.00 79.50 353 PRO A C 1
ATOM 2699 O O . PRO A 1 353 ? 1.631 17.841 -2.825 1.00 79.50 353 PRO A O 1
ATOM 2702 N N . TYR A 1 354 ? 0.666 16.151 -3.925 1.00 79.38 354 TYR A N 1
ATOM 2703 C CA . TYR A 1 354 ? 1.301 15.113 -3.120 1.00 79.38 354 TYR A CA 1
ATOM 2704 C C . TYR A 1 354 ? 2.428 14.403 -3.873 1.00 79.38 354 TYR A C 1
ATOM 2706 O O . TYR A 1 354 ? 2.446 14.347 -5.097 1.00 79.38 354 TYR A O 1
ATOM 2714 N N . GLY A 1 355 ? 3.384 13.851 -3.123 1.00 77.69 355 GLY A N 1
ATOM 2715 C CA . GLY A 1 355 ? 4.528 13.130 -3.681 1.00 77.69 355 GLY A CA 1
ATOM 2716 C C . GLY A 1 355 ? 4.302 11.632 -3.868 1.00 77.69 355 GLY A C 1
ATOM 2717 O O . GLY A 1 355 ? 3.299 11.064 -3.435 1.00 77.69 355 GLY A O 1
ATOM 2718 N N . HIS A 1 356 ? 5.278 10.974 -4.490 1.00 84.06 356 HIS A N 1
ATOM 2719 C CA . HIS A 1 356 ? 5.340 9.518 -4.617 1.00 84.06 356 HIS A CA 1
ATOM 2720 C C . HIS A 1 356 ? 5.011 8.794 -3.299 1.00 84.06 356 HIS A C 1
ATOM 2722 O O . HIS A 1 356 ? 5.564 9.130 -2.252 1.00 84.06 356 HIS A O 1
ATOM 2728 N N . CYS A 1 357 ? 4.137 7.784 -3.353 1.00 84.56 357 CYS A N 1
ATOM 2729 C CA . CYS A 1 357 ? 3.654 7.030 -2.185 1.00 84.56 357 CYS A CA 1
ATOM 2730 C C . CYS A 1 357 ? 2.883 7.826 -1.125 1.00 84.56 357 CYS A C 1
ATOM 2732 O O . CYS A 1 357 ? 2.702 7.331 -0.009 1.00 84.56 357 CYS A O 1
ATOM 2734 N N . ALA A 1 358 ? 2.388 9.021 -1.449 1.00 83.12 358 ALA A N 1
ATOM 2735 C CA . ALA A 1 358 ? 1.706 9.857 -0.469 1.00 83.12 358 ALA A CA 1
ATOM 2736 C C . ALA A 1 358 ? 0.443 9.226 0.144 1.00 83.12 358 ALA A C 1
ATOM 2738 O O . ALA A 1 358 ? 0.036 9.627 1.231 1.00 83.12 358 ALA A O 1
ATOM 2739 N N . ASP A 1 359 ? -0.165 8.223 -0.495 1.00 85.62 359 ASP A N 1
ATOM 2740 C CA . ASP A 1 359 ? -1.341 7.515 0.035 1.00 85.62 359 ASP A CA 1
ATOM 2741 C C . ASP A 1 359 ? -1.112 6.874 1.407 1.00 85.62 359 ASP A C 1
ATOM 2743 O O . ASP A 1 359 ? -2.073 6.628 2.137 1.00 85.62 359 ASP A O 1
ATOM 2747 N N . ALA A 1 360 ? 0.146 6.569 1.738 1.00 83.62 360 ALA A N 1
ATOM 2748 C CA . ALA A 1 360 ? 0.506 5.982 3.019 1.00 83.62 360 ALA A CA 1
ATOM 2749 C C . ALA A 1 360 ? 0.621 7.016 4.147 1.00 83.62 360 ALA A C 1
ATOM 2751 O O . ALA A 1 360 ? 0.662 6.618 5.302 1.00 83.62 360 ALA A O 1
ATOM 2752 N N . THR A 1 361 ? 0.675 8.309 3.817 1.00 79.50 361 THR A N 1
ATOM 2753 C CA . THR A 1 361 ? 1.002 9.396 4.750 1.00 79.50 361 THR A CA 1
ATOM 2754 C C . THR A 1 361 ? -0.162 9.764 5.649 1.00 79.50 361 THR A C 1
ATOM 2756 O O . THR A 1 361 ? -1.311 9.603 5.250 1.00 79.50 361 THR A O 1
ATOM 2759 N N . ASP A 1 362 ? 0.104 10.339 6.826 1.00 77.56 362 ASP A N 1
ATOM 2760 C CA . ASP A 1 362 ? -0.937 10.794 7.765 1.00 77.56 362 ASP A CA 1
ATOM 2761 C C . ASP A 1 362 ? -2.044 11.623 7.091 1.00 77.56 362 ASP A C 1
ATOM 2763 O O . ASP A 1 362 ? -3.217 11.507 7.448 1.00 77.56 362 ASP A O 1
ATOM 2767 N N . ALA A 1 363 ? -1.674 12.451 6.109 1.00 79.31 363 ALA A N 1
ATOM 2768 C CA . ALA A 1 363 ? -2.596 13.335 5.409 1.00 79.31 363 ALA A CA 1
ATOM 2769 C C . ALA A 1 363 ? -3.596 12.575 4.520 1.00 79.31 363 ALA A C 1
ATOM 2771 O O . ALA A 1 363 ? -4.776 12.928 4.485 1.00 79.31 363 ALA A O 1
ATOM 2772 N N . LEU A 1 364 ? -3.145 11.538 3.805 1.00 83.56 364 LEU A N 1
ATOM 2773 C CA . LEU A 1 364 ? -3.979 10.794 2.852 1.00 83.56 364 LEU A CA 1
ATOM 2774 C C . LEU A 1 364 ? -4.457 9.438 3.372 1.00 83.56 364 LEU A C 1
ATOM 2776 O O . LEU A 1 364 ? -5.467 8.928 2.881 1.00 83.56 364 LEU A O 1
ATOM 2780 N N . ALA A 1 365 ? -3.818 8.890 4.403 1.00 86.31 365 ALA A N 1
ATOM 2781 C CA . ALA A 1 365 ? -4.149 7.603 4.998 1.00 86.31 365 ALA A CA 1
ATOM 2782 C C . ALA A 1 365 ? -5.647 7.451 5.323 1.00 86.31 365 ALA A C 1
ATOM 2784 O O . ALA A 1 365 ? -6.201 6.415 4.961 1.00 86.31 365 ALA A O 1
ATOM 2785 N N . PRO A 1 366 ? -6.375 8.448 5.879 1.00 85.25 366 PRO A N 1
ATOM 2786 C CA . PRO A 1 366 ? -7.821 8.320 6.086 1.00 85.25 366 PRO A CA 1
ATOM 2787 C C . PRO A 1 366 ? -8.602 8.036 4.796 1.00 85.25 366 PRO A C 1
ATOM 2789 O O . PRO A 1 366 ? -9.549 7.249 4.790 1.00 85.25 366 PRO A O 1
ATOM 2792 N N . ALA A 1 367 ? -8.237 8.691 3.691 1.00 86.75 367 ALA A N 1
ATOM 2793 C CA . ALA A 1 367 ? -8.879 8.476 2.399 1.00 86.75 367 ALA A CA 1
ATOM 2794 C C . ALA A 1 367 ? -8.506 7.109 1.815 1.00 86.75 367 ALA A C 1
ATOM 2796 O O . ALA A 1 367 ? -9.387 6.391 1.338 1.00 86.75 367 ALA A O 1
ATOM 2797 N N . THR A 1 368 ? -7.234 6.728 1.918 1.00 91.81 368 THR A N 1
ATOM 2798 C CA . THR A 1 368 ? -6.715 5.422 1.496 1.00 91.81 368 THR A CA 1
ATOM 2799 C C . THR A 1 368 ? -7.396 4.275 2.245 1.00 91.81 368 THR A C 1
ATOM 2801 O O . THR A 1 368 ? -7.872 3.331 1.620 1.00 91.81 368 THR A O 1
ATOM 2804 N N . VAL A 1 369 ? -7.550 4.384 3.568 1.00 92.38 369 VAL A N 1
ATOM 2805 C CA . VAL A 1 369 ? -8.260 3.407 4.411 1.00 92.38 369 VAL A CA 1
ATOM 2806 C C . VAL A 1 369 ? -9.708 3.251 3.961 1.00 92.38 369 VAL A C 1
ATOM 2808 O O . VAL A 1 369 ? -10.176 2.126 3.798 1.00 92.38 369 VAL A O 1
ATOM 2811 N N . ARG A 1 370 ? -10.422 4.354 3.690 1.00 91.62 370 ARG A N 1
ATOM 2812 C CA . ARG A 1 370 ? -11.802 4.285 3.176 1.00 91.62 370 ARG A CA 1
ATOM 2813 C C . ARG A 1 370 ? -11.883 3.546 1.841 1.00 91.62 370 ARG A C 1
ATOM 2815 O O . ARG A 1 370 ? -12.784 2.726 1.676 1.00 91.62 370 ARG A O 1
ATOM 2822 N N . LYS A 1 371 ? -10.952 3.805 0.915 1.00 94.56 371 LYS A N 1
ATOM 2823 C CA . LYS A 1 371 ? -10.877 3.096 -0.375 1.00 94.56 371 LYS A CA 1
ATOM 2824 C C . LYS A 1 371 ? -10.614 1.606 -0.170 1.00 94.56 371 LYS A C 1
ATOM 2826 O O . LYS A 1 371 ? -11.382 0.798 -0.680 1.00 94.56 371 LYS A O 1
ATOM 2831 N N . ILE A 1 372 ? -9.628 1.257 0.659 1.00 95.75 372 ILE A N 1
ATOM 2832 C CA . ILE A 1 372 ? -9.297 -0.133 0.992 1.00 95.75 372 ILE A CA 1
ATOM 2833 C C . ILE A 1 372 ? -10.499 -0.864 1.595 1.00 95.75 372 ILE A C 1
ATOM 2835 O O . ILE A 1 372 ? -10.857 -1.944 1.131 1.00 95.75 372 ILE A O 1
ATOM 2839 N N . LYS A 1 373 ? -11.162 -0.278 2.597 1.00 95.19 373 LYS A N 1
ATOM 2840 C CA . LYS A 1 373 ? -12.349 -0.882 3.218 1.00 95.19 373 LYS A CA 1
ATOM 2841 C C . LYS A 1 373 ? -13.470 -1.088 2.206 1.00 95.19 373 LYS A C 1
ATOM 2843 O O . LYS A 1 373 ? -14.034 -2.176 2.151 1.00 95.19 373 LYS A O 1
ATOM 2848 N N . ALA A 1 374 ? -13.770 -0.067 1.404 1.00 94.44 374 ALA A N 1
ATOM 2849 C CA . ALA A 1 374 ? -14.808 -0.148 0.384 1.00 94.44 374 ALA A CA 1
ATOM 2850 C C . ALA A 1 374 ? -14.480 -1.207 -0.678 1.00 94.44 374 ALA A C 1
ATOM 2852 O O . ALA A 1 374 ? -15.354 -1.977 -1.065 1.00 94.44 374 ALA A O 1
ATOM 2853 N N . GLY A 1 375 ? -13.222 -1.275 -1.116 1.00 95.38 375 GLY A N 1
ATOM 2854 C CA . GLY A 1 375 ? -12.728 -2.267 -2.063 1.00 95.38 375 GLY A CA 1
ATOM 2855 C C . GLY A 1 375 ? -12.820 -3.698 -1.539 1.00 95.38 375 GLY A C 1
ATOM 2856 O O . GLY A 1 375 ? -13.267 -4.585 -2.255 1.00 95.38 375 GLY A O 1
ATOM 2857 N N . LEU A 1 376 ? -12.514 -3.901 -0.256 1.00 96.56 376 LEU A N 1
ATOM 2858 C CA . LEU A 1 376 ? -12.710 -5.172 0.447 1.00 96.56 376 LEU A CA 1
ATOM 2859 C C . LEU A 1 376 ? -14.189 -5.479 0.764 1.00 96.56 376 LEU A C 1
ATOM 2861 O O . LEU A 1 376 ? -14.477 -6.510 1.369 1.00 96.56 376 LEU A O 1
ATOM 2865 N N . GLY A 1 377 ? -15.133 -4.600 0.409 1.00 95.38 377 GLY A N 1
ATOM 2866 C CA . GLY A 1 377 ? -16.556 -4.769 0.714 1.00 95.38 377 GLY A CA 1
ATOM 2867 C C . GLY A 1 377 ? -16.884 -4.689 2.208 1.00 95.38 377 GLY A C 1
ATOM 2868 O O . GLY A 1 377 ? -17.874 -5.264 2.658 1.00 95.38 377 GLY A O 1
ATOM 2869 N N . LEU A 1 378 ? -16.044 -4.015 2.994 1.00 93.06 378 LEU A N 1
ATOM 2870 C CA . LEU A 1 378 ? -16.273 -3.802 4.419 1.00 93.06 378 LEU A CA 1
ATOM 2871 C C . LEU A 1 378 ? -17.232 -2.629 4.620 1.00 93.06 378 LEU A C 1
ATOM 2873 O O . LEU A 1 378 ? -17.167 -1.655 3.863 1.00 93.06 378 LEU A O 1
ATOM 2877 N N . PRO A 1 379 ? -18.094 -2.674 5.653 1.00 82.94 379 PRO A N 1
ATOM 2878 C CA . PRO A 1 379 ? -18.932 -1.536 5.976 1.00 82.94 379 PRO A CA 1
ATOM 2879 C C . PRO A 1 379 ? -18.035 -0.322 6.204 1.00 82.94 379 PRO A C 1
ATOM 2881 O O . PRO A 1 379 ? -17.048 -0.376 6.951 1.00 82.94 379 PRO A O 1
ATOM 2884 N N . SER A 1 380 ? -18.379 0.785 5.547 1.00 71.00 380 SER A N 1
ATOM 2885 C CA . SER A 1 380 ? -17.834 2.072 5.940 1.00 71.00 380 SER A CA 1
ATOM 2886 C C . SER A 1 380 ? -18.151 2.241 7.418 1.00 71.00 380 SER A C 1
ATOM 2888 O O . SER A 1 380 ? -19.318 2.146 7.808 1.00 71.00 380 SER A O 1
ATOM 2890 N N . THR A 1 381 ? -17.129 2.493 8.234 1.00 59.47 381 THR A N 1
ATOM 2891 C CA . THR A 1 381 ? -17.354 3.117 9.540 1.00 59.47 381 THR A CA 1
ATOM 2892 C C . THR A 1 381 ? -18.246 4.308 9.238 1.00 59.47 381 THR A C 1
ATOM 2894 O O . THR A 1 381 ? -17.914 5.031 8.286 1.00 59.47 381 THR A O 1
ATOM 2897 N N . PRO A 1 382 ? -19.397 4.476 9.914 1.00 50.78 382 PRO A N 1
ATOM 2898 C CA . PRO A 1 382 ? -20.189 5.675 9.731 1.00 50.78 382 PRO A CA 1
ATOM 2899 C C . PRO A 1 382 ? -19.204 6.825 9.849 1.00 50.78 382 PRO A C 1
ATOM 2901 O O . PRO A 1 382 ? -18.563 6.973 10.890 1.00 50.78 382 PRO A O 1
ATOM 2904 N N . SER A 1 383 ? -18.984 7.559 8.752 1.00 44.91 383 SER A N 1
ATOM 2905 C CA . SER A 1 383 ? -18.232 8.801 8.858 1.00 44.91 383 SER A CA 1
ATOM 2906 C C . SER A 1 383 ? -18.938 9.541 9.985 1.00 44.91 383 SER A C 1
ATOM 2908 O O . SER A 1 383 ? -20.170 9.626 9.886 1.00 44.91 383 SER A O 1
ATOM 2910 N N . PRO A 1 384 ? -18.238 9.969 11.058 1.00 45.78 384 PRO A N 1
ATOM 2911 C CA . PRO A 1 384 ? -18.878 10.671 12.162 1.00 45.78 384 PRO A CA 1
ATOM 2912 C C . PRO A 1 384 ? -19.781 11.702 11.515 1.00 45.78 384 PRO A C 1
ATOM 2914 O O . PRO A 1 384 ? -19.298 12.452 10.658 1.00 45.78 384 PRO A O 1
ATOM 2917 N N . ALA A 1 385 ? -21.093 11.551 11.741 1.00 44.03 385 ALA A N 1
ATOM 2918 C CA . ALA A 1 385 ? -22.098 12.167 10.893 1.00 44.03 385 ALA A CA 1
ATOM 2919 C C . ALA A 1 385 ? -21.711 13.634 10.753 1.00 44.03 385 ALA A C 1
ATOM 2921 O O . ALA A 1 385 ? -21.633 14.342 11.758 1.00 44.03 385 ALA A O 1
ATOM 2922 N N . ARG A 1 386 ? -21.358 14.071 9.534 1.00 45.88 386 ARG A N 1
ATOM 2923 C CA . ARG A 1 386 ? -21.137 15.495 9.305 1.00 45.88 386 ARG A CA 1
ATOM 2924 C C . ARG A 1 386 ? -22.456 16.132 9.676 1.00 45.88 386 ARG A C 1
ATOM 2926 O O . ARG A 1 386 ? -23.454 15.853 9.022 1.00 45.88 386 ARG A O 1
ATOM 2933 N N . PHE A 1 387 ? -22.427 16.885 10.766 1.00 51.41 387 PHE A N 1
ATOM 2934 C CA . PHE A 1 387 ? -23.538 17.609 11.344 1.00 51.41 387 PHE A CA 1
ATOM 2935 C C . PHE A 1 387 ? -24.401 18.213 10.223 1.00 51.41 387 PHE A C 1
ATOM 2937 O O . PHE A 1 387 ? -24.026 19.217 9.621 1.00 51.41 387 PHE A O 1
ATOM 2944 N N . SER A 1 388 ? -25.514 17.563 9.866 1.00 45.56 388 SER A N 1
ATOM 2945 C CA . SER A 1 388 ? -26.454 18.109 8.888 1.00 45.56 388 SER A CA 1
ATOM 2946 C C . SER A 1 388 ? -27.142 19.284 9.557 1.00 45.56 388 SER A C 1
ATOM 2948 O O . SER A 1 388 ? -27.675 19.112 10.648 1.00 45.56 388 SER A O 1
ATOM 2950 N N . ALA A 1 389 ? -27.123 20.459 8.931 1.00 51.06 389 ALA A N 1
ATOM 2951 C CA . ALA A 1 389 ? -27.555 21.740 9.500 1.00 51.06 389 ALA A CA 1
ATOM 2952 C C . ALA A 1 389 ? -29.049 21.839 9.915 1.00 51.06 389 ALA A C 1
ATOM 2954 O O . ALA A 1 389 ? -29.554 22.942 10.074 1.00 51.06 389 ALA A O 1
ATOM 2955 N N . GLY A 1 390 ? -29.758 20.715 10.059 1.00 51.47 390 GLY A N 1
ATOM 2956 C CA . GLY A 1 390 ? -31.203 20.635 10.259 1.00 51.47 390 GLY A CA 1
ATOM 2957 C C . GLY A 1 390 ? -31.702 20.708 11.703 1.00 51.47 390 GLY A C 1
ATOM 2958 O O . GLY A 1 390 ? -32.700 21.374 11.913 1.00 51.47 390 GLY A O 1
ATOM 2959 N N . ASP A 1 391 ? -31.026 20.122 12.700 1.00 63.22 391 ASP A N 1
ATOM 2960 C CA . ASP A 1 391 ? -31.636 19.926 14.039 1.00 63.22 391 ASP A CA 1
ATOM 2961 C C . ASP A 1 391 ? -30.694 20.284 15.203 1.00 63.22 391 ASP A C 1
ATOM 2963 O O . ASP A 1 391 ? -30.689 19.650 16.266 1.00 63.22 391 ASP A O 1
ATOM 2967 N N . PHE A 1 392 ? -29.829 21.283 15.008 1.00 82.19 392 PHE A N 1
ATOM 2968 C CA . PHE A 1 392 ? -28.981 21.770 16.092 1.00 82.19 392 PHE A CA 1
ATOM 2969 C C . PHE A 1 392 ? -29.689 22.819 16.936 1.00 82.19 392 PHE A C 1
ATOM 2971 O O . PHE A 1 392 ? -30.216 23.804 16.432 1.00 82.19 392 PHE A O 1
ATOM 2978 N N . CYS A 1 393 ? -29.603 22.632 18.246 1.00 89.19 393 CYS A N 1
ATOM 2979 C CA . CYS A 1 393 ? -30.152 23.534 19.249 1.00 89.19 393 CYS A CA 1
ATOM 2980 C C . CYS A 1 393 ? -29.059 24.268 20.037 1.00 89.19 393 CYS A C 1
ATOM 2982 O O . CYS A 1 393 ? -29.322 24.858 21.085 1.00 89.19 393 CYS A O 1
ATOM 2984 N N . HIS A 1 394 ? -27.809 24.196 19.568 1.00 87.88 394 HIS A N 1
ATOM 2985 C CA . HIS A 1 394 ? -26.705 24.914 20.184 1.00 87.88 394 HIS A CA 1
ATOM 2986 C C . HIS A 1 394 ? -26.820 26.426 19.948 1.00 87.88 394 HIS A C 1
ATOM 2988 O O . HIS A 1 394 ? -27.370 26.879 18.948 1.00 87.88 394 HIS A O 1
ATOM 2994 N N . ARG A 1 395 ? -26.305 27.212 20.892 1.00 88.88 395 ARG A N 1
ATOM 2995 C CA . ARG A 1 395 ? -26.503 28.664 20.971 1.00 88.88 395 ARG A CA 1
ATOM 2996 C C . ARG A 1 395 ? -25.206 29.440 20.801 1.00 88.88 395 ARG A C 1
ATOM 2998 O O . ARG A 1 395 ? -25.259 30.562 20.319 1.00 88.88 395 ARG A O 1
ATOM 3005 N N . PHE A 1 396 ? -24.059 28.877 21.190 1.00 88.44 396 PHE A N 1
ATOM 3006 C CA . PHE A 1 396 ? -22.766 29.504 20.927 1.00 88.44 396 PHE A CA 1
ATOM 3007 C C . PHE A 1 396 ? -22.252 29.071 19.560 1.00 88.44 396 PHE A C 1
ATOM 3009 O O . PHE A 1 396 ? -21.876 27.917 19.338 1.00 88.44 396 PHE A O 1
ATOM 3016 N N . GLU A 1 397 ? -22.218 30.036 18.650 1.00 80.19 397 GLU A N 1
ATOM 3017 C CA . GLU A 1 397 ? -21.548 29.905 17.366 1.00 80.19 397 GLU A CA 1
ATOM 3018 C C . GLU A 1 397 ? -20.055 30.216 17.494 1.00 80.19 397 GLU A C 1
ATOM 3020 O O . GLU A 1 397 ? -19.597 30.866 18.435 1.00 80.19 397 GLU A O 1
ATOM 3025 N N . ALA A 1 398 ? -19.289 29.815 16.483 1.00 72.75 398 ALA A N 1
ATOM 3026 C CA . ALA A 1 398 ? -17.857 30.071 16.397 1.00 72.75 398 ALA A CA 1
ATOM 3027 C C . ALA A 1 398 ? -17.463 31.561 16.493 1.00 72.75 398 ALA A C 1
ATOM 3029 O O . ALA A 1 398 ? -16.308 31.879 16.778 1.00 72.75 398 ALA A O 1
ATOM 3030 N N . SER A 1 399 ? -18.381 32.480 16.190 1.00 74.25 399 SER A N 1
ATOM 3031 C CA . SER A 1 399 ? -18.179 33.934 16.196 1.00 74.25 399 SER A CA 1
ATOM 3032 C C . SER A 1 399 ? -18.550 34.604 17.523 1.00 74.25 399 SER A C 1
ATOM 3034 O O . SER A 1 399 ? -18.167 35.754 17.737 1.00 74.25 399 SER A O 1
ATOM 3036 N N . MET A 1 400 ? -19.276 33.916 18.408 1.00 81.00 400 MET A N 1
ATOM 3037 C CA . MET A 1 400 ? -19.817 34.511 19.627 1.00 81.00 400 MET A CA 1
ATOM 3038 C C . MET A 1 400 ? -18.774 34.588 20.743 1.00 81.00 400 MET A C 1
ATOM 3040 O O . MET A 1 400 ? -17.929 33.705 20.902 1.00 81.00 400 MET A O 1
ATOM 3044 N N . ALA A 1 401 ? -18.856 35.647 21.550 1.00 84.06 401 ALA A N 1
ATOM 3045 C CA . ALA A 1 401 ? -18.087 35.738 22.783 1.00 84.06 401 ALA A CA 1
ATOM 3046 C C . ALA A 1 401 ? -18.603 34.694 23.783 1.00 84.06 401 ALA A C 1
ATOM 3048 O O . ALA A 1 401 ? -19.798 34.644 24.073 1.00 84.06 401 ALA A O 1
ATOM 3049 N N . VAL A 1 402 ? -17.698 33.875 24.316 1.00 86.44 402 VAL A N 1
ATOM 3050 C CA . VAL A 1 402 ? -18.013 32.943 25.405 1.00 86.44 402 VAL A CA 1
ATOM 3051 C C . VAL A 1 402 ? -17.753 33.589 26.770 1.00 86.44 402 VAL A C 1
ATOM 3053 O O . VAL A 1 402 ? -16.948 34.521 26.857 1.00 86.44 402 VAL A O 1
ATOM 3056 N N . PRO A 1 403 ? -18.416 33.124 27.847 1.00 89.62 403 PRO A N 1
ATOM 3057 C CA . PRO A 1 403 ? -18.172 33.639 29.190 1.00 89.62 403 PRO A CA 1
ATOM 3058 C C . PRO A 1 403 ? -16.697 33.533 29.605 1.00 89.62 403 PRO A C 1
ATOM 3060 O O . PRO A 1 403 ? -15.994 32.589 29.237 1.00 89.62 403 PRO A O 1
ATOM 3063 N N . GLN A 1 404 ? -16.234 34.501 30.400 1.00 91.12 404 GLN A N 1
ATOM 3064 C CA . GLN A 1 404 ? -14.853 34.548 30.878 1.00 91.12 404 GLN A CA 1
ATOM 3065 C C . GLN A 1 404 ? -14.480 33.258 31.627 1.00 91.12 404 GLN A C 1
ATOM 3067 O O . GLN A 1 404 ? -15.241 32.773 32.461 1.00 91.12 404 GLN A O 1
ATOM 3072 N N . GLY A 1 405 ? -13.286 32.729 31.342 1.00 89.88 405 GLY A N 1
ATOM 3073 C CA . GLY A 1 405 ? -12.773 31.495 31.951 1.00 89.88 405 GLY A CA 1
ATOM 3074 C C . GLY A 1 405 ? -13.049 30.220 31.149 1.00 89.88 405 GLY A C 1
ATOM 3075 O O . GLY A 1 405 ? -12.575 29.155 31.540 1.00 89.88 405 GLY A O 1
ATOM 3076 N N . PHE A 1 406 ? -13.755 30.319 30.018 1.00 93.56 406 PHE A N 1
ATOM 3077 C CA . PHE A 1 406 ? -14.023 29.195 29.122 1.00 93.56 406 PHE A CA 1
ATOM 3078 C C . PHE A 1 406 ? -13.454 29.422 27.722 1.00 93.56 406 PHE A C 1
ATOM 3080 O O . PHE A 1 406 ? -13.260 30.551 27.276 1.00 93.56 406 PHE A O 1
ATOM 3087 N N . ALA A 1 407 ? -13.219 28.320 27.017 1.00 91.44 407 ALA A N 1
ATOM 3088 C CA . ALA A 1 407 ? -12.880 28.314 25.605 1.00 91.44 407 ALA A CA 1
ATOM 3089 C C . ALA A 1 407 ? -14.138 28.240 24.729 1.00 91.44 407 ALA A C 1
ATOM 3091 O O . ALA A 1 407 ? -15.163 27.674 25.122 1.00 91.44 407 ALA A O 1
ATOM 3092 N N . ALA A 1 408 ? -14.032 28.770 23.509 1.00 89.50 408 ALA A N 1
ATOM 3093 C CA . ALA A 1 408 ? -15.090 28.677 22.509 1.00 89.50 408 ALA A CA 1
ATOM 3094 C C . ALA A 1 408 ? -15.436 27.207 22.184 1.00 89.50 408 ALA A C 1
ATOM 3096 O O . ALA A 1 408 ? -14.559 26.334 22.245 1.00 89.50 408 ALA A O 1
ATOM 3097 N N . PRO A 1 409 ? -16.677 26.904 21.765 1.00 88.69 409 PRO A N 1
ATOM 3098 C CA . PRO A 1 409 ? -17.052 25.566 21.306 1.00 88.69 409 PRO A CA 1
ATOM 3099 C C . PRO A 1 409 ? -16.454 25.216 19.936 1.00 88.69 409 PRO A C 1
ATOM 3101 O O . PRO A 1 409 ? -16.684 24.120 19.439 1.00 88.69 409 PRO A O 1
ATOM 3104 N N . SER A 1 410 ? -15.712 26.129 19.305 1.00 86.06 410 SER A N 1
ATOM 3105 C CA . SER A 1 410 ? -14.998 25.928 18.042 1.00 86.06 410 SER A CA 1
ATOM 3106 C C . SER A 1 410 ? -13.486 25.980 18.229 1.00 86.06 410 SER A C 1
ATOM 3108 O O . SER A 1 410 ? -12.974 26.597 19.167 1.00 86.06 410 SER A O 1
ATOM 3110 N N . GLU A 1 411 ? -12.728 25.402 17.301 1.00 79.12 411 GLU A N 1
ATOM 3111 C CA . GLU A 1 411 ? -11.277 25.593 17.299 1.00 79.12 411 GLU A CA 1
ATOM 3112 C C . GLU A 1 411 ? -10.891 27.050 16.995 1.00 79.12 411 GLU A C 1
ATOM 3114 O O . GLU A 1 411 ? -11.296 27.606 15.975 1.00 79.12 411 GLU A O 1
ATOM 3119 N N . ALA A 1 412 ? -10.072 27.660 17.860 1.00 64.75 412 ALA A N 1
ATOM 3120 C CA . ALA A 1 412 ? -9.630 29.049 17.712 1.00 64.75 412 ALA A CA 1
ATOM 3121 C C . ALA A 1 412 ? -8.704 29.271 16.499 1.00 64.75 412 ALA A C 1
ATOM 3123 O O . ALA A 1 412 ? -8.625 30.383 15.983 1.00 64.75 412 ALA A O 1
ATOM 3124 N N . THR A 1 413 ? -8.018 28.218 16.037 1.00 58.91 413 THR A N 1
ATOM 3125 C CA . THR A 1 413 ? -6.916 28.312 15.062 1.00 58.91 413 THR A CA 1
ATOM 3126 C C . THR A 1 413 ? -7.233 27.732 13.680 1.00 58.91 413 THR A C 1
ATOM 3128 O O . THR A 1 413 ? -6.401 27.835 12.784 1.00 58.91 413 THR A O 1
ATOM 3131 N N . ALA A 1 414 ? -8.387 27.086 13.484 1.00 58.25 414 ALA A N 1
ATOM 3132 C CA . ALA A 1 414 ? -8.725 26.462 12.205 1.00 58.25 414 ALA A CA 1
ATOM 3133 C C . ALA A 1 414 ? -9.319 27.495 11.234 1.00 58.25 414 ALA A C 1
ATOM 3135 O O . ALA A 1 414 ? -10.271 28.202 11.581 1.00 58.25 414 ALA A O 1
ATOM 3136 N N . ALA A 1 415 ? -8.795 27.555 10.005 1.00 45.81 415 ALA A N 1
ATOM 3137 C CA . ALA A 1 415 ? -9.406 28.300 8.907 1.00 45.81 415 ALA A CA 1
ATOM 3138 C C . ALA A 1 415 ? -10.778 27.674 8.600 1.00 45.81 415 ALA A C 1
ATOM 3140 O O . ALA A 1 415 ? -10.865 26.643 7.945 1.00 45.81 415 ALA A O 1
ATOM 3141 N N . GLY A 1 416 ? -11.840 28.248 9.171 1.00 53.25 416 GLY A N 1
ATOM 3142 C CA . GLY A 1 416 ? -13.202 27.704 9.114 1.00 53.25 416 GLY A CA 1
ATOM 3143 C C . GLY A 1 416 ? -13.875 27.449 10.468 1.00 53.25 416 GLY A C 1
ATOM 3144 O O . GLY A 1 416 ? -15.036 27.061 10.461 1.00 53.25 416 GLY A O 1
ATOM 3145 N N . ARG A 1 417 ? -13.188 27.678 11.607 1.00 57.56 417 ARG A N 1
ATOM 3146 C CA . ARG A 1 417 ? -13.703 27.535 12.992 1.00 57.56 417 ARG A CA 1
ATOM 3147 C C . ARG A 1 417 ? -14.731 26.401 13.152 1.00 57.56 417 ARG A C 1
ATOM 3149 O O . ARG A 1 417 ? -15.883 26.631 13.516 1.00 57.56 417 ARG A O 1
ATOM 3156 N N . HIS A 1 418 ? -14.311 25.167 12.882 1.00 72.69 418 HIS A N 1
ATOM 3157 C CA . HIS A 1 418 ? -15.176 24.003 13.062 1.00 72.69 418 HIS A CA 1
ATOM 3158 C C . HIS A 1 418 ? -15.620 23.885 14.525 1.00 72.69 418 HIS A C 1
ATOM 3160 O O . HIS A 1 418 ? -14.791 23.981 15.438 1.00 72.69 418 HIS A O 1
ATOM 3166 N N . LEU A 1 419 ? -16.922 23.686 14.743 1.00 73.56 419 LEU A N 1
ATOM 3167 C CA . LEU A 1 419 ? -17.467 23.379 16.062 1.00 73.56 419 LEU A CA 1
ATOM 3168 C C . LEU A 1 419 ? -16.906 22.033 16.530 1.00 73.56 419 LEU A C 1
ATOM 3170 O O . LEU A 1 419 ? -17.062 21.014 15.862 1.00 73.56 419 LEU A O 1
ATOM 3174 N N . THR A 1 420 ? -16.244 22.051 17.681 1.00 85.12 420 THR A N 1
ATOM 3175 C CA . THR A 1 420 ? -15.800 20.867 18.419 1.00 85.12 420 THR A CA 1
ATOM 3176 C C . THR A 1 420 ? -16.807 20.462 19.487 1.00 85.12 420 THR A C 1
ATOM 3178 O O . THR A 1 420 ? -16.695 19.371 20.029 1.00 85.12 420 THR A O 1
ATOM 3181 N N . VAL A 1 421 ? -17.787 21.311 19.806 1.00 91.38 421 VAL A N 1
ATOM 3182 C CA . VAL A 1 421 ? -18.885 20.985 20.720 1.00 91.38 421 VAL A CA 1
ATOM 3183 C C . VAL A 1 421 ? -20.202 21.442 20.109 1.00 91.38 421 VAL A C 1
ATOM 3185 O O . VAL A 1 421 ? -20.400 22.633 19.852 1.00 91.38 421 VAL A O 1
ATOM 3188 N N . ALA A 1 422 ? -21.112 20.498 19.900 1.00 90.44 422 ALA A N 1
ATOM 3189 C CA . ALA A 1 422 ? -22.430 20.746 19.328 1.00 90.44 422 ALA A CA 1
ATOM 3190 C C . ALA A 1 422 ? -23.517 20.027 20.134 1.00 90.44 422 ALA A C 1
ATOM 3192 O O . ALA A 1 422 ? -23.255 19.035 20.812 1.00 90.44 422 ALA A O 1
ATOM 3193 N N . ALA A 1 423 ? -24.746 20.529 20.043 1.00 91.00 423 ALA A N 1
ATOM 3194 C CA . ALA A 1 423 ? -25.920 19.930 20.664 1.00 91.00 423 ALA A CA 1
ATOM 3195 C C . ALA A 1 423 ? -27.068 19.869 19.657 1.00 91.00 423 ALA A C 1
ATOM 3197 O O . ALA A 1 423 ? -27.357 20.866 18.988 1.00 91.00 423 ALA A O 1
ATOM 3198 N N . SER A 1 424 ? -27.707 18.709 19.568 1.00 90.19 424 SER A N 1
ATOM 3199 C CA . SER A 1 424 ? -28.978 18.505 18.872 1.00 90.19 424 SER A CA 1
ATOM 3200 C C . SER A 1 424 ? -30.061 18.213 19.904 1.00 90.19 424 SER A C 1
ATOM 3202 O O . SER A 1 424 ? -29.770 17.596 20.931 1.00 90.19 424 SER A O 1
ATOM 3204 N N . CYS A 1 425 ? -31.275 18.698 19.666 1.00 90.62 425 CYS A N 1
ATOM 3205 C CA . CYS A 1 425 ? -32.386 18.577 20.601 1.00 90.62 425 CYS A CA 1
ATOM 3206 C C . CYS A 1 425 ? -33.565 17.897 19.918 1.00 90.62 425 CYS A C 1
ATOM 3208 O O . CYS A 1 425 ? -33.981 18.325 18.848 1.00 90.62 425 CYS A O 1
ATOM 3210 N N . ASP A 1 426 ? -34.129 16.911 20.605 1.00 87.62 426 ASP A N 1
ATOM 3211 C CA . ASP A 1 426 ? -35.350 16.209 20.228 1.00 87.62 426 ASP A CA 1
ATOM 3212 C C . ASP A 1 426 ? -36.437 16.457 21.286 1.00 87.62 426 ASP A C 1
ATOM 3214 O O . ASP A 1 426 ? -36.180 17.016 22.358 1.00 87.62 426 ASP A O 1
ATOM 3218 N N . ALA A 1 427 ? -37.665 16.000 21.024 1.00 83.69 427 ALA A N 1
ATOM 3219 C CA . ALA A 1 427 ? -38.769 16.081 21.978 1.00 83.69 427 ALA A CA 1
ATOM 3220 C C . ALA A 1 427 ? -38.473 15.256 23.249 1.00 83.69 427 ALA A C 1
ATOM 3222 O O . ALA A 1 427 ? -38.781 14.068 23.330 1.00 83.69 427 ALA A O 1
ATOM 3223 N N . GLY A 1 428 ? -37.879 15.902 24.254 1.00 88.69 428 GLY A N 1
ATOM 3224 C CA . GLY A 1 428 ? -37.572 15.296 25.551 1.00 88.69 428 GLY A CA 1
ATOM 3225 C C . GLY A 1 428 ? -36.103 14.914 25.774 1.00 88.69 428 GLY A C 1
ATOM 3226 O O . GLY A 1 428 ? -35.797 14.250 26.771 1.00 88.69 428 GLY A O 1
ATOM 3227 N N . ALA A 1 429 ? -35.186 15.299 24.883 1.00 93.12 429 ALA A N 1
ATOM 3228 C CA . ALA A 1 429 ? -33.767 15.021 25.074 1.00 93.12 429 ALA A CA 1
ATOM 3229 C C . ALA A 1 429 ? -32.849 15.983 24.315 1.00 93.12 429 ALA A C 1
ATOM 3231 O O . ALA A 1 429 ? -33.226 16.576 23.310 1.00 93.12 429 ALA A O 1
ATOM 3232 N N . ALA A 1 430 ? -31.603 16.068 24.774 1.00 93.62 430 ALA A N 1
ATOM 3233 C CA . ALA A 1 430 ? -30.501 16.638 24.015 1.00 93.62 430 ALA A CA 1
ATOM 3234 C C . ALA A 1 430 ? -29.412 15.587 23.803 1.00 93.62 430 ALA A C 1
ATOM 3236 O O . ALA A 1 430 ? -29.049 14.853 24.725 1.00 93.62 430 ALA A O 1
ATOM 3237 N N . THR A 1 431 ? -28.844 15.553 22.604 1.00 92.38 431 THR A N 1
ATOM 3238 C CA . THR A 1 431 ? -27.635 14.789 22.307 1.00 92.38 431 THR A CA 1
ATOM 3239 C C . THR A 1 431 ? -26.476 15.756 22.117 1.00 92.38 431 THR A C 1
ATOM 3241 O O . THR A 1 431 ? -26.493 16.612 21.230 1.00 92.38 431 THR A O 1
ATOM 3244 N N . ILE A 1 432 ? -25.469 15.621 22.975 1.00 94.25 432 ILE A N 1
ATOM 3245 C CA . ILE A 1 432 ? -24.235 16.399 22.936 1.00 94.25 432 ILE A CA 1
ATOM 3246 C C . ILE A 1 432 ? -23.199 15.635 22.132 1.00 94.25 432 ILE A C 1
ATOM 3248 O O . ILE A 1 432 ? -22.973 14.457 22.395 1.00 94.25 432 ILE A O 1
ATOM 3252 N N . TYR A 1 433 ? -22.525 16.332 21.227 1.00 91.62 433 TYR A N 1
ATOM 3253 C CA . TYR A 1 433 ? -21.414 15.830 20.435 1.00 91.62 433 TYR A CA 1
ATOM 3254 C C . TYR A 1 433 ? -20.147 16.610 20.771 1.00 91.62 433 TYR A C 1
ATOM 3256 O O . TYR A 1 433 ? -20.169 17.839 20.867 1.00 91.62 433 TYR A O 1
ATOM 3264 N N . VAL A 1 434 ? -19.047 15.887 20.954 1.00 93.00 434 VAL A N 1
ATOM 3265 C CA . VAL A 1 434 ? -17.754 16.426 21.371 1.00 93.00 434 VAL A CA 1
ATOM 3266 C C . VAL A 1 434 ? -16.668 15.864 20.463 1.00 93.00 434 VAL A C 1
ATOM 3268 O O . VAL A 1 434 ? -16.505 14.652 20.371 1.00 93.00 434 VAL A O 1
ATOM 3271 N N . GLY A 1 435 ? -15.920 16.752 19.821 1.00 89.25 435 GLY A N 1
ATOM 3272 C CA . GLY A 1 435 ? -14.922 16.464 18.800 1.00 89.25 435 GLY A CA 1
ATOM 3273 C C . GLY A 1 435 ? -15.449 16.594 17.369 1.00 89.25 435 GLY A C 1
ATOM 3274 O O . GLY A 1 435 ? -16.649 16.674 17.115 1.00 89.25 435 GLY A O 1
ATOM 3275 N N . THR A 1 436 ? -14.523 16.635 16.418 1.00 83.00 436 THR A N 1
ATOM 3276 C CA . THR A 1 436 ? -14.773 16.717 14.970 1.00 83.00 436 THR A CA 1
ATOM 3277 C C . THR A 1 436 ? -14.743 15.342 14.305 1.00 83.00 436 THR A C 1
ATOM 3279 O O . THR A 1 436 ? -14.983 15.233 13.103 1.00 83.00 436 THR A O 1
ATOM 3282 N N . GLY A 1 437 ? -14.407 14.292 15.063 1.00 77.38 437 GLY A N 1
ATOM 3283 C CA . GLY A 1 437 ? -14.095 12.973 14.519 1.00 77.38 437 GLY A CA 1
ATOM 3284 C C . GLY A 1 437 ? -12.659 12.833 14.009 1.00 77.38 437 GLY A C 1
ATOM 3285 O O . GLY A 1 437 ? -12.288 11.744 13.581 1.00 77.38 437 GLY A O 1
ATOM 3286 N N . GLY A 1 438 ? -11.850 13.897 14.061 1.00 76.88 438 GLY A N 1
ATOM 3287 C CA . GLY A 1 438 ? -10.430 13.844 13.720 1.00 76.88 438 GLY A CA 1
ATOM 3288 C C . GLY A 1 438 ? -9.634 13.024 14.736 1.00 76.88 438 GLY A C 1
ATOM 3289 O O . GLY A 1 438 ? -9.733 13.234 15.941 1.00 76.88 438 GLY A O 1
ATOM 3290 N N . GLU A 1 439 ? -8.822 12.075 14.273 1.00 76.31 439 GLU A N 1
ATOM 3291 C CA . GLU A 1 439 ? -7.977 11.252 15.156 1.00 76.31 439 GLU A CA 1
ATOM 3292 C C . GLU A 1 439 ? -6.902 12.049 15.907 1.00 76.31 439 GLU A C 1
ATOM 3294 O O . GLU A 1 439 ? -6.314 11.550 16.869 1.00 76.31 439 GLU A O 1
ATOM 3299 N N . ASP A 1 440 ? -6.655 13.283 15.481 1.00 81.75 440 ASP A N 1
ATOM 3300 C CA . ASP A 1 440 ? -5.843 14.278 16.163 1.00 81.75 440 ASP A CA 1
ATOM 3301 C C . ASP A 1 440 ? -6.560 14.898 17.368 1.00 81.75 440 ASP A C 1
ATOM 3303 O O . ASP A 1 440 ? -6.020 15.827 17.952 1.00 81.75 440 ASP A O 1
ATOM 3307 N N . GLN A 1 441 ? -7.737 14.408 17.773 1.00 87.94 441 GLN A N 1
ATOM 3308 C CA . GLN A 1 441 ? -8.448 14.881 18.958 1.00 87.94 441 GLN A CA 1
ATOM 3309 C C . GLN A 1 441 ? -8.567 13.817 20.052 1.00 87.94 441 GLN A C 1
ATOM 3311 O O . GLN A 1 441 ? -8.986 12.684 19.807 1.00 87.94 441 GLN A O 1
ATOM 3316 N N . LEU A 1 442 ? -8.255 14.218 21.285 1.00 90.12 442 LEU A N 1
ATOM 3317 C CA . LEU A 1 442 ? -8.551 13.483 22.512 1.00 90.12 442 LEU A CA 1
ATOM 3318 C C . LEU A 1 442 ? -9.624 14.226 23.302 1.00 90.12 442 LEU A C 1
ATOM 3320 O O . LEU A 1 442 ? -9.525 15.427 23.542 1.00 90.12 442 LEU A O 1
ATOM 3324 N N . ILE A 1 443 ? -10.641 13.496 23.734 1.00 93.25 443 ILE A N 1
ATOM 3325 C CA . ILE A 1 443 ? -11.820 14.019 24.412 1.00 93.25 443 ILE A CA 1
ATOM 3326 C C . ILE A 1 443 ? -11.895 13.394 25.792 1.00 93.25 443 ILE A C 1
ATOM 3328 O O . ILE A 1 443 ? -11.954 12.170 25.918 1.00 93.25 443 ILE A O 1
ATOM 3332 N N . TYR A 1 444 ? -11.918 14.221 26.829 1.00 94.94 444 TYR A N 1
ATOM 3333 C CA . TYR A 1 444 ? -12.071 13.723 28.186 1.00 94.94 444 TYR A CA 1
ATOM 3334 C C . TYR A 1 444 ? -13.464 13.112 28.363 1.00 94.94 444 TYR A C 1
ATOM 3336 O O . TYR A 1 444 ? -14.475 13.719 28.017 1.00 94.94 444 TYR A O 1
ATOM 3344 N N . GLY A 1 445 ? -13.522 11.894 28.892 1.00 93.56 445 GLY A N 1
ATOM 3345 C CA . GLY A 1 445 ? -14.721 11.061 28.944 1.00 93.56 445 GLY A CA 1
ATOM 3346 C C . GLY A 1 445 ? -15.798 11.549 29.911 1.00 93.56 445 GLY A C 1
ATOM 3347 O O . GLY A 1 445 ? -16.898 11.000 29.911 1.00 93.56 445 GLY A O 1
ATOM 3348 N N . THR A 1 446 ? -15.505 12.584 30.697 1.00 96.00 446 THR A N 1
ATOM 3349 C CA . THR A 1 446 ? -16.468 13.268 31.561 1.00 96.00 446 THR A CA 1
ATOM 3350 C C . THR A 1 446 ? -16.684 14.688 31.053 1.00 96.00 446 THR A C 1
ATOM 3352 O O . THR A 1 446 ? -15.742 15.472 30.952 1.00 96.00 446 THR A O 1
ATOM 3355 N N . ALA A 1 447 ? -17.937 15.029 30.781 1.00 97.31 447 ALA A N 1
ATOM 3356 C CA . ALA A 1 447 ? -18.379 16.398 30.546 1.00 97.31 447 ALA A CA 1
ATOM 3357 C C . ALA A 1 447 ? -19.189 16.892 31.752 1.00 97.31 447 ALA A C 1
ATOM 3359 O O . ALA A 1 447 ? -19.518 16.109 32.645 1.00 97.31 447 ALA A O 1
ATOM 3360 N N . TYR A 1 448 ? -19.528 18.178 31.791 1.00 98.00 448 TYR A N 1
ATOM 3361 C CA . TYR A 1 448 ? -20.348 18.734 32.866 1.00 98.00 448 TYR A CA 1
ATOM 3362 C C . TYR A 1 448 ? -21.528 19.529 32.327 1.00 98.00 448 TYR A C 1
ATOM 3364 O O . TYR A 1 448 ? -21.348 20.418 31.503 1.00 98.00 448 TYR A O 1
ATOM 3372 N N . LEU A 1 449 ? -22.723 19.227 32.829 1.00 98.00 449 LEU A N 1
ATOM 3373 C CA . LEU A 1 449 ? -23.969 19.912 32.512 1.00 98.00 449 LEU A CA 1
ATOM 3374 C C . LEU A 1 449 ? -24.275 20.966 33.582 1.00 98.00 449 LEU A C 1
ATOM 3376 O O . LEU A 1 449 ? -24.333 20.644 34.770 1.00 98.00 449 LEU A O 1
ATOM 3380 N N . GLY A 1 450 ? -24.496 22.201 33.152 1.00 97.19 450 GLY A N 1
ATOM 3381 C CA . GLY A 1 450 ? -25.029 23.297 33.955 1.00 97.19 450 GLY A CA 1
ATOM 3382 C C . GLY A 1 450 ? -26.407 23.701 33.443 1.00 97.19 450 GLY A C 1
ATOM 3383 O O . GLY A 1 450 ? -26.681 23.601 32.245 1.00 97.19 450 GLY A O 1
ATOM 3384 N N . ARG A 1 451 ? -27.275 24.152 34.347 1.00 95.94 451 ARG A N 1
ATOM 3385 C CA . ARG A 1 451 ? -28.648 24.567 34.039 1.00 95.94 451 ARG A CA 1
ATOM 3386 C C . ARG A 1 451 ? -28.851 26.014 34.445 1.00 95.94 451 ARG A C 1
ATOM 3388 O O . ARG A 1 451 ? -28.352 26.447 35.483 1.00 95.94 451 ARG A O 1
ATOM 3395 N N . GLU A 1 452 ? -29.578 26.766 33.632 1.00 93.12 452 GLU A N 1
ATOM 3396 C CA . GLU A 1 452 ? -29.929 28.142 33.959 1.00 93.12 452 GLU A CA 1
ATOM 3397 C C . GLU A 1 452 ? -30.701 28.221 35.288 1.00 93.12 452 GLU A C 1
ATOM 3399 O O . GLU A 1 452 ? -31.705 27.539 35.491 1.00 93.12 452 GLU A O 1
ATOM 3404 N N . GLY A 1 453 ? -30.211 29.059 36.205 1.00 91.94 453 GLY A N 1
ATOM 3405 C CA . GLY A 1 453 ? -30.794 29.245 37.537 1.00 91.94 453 GLY A CA 1
ATOM 3406 C C . GLY A 1 453 ? -30.345 28.235 38.600 1.00 91.94 453 GLY A C 1
ATOM 3407 O O . GLY A 1 453 ? -30.687 28.416 39.767 1.00 91.94 453 GLY A O 1
ATOM 3408 N N . GLU A 1 454 ? -29.556 27.218 38.248 1.00 94.12 454 GLU A N 1
ATOM 3409 C CA . GLU A 1 454 ? -28.967 26.285 39.213 1.00 94.12 454 GLU A CA 1
ATOM 3410 C C . GLU A 1 454 ? -27.519 26.666 39.553 1.00 94.12 454 GLU A C 1
ATOM 3412 O O . GLU A 1 454 ? -26.753 27.139 38.713 1.00 94.12 454 GLU A O 1
ATOM 3417 N N . SER A 1 455 ? -27.115 26.434 40.804 1.00 92.62 455 SER A N 1
ATOM 3418 C CA . SER A 1 455 ? -25.720 26.571 41.218 1.00 92.62 455 SER A CA 1
ATOM 3419 C C . SER A 1 455 ? -24.991 25.236 41.072 1.00 92.62 455 SER A C 1
ATOM 3421 O O . SER A 1 455 ? -25.284 24.290 41.805 1.00 92.62 455 SER A O 1
ATOM 3423 N N . GLY A 1 456 ? -23.997 25.178 40.187 1.00 93.25 456 GLY A N 1
ATOM 3424 C CA . GLY A 1 456 ? -23.060 24.057 40.089 1.00 93.25 456 GLY A CA 1
ATOM 3425 C C . GLY A 1 456 ? -23.085 23.321 38.751 1.00 93.25 456 GLY A C 1
ATOM 3426 O O . GLY A 1 456 ? -23.894 23.590 37.870 1.00 93.25 456 GLY A O 1
ATOM 3427 N N . TRP A 1 457 ? -22.146 22.386 38.615 1.00 97.19 457 TRP A N 1
ATOM 3428 C CA . TRP A 1 457 ? -21.903 21.601 37.409 1.00 97.19 457 TRP A CA 1
ATOM 3429 C C . TRP A 1 457 ? -22.107 20.117 37.716 1.00 97.19 457 TRP A C 1
ATOM 3431 O O . TRP A 1 457 ? -21.436 19.568 38.593 1.00 97.19 457 TRP A O 1
ATOM 3441 N N . ARG A 1 458 ? -23.015 19.450 36.999 1.00 97.69 458 ARG A N 1
ATOM 3442 C CA . ARG A 1 458 ? -23.283 18.016 37.173 1.00 97.69 458 ARG A CA 1
ATOM 3443 C C . ARG A 1 458 ? -22.461 17.195 36.177 1.00 97.69 458 ARG A C 1
ATOM 3445 O O . ARG A 1 458 ? -22.610 17.421 34.977 1.00 97.69 458 ARG A O 1
ATOM 3452 N N . PRO A 1 459 ? -21.636 16.230 36.618 1.00 97.62 459 PRO A N 1
ATOM 3453 C CA . PRO A 1 459 ? -20.877 15.400 35.693 1.00 97.62 459 PRO A CA 1
ATOM 3454 C C . PRO A 1 459 ? -21.812 14.520 34.856 1.00 97.62 459 PRO A C 1
ATOM 3456 O O . PRO A 1 459 ? -22.799 13.982 35.362 1.00 97.62 459 PRO A O 1
ATOM 3459 N N . ILE A 1 460 ? -21.474 14.353 33.582 1.00 97.25 460 ILE A N 1
ATOM 3460 C CA . ILE A 1 460 ? -22.086 13.390 32.669 1.00 97.25 460 ILE A CA 1
ATOM 3461 C C . ILE A 1 460 ? -20.987 12.568 31.998 1.00 97.25 460 ILE A C 1
ATOM 3463 O O . ILE A 1 460 ? -19.915 13.080 31.665 1.00 97.25 460 ILE A O 1
ATOM 3467 N N . THR A 1 461 ? -21.248 11.283 31.796 1.00 95.00 461 THR A N 1
ATOM 3468 C CA . THR A 1 461 ? -20.314 10.387 31.113 1.00 95.00 461 THR A CA 1
ATOM 3469 C C . THR A 1 461 ? -20.561 10.440 29.614 1.00 95.00 461 THR A C 1
ATOM 3471 O O . THR A 1 461 ? -21.682 10.234 29.154 1.00 95.00 461 THR A O 1
ATOM 3474 N N . LEU A 1 462 ? -19.503 10.701 28.854 1.00 94.06 462 LEU A N 1
ATOM 3475 C CA . LEU A 1 462 ? -19.522 10.578 27.406 1.00 94.06 462 LEU A CA 1
ATOM 3476 C C . LEU A 1 462 ? -19.342 9.110 27.000 1.00 94.06 462 LEU A C 1
ATOM 3478 O O . LEU A 1 462 ? -18.725 8.311 27.706 1.00 94.06 462 LEU A O 1
ATOM 3482 N N . SER A 1 463 ? -19.837 8.783 25.817 1.00 89.75 463 SER A N 1
ATOM 3483 C CA . SER A 1 463 ? -19.631 7.527 25.098 1.00 89.75 463 SER A CA 1
ATOM 3484 C C . SER A 1 463 ? -18.923 7.830 23.777 1.00 89.75 463 SER A C 1
ATOM 3486 O O . SER A 1 463 ? -19.259 8.810 23.124 1.00 89.75 463 SER A O 1
ATOM 3488 N N . GLY A 1 464 ? -17.921 7.045 23.387 1.00 78.50 464 GLY A N 1
ATOM 3489 C CA . GLY A 1 464 ? -17.160 7.256 22.149 1.00 78.50 464 GLY A CA 1
ATOM 3490 C C . GLY A 1 464 ? -17.287 6.081 21.188 1.00 78.50 464 GLY A C 1
ATOM 3491 O O . GLY A 1 464 ? -17.561 4.961 21.616 1.00 78.50 464 GLY A O 1
ATOM 3492 N N . GLN A 1 465 ? -17.078 6.334 19.892 1.00 62.25 465 GLN A N 1
ATOM 3493 C CA . GLN A 1 465 ? -17.044 5.262 18.885 1.00 62.25 465 GLN A CA 1
ATOM 3494 C C . GLN A 1 465 ? -15.715 4.491 18.880 1.00 62.25 465 GLN A C 1
ATOM 3496 O O . GLN A 1 465 ? -15.689 3.311 18.537 1.00 62.25 465 GLN A O 1
ATOM 3501 N N . ALA A 1 466 ? -14.618 5.135 19.290 1.00 62.59 466 ALA A N 1
ATOM 3502 C CA . ALA A 1 466 ? -13.320 4.494 19.468 1.00 62.59 466 ALA A CA 1
ATOM 3503 C C . ALA A 1 466 ? -13.144 3.974 20.906 1.00 62.59 466 ALA A C 1
ATOM 3505 O O . ALA A 1 466 ? -13.645 4.571 21.864 1.00 62.59 466 ALA A O 1
ATOM 3506 N N . ALA A 1 467 ? -12.394 2.876 21.062 1.00 57.25 467 ALA A N 1
ATOM 3507 C CA . ALA A 1 467 ? -11.961 2.393 22.372 1.00 57.25 467 ALA A CA 1
ATOM 3508 C C . ALA A 1 467 ? -11.206 3.501 23.121 1.00 57.25 467 ALA A C 1
ATOM 3510 O O . ALA A 1 467 ? -10.506 4.309 22.507 1.00 57.25 467 ALA A O 1
ATOM 3511 N N . LYS A 1 468 ? -11.354 3.541 24.449 1.00 60.66 468 LYS A N 1
ATOM 3512 C CA . LYS A 1 468 ? -10.712 4.561 25.275 1.00 60.66 468 LYS A CA 1
ATOM 3513 C C . LYS A 1 468 ? -9.195 4.490 25.105 1.00 60.66 468 LYS A C 1
ATOM 3515 O O . LYS A 1 468 ? -8.569 3.486 25.431 1.00 60.66 468 LYS A O 1
ATOM 3520 N N . SER A 1 469 ? -8.604 5.547 24.574 1.00 55.41 469 SER A N 1
ATOM 3521 C CA . SER A 1 469 ? -7.162 5.668 24.383 1.00 55.41 469 SER A CA 1
ATOM 3522 C C . SER A 1 469 ? -6.603 6.467 25.552 1.00 55.41 469 SER A C 1
ATOM 3524 O O . SER A 1 469 ? -7.052 7.584 25.753 1.00 55.41 469 SER A O 1
ATOM 3526 N N . PHE A 1 470 ? -5.628 5.923 26.287 1.00 57.66 470 PHE A N 1
ATOM 3527 C CA . PHE A 1 470 ? -5.014 6.510 27.493 1.00 57.66 470 PHE A CA 1
ATOM 3528 C C . PHE A 1 470 ? -5.895 6.459 28.763 1.00 57.66 470 PHE A C 1
ATOM 3530 O O . PHE A 1 470 ? -6.642 7.382 29.080 1.00 57.66 470 PHE A O 1
ATOM 3537 N N . GLY A 1 471 ? -5.755 5.375 29.538 1.00 58.78 471 GLY A N 1
ATOM 3538 C CA . GLY A 1 471 ? -6.163 5.317 30.951 1.00 58.78 471 GLY A CA 1
ATOM 3539 C C . GLY A 1 471 ? -7.667 5.375 31.240 1.00 58.78 471 GLY A C 1
ATOM 3540 O O . GLY A 1 471 ? -8.058 6.029 32.198 1.00 58.78 471 GLY A O 1
ATOM 3541 N N . ASP A 1 472 ? -8.510 4.739 30.419 1.00 71.44 472 ASP A N 1
ATOM 3542 C CA . ASP A 1 472 ? -9.976 4.650 30.583 1.00 71.44 472 ASP A CA 1
ATOM 3543 C C . ASP A 1 472 ? -10.733 5.981 30.768 1.00 71.44 472 ASP A C 1
ATOM 3545 O O . ASP A 1 472 ? -11.937 5.988 31.060 1.00 71.44 472 ASP A O 1
ATOM 3549 N N . ALA A 1 473 ? -10.072 7.112 30.532 1.00 85.50 473 ALA A N 1
ATOM 3550 C CA . ALA A 1 473 ? -10.620 8.440 30.779 1.00 85.50 473 ALA A CA 1
ATOM 3551 C C . ALA A 1 473 ? -10.779 9.277 29.508 1.00 85.50 473 ALA A C 1
ATOM 3553 O O . ALA A 1 473 ? -11.400 10.330 29.578 1.00 85.50 473 ALA A O 1
ATOM 3554 N N . TRP A 1 474 ? -10.260 8.836 28.360 1.00 90.06 474 TRP A N 1
ATOM 3555 C CA . TRP A 1 474 ? -10.257 9.631 27.132 1.00 90.06 474 TRP A CA 1
ATOM 3556 C C . TRP A 1 474 ? -10.773 8.843 25.932 1.00 90.06 474 TRP A C 1
ATOM 3558 O O . TRP A 1 474 ? -10.465 7.665 25.761 1.00 90.06 474 TRP A O 1
ATOM 3568 N N . TYR A 1 475 ? -11.533 9.521 25.081 1.00 86.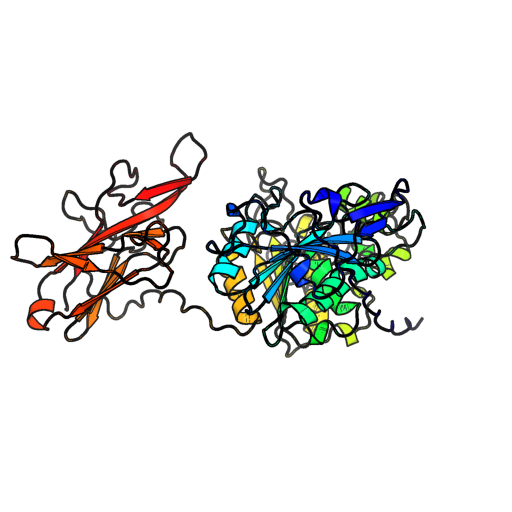38 475 TYR A N 1
ATOM 3569 C CA . TYR A 1 475 ? -11.959 9.048 23.769 1.00 86.38 475 TYR A CA 1
ATOM 3570 C C . TYR A 1 475 ? -11.136 9.733 22.679 1.00 86.38 475 TYR A C 1
ATOM 3572 O O . TYR A 1 475 ? -10.713 10.873 22.852 1.00 86.38 475 TYR A O 1
ATOM 3580 N N . ARG A 1 476 ? -10.927 9.061 21.545 1.00 84.44 476 ARG A N 1
ATOM 3581 C CA . ARG A 1 476 ? -10.300 9.654 20.356 1.00 84.44 476 ARG A CA 1
ATOM 3582 C C . ARG A 1 476 ? -11.364 10.010 19.317 1.00 84.44 476 ARG A C 1
ATOM 3584 O O . ARG A 1 476 ? -12.303 9.242 19.112 1.00 84.44 476 ARG A O 1
ATOM 3591 N N . GLY A 1 477 ? -11.207 11.150 18.650 1.00 85.38 477 GLY A N 1
ATOM 3592 C CA . GLY A 1 477 ? -12.053 11.549 17.524 1.00 85.38 477 GLY A CA 1
ATOM 3593 C C . GLY A 1 477 ? -13.378 12.188 17.916 1.00 85.38 477 GLY A C 1
ATOM 3594 O O . GLY A 1 477 ? -13.502 13.409 17.885 1.00 85.38 477 GLY A O 1
ATOM 3595 N N . LEU A 1 478 ? -14.387 11.367 18.217 1.00 85.62 478 LEU A N 1
ATOM 3596 C CA . LEU A 1 478 ? -15.748 11.814 18.527 1.00 85.62 478 LEU A CA 1
ATOM 3597 C C . LEU A 1 478 ? -16.288 11.072 19.753 1.00 85.62 478 LEU A C 1
ATOM 3599 O O . LEU A 1 478 ? -16.207 9.843 19.847 1.00 85.62 478 LEU A O 1
ATOM 3603 N N . ALA A 1 479 ? -16.902 11.826 20.656 1.00 90.62 479 ALA A N 1
ATOM 3604 C CA . ALA A 1 479 ? -17.670 11.316 21.777 1.00 90.62 479 ALA A CA 1
ATOM 3605 C C . ALA A 1 479 ? -19.026 12.022 21.859 1.00 90.62 479 ALA A C 1
ATOM 3607 O O . ALA A 1 479 ? -19.206 13.124 21.344 1.00 90.62 479 ALA A O 1
ATOM 3608 N N . GLN A 1 480 ? -19.986 11.383 22.512 1.00 93.44 480 GLN A N 1
ATOM 3609 C CA . GLN A 1 480 ? -21.344 11.880 22.643 1.00 93.44 480 GLN A CA 1
ATOM 3610 C C . GLN A 1 480 ? -21.961 11.532 23.996 1.00 93.44 480 GLN A C 1
ATOM 3612 O O . GLN A 1 480 ? -21.602 10.530 24.619 1.00 93.44 480 GLN A O 1
ATOM 3617 N N . ALA A 1 481 ? -22.936 12.324 24.427 1.00 94.88 481 ALA A N 1
ATOM 3618 C CA . ALA A 1 481 ? -23.798 12.001 25.556 1.00 94.88 481 ALA A CA 1
ATOM 3619 C C . ALA A 1 481 ? -25.253 12.293 25.213 1.00 94.88 481 ALA A C 1
ATOM 3621 O O . ALA A 1 481 ? -25.567 13.337 24.647 1.00 94.88 481 ALA A O 1
ATOM 3622 N N . HIS A 1 482 ? -26.132 11.376 25.600 1.00 93.81 482 HIS A N 1
ATOM 3623 C CA . HIS A 1 482 ? -27.570 11.569 25.522 1.00 93.81 482 HIS A CA 1
ATOM 3624 C C . HIS A 1 482 ? -28.093 12.012 26.890 1.00 93.81 482 HIS A C 1
ATOM 3626 O O . HIS A 1 482 ? -27.823 11.365 27.905 1.00 93.81 482 HIS A O 1
ATOM 3632 N N . ILE A 1 483 ? -28.814 13.128 26.922 1.00 95.62 483 ILE A N 1
ATOM 3633 C CA . ILE A 1 483 ? -29.316 13.759 28.138 1.00 95.62 483 ILE A CA 1
ATOM 3634 C C . ILE A 1 483 ? -30.834 13.834 28.029 1.00 95.62 483 ILE A C 1
ATOM 3636 O O . ILE A 1 483 ? -31.368 14.633 27.264 1.00 95.62 483 ILE A O 1
ATOM 3640 N N . ALA A 1 484 ? -31.531 13.022 28.821 1.00 95.62 484 ALA A N 1
ATOM 3641 C CA . ALA A 1 484 ? -32.978 13.131 28.950 1.00 95.62 484 ALA A CA 1
ATOM 3642 C C . ALA A 1 484 ? -33.334 14.442 29.670 1.00 95.62 484 ALA A C 1
ATOM 3644 O O . ALA A 1 484 ? -32.871 14.690 30.790 1.00 95.62 484 ALA A O 1
ATOM 3645 N N . LEU A 1 485 ? -34.144 15.277 29.022 1.00 93.69 485 LEU A N 1
ATOM 3646 C CA . LEU A 1 485 ? -34.571 16.589 29.507 1.00 93.69 485 LEU A CA 1
ATOM 3647 C C . LEU A 1 485 ? -36.050 16.773 29.152 1.00 93.69 485 LEU A C 1
ATOM 3649 O O . LEU A 1 485 ? -36.367 16.787 27.967 1.00 93.69 485 LEU A O 1
ATOM 3653 N N . PRO A 1 486 ? -36.967 16.928 30.124 1.00 93.75 486 PRO A N 1
ATOM 3654 C CA . PRO A 1 486 ? -38.366 17.235 29.823 1.00 93.75 486 PRO A CA 1
ATOM 3655 C C . PRO A 1 486 ? -38.486 18.437 28.879 1.00 93.75 486 PRO A C 1
ATOM 3657 O O . PRO A 1 486 ? -37.667 19.348 28.961 1.00 93.75 486 PRO A O 1
ATOM 3660 N N . ALA A 1 487 ? -39.507 18.471 28.019 1.00 91.25 487 ALA A N 1
ATOM 3661 C CA . ALA A 1 487 ? -39.664 19.538 27.021 1.00 91.25 487 ALA A CA 1
ATOM 3662 C C . ALA A 1 487 ? -39.611 20.951 27.643 1.00 91.25 487 ALA A C 1
ATOM 3664 O O . ALA A 1 487 ? -38.891 21.814 27.148 1.00 91.25 487 ALA A O 1
ATOM 3665 N N . ASP A 1 488 ? -40.276 21.148 28.787 1.00 91.69 488 ASP A N 1
ATOM 3666 C CA . ASP A 1 488 ? -40.270 22.421 29.524 1.00 91.69 488 ASP A CA 1
ATOM 3667 C C . ASP A 1 488 ? -38.886 22.792 30.094 1.00 91.69 488 ASP A C 1
ATOM 3669 O O . ASP A 1 488 ? -38.579 23.971 30.273 1.00 91.69 488 ASP A O 1
ATOM 3673 N N . ASP A 1 489 ? -38.049 21.795 30.400 1.00 93.19 489 ASP A N 1
ATOM 3674 C CA . ASP A 1 489 ? -36.664 21.995 30.845 1.00 93.19 489 ASP A CA 1
ATOM 3675 C C . ASP A 1 489 ? -35.785 22.343 29.637 1.00 93.19 489 ASP A C 1
ATOM 3677 O O . ASP A 1 489 ? -34.995 23.281 29.687 1.00 93.19 489 ASP A O 1
ATOM 3681 N N . LEU A 1 490 ? -35.968 21.642 28.515 1.00 92.69 490 LEU A N 1
ATOM 3682 C CA . LEU A 1 490 ? -35.201 21.829 27.283 1.00 92.69 490 LEU A CA 1
ATOM 3683 C C . LEU A 1 490 ? -35.419 23.204 26.631 1.00 92.69 490 LEU A C 1
ATOM 3685 O O . LEU A 1 490 ? -34.542 23.671 25.910 1.00 92.69 490 LEU A O 1
ATOM 3689 N N . ALA A 1 491 ? -36.541 23.869 26.915 1.00 92.62 491 ALA A N 1
ATOM 3690 C CA . ALA A 1 491 ? -36.815 25.244 26.492 1.00 92.62 491 ALA A CA 1
ATOM 3691 C C . ALA A 1 491 ? -35.960 26.308 27.220 1.00 92.62 491 ALA A C 1
ATOM 3693 O O . ALA A 1 491 ? -35.920 27.465 26.801 1.00 92.62 491 ALA A O 1
ATOM 3694 N N . ARG A 1 492 ? -35.283 25.950 28.321 1.00 95.12 492 ARG A N 1
ATOM 3695 C CA . ARG A 1 492 ? -34.362 26.834 29.061 1.00 95.12 492 ARG A CA 1
ATOM 3696 C C . ARG A 1 492 ? -32.932 26.678 28.554 1.00 95.12 492 ARG A C 1
ATOM 3698 O O . ARG A 1 492 ? -32.607 25.675 27.921 1.00 95.12 492 ARG A O 1
ATOM 3705 N N . ASN A 1 493 ? -32.052 27.634 28.864 1.00 95.81 493 ASN A N 1
ATOM 3706 C CA . ASN A 1 493 ? -30.646 27.482 28.498 1.00 95.81 493 ASN A CA 1
ATOM 3707 C C . ASN A 1 493 ? -29.969 26.416 29.366 1.00 95.81 493 ASN A C 1
ATOM 3709 O O . ASN A 1 493 ? -29.954 26.480 30.599 1.00 95.81 493 ASN A O 1
ATOM 3713 N N . HIS A 1 494 ? -29.322 25.476 28.692 1.00 97.00 494 HIS A N 1
ATOM 3714 C CA . HIS A 1 494 ? -28.390 24.530 29.284 1.00 97.00 494 HIS A CA 1
ATOM 3715 C C . HIS A 1 494 ? -26.983 24.837 28.801 1.00 97.00 494 HIS A C 1
ATOM 3717 O O . HIS A 1 494 ? -26.783 25.386 27.718 1.00 97.00 494 HIS A O 1
ATOM 3723 N N . TYR A 1 495 ? -25.997 24.453 29.598 1.00 97.31 495 TYR A N 1
ATOM 3724 C CA . TYR A 1 495 ? -24.588 24.646 29.294 1.00 97.31 495 TYR A CA 1
ATOM 3725 C C . TYR A 1 495 ? -23.868 23.316 29.417 1.00 97.31 495 TYR A C 1
ATOM 3727 O O . TYR A 1 495 ? -24.061 22.593 30.393 1.00 97.31 495 TYR A O 1
ATOM 3735 N N . ILE A 1 496 ? -23.002 23.006 28.461 1.00 97.75 496 ILE A N 1
ATOM 3736 C CA . ILE A 1 496 ? -22.105 21.863 28.551 1.00 97.75 496 ILE A CA 1
ATOM 3737 C C . ILE A 1 496 ? -20.651 22.321 28.563 1.00 97.75 496 ILE A C 1
ATOM 3739 O O . ILE A 1 496 ? -20.229 23.098 27.707 1.00 97.75 496 ILE A O 1
ATOM 3743 N N . LEU A 1 497 ? -19.889 21.809 29.529 1.00 97.56 497 LEU A N 1
ATOM 3744 C CA . LEU A 1 497 ? -18.438 21.910 29.577 1.00 97.56 497 LEU A CA 1
ATOM 3745 C C . LEU A 1 497 ? -17.800 20.612 29.118 1.00 97.56 497 LEU A C 1
ATOM 3747 O O . LEU A 1 497 ? -18.114 19.535 29.625 1.00 97.56 497 LEU A O 1
ATOM 3751 N N . THR A 1 498 ? -16.856 20.729 28.194 1.00 96.62 498 THR A N 1
ATOM 3752 C CA . THR A 1 498 ? -16.078 19.598 27.685 1.00 96.62 498 THR A CA 1
ATOM 3753 C C . THR A 1 498 ? -14.599 19.956 27.632 1.00 96.62 498 THR A C 1
ATOM 3755 O O . THR A 1 498 ? -14.229 21.132 27.585 1.00 96.62 498 THR A O 1
ATOM 3758 N N . TYR A 1 499 ? -13.741 18.941 27.652 1.00 95.38 499 TYR A N 1
ATOM 3759 C CA . TYR A 1 499 ? -12.302 19.131 27.574 1.00 95.38 499 TYR A CA 1
ATOM 3760 C C . TYR A 1 499 ? -11.759 18.336 26.392 1.00 95.38 499 TYR A C 1
ATOM 3762 O O . TYR A 1 499 ? -11.851 17.108 26.358 1.00 95.38 499 TYR A O 1
ATOM 3770 N N . VAL A 1 500 ? -11.249 19.062 25.398 1.00 93.50 500 VAL A N 1
ATOM 3771 C CA . VAL A 1 500 ? -10.776 18.509 24.125 1.00 93.50 500 VAL A CA 1
ATOM 3772 C C . VAL A 1 500 ? -9.350 18.978 23.891 1.00 93.50 500 VAL A C 1
ATOM 3774 O O . VAL A 1 500 ? -9.081 20.182 23.930 1.00 93.50 500 VAL A O 1
ATOM 3777 N N . CYS A 1 501 ? -8.461 18.028 23.633 1.00 92.25 501 CYS A N 1
ATOM 3778 C CA . CYS A 1 501 ? -7.095 18.259 23.196 1.00 92.25 501 CYS A CA 1
ATOM 3779 C C . CYS A 1 501 ? -6.977 17.971 21.709 1.00 92.25 501 CYS A C 1
ATOM 3781 O O . CYS A 1 501 ? -7.405 16.908 21.276 1.00 92.25 501 CYS A O 1
ATOM 3783 N N . THR A 1 502 ? -6.360 18.876 20.955 1.00 89.12 502 THR A N 1
ATOM 3784 C CA . THR A 1 502 ? -6.047 18.670 19.537 1.00 89.12 502 THR A CA 1
ATOM 3785 C C . THR A 1 502 ? -4.530 18.585 19.358 1.00 89.12 502 THR A C 1
ATOM 3787 O O . THR A 1 502 ? -3.789 19.386 19.929 1.00 89.12 502 THR A O 1
ATOM 3790 N N . TRP A 1 503 ? -4.043 17.612 18.595 1.00 87.31 503 TRP A N 1
ATOM 3791 C CA . TRP A 1 503 ? -2.631 17.436 18.277 1.00 87.31 503 TRP A CA 1
ATOM 3792 C C . TRP A 1 503 ? -2.251 18.372 17.140 1.00 87.31 503 TRP A C 1
ATOM 3794 O O . TRP A 1 503 ? -2.670 18.184 16.000 1.00 87.31 503 TRP A O 1
ATOM 3804 N N . LYS A 1 504 ? -1.455 19.395 17.444 1.00 81.38 504 LYS A N 1
ATOM 3805 C CA . LYS A 1 504 ? -1.109 20.448 16.487 1.00 81.38 504 LYS A CA 1
ATOM 3806 C C . LYS A 1 504 ? 0.397 20.580 16.316 1.00 81.38 504 LYS A C 1
ATOM 3808 O O . LYS A 1 504 ? 1.152 20.256 17.235 1.00 81.38 504 LYS A O 1
ATOM 3813 N N . PRO A 1 505 ? 0.868 21.062 15.154 1.00 72.88 505 PRO A N 1
ATOM 3814 C CA . PRO A 1 505 ? 2.228 21.569 15.035 1.00 72.88 505 PRO A CA 1
ATOM 3815 C C . PRO A 1 505 ? 2.473 22.631 16.114 1.00 72.88 505 PRO A C 1
ATOM 3817 O O . PRO A 1 505 ? 1.637 23.507 16.320 1.00 72.88 505 PRO A O 1
ATOM 3820 N N . ALA A 1 506 ? 3.597 22.550 16.819 1.00 68.38 506 ALA A N 1
ATOM 3821 C CA . ALA A 1 506 ? 3.952 23.536 17.827 1.00 68.38 506 ALA A CA 1
ATOM 3822 C C . ALA A 1 506 ? 4.200 24.895 17.155 1.00 68.38 506 ALA A C 1
ATOM 3824 O O . ALA A 1 506 ? 4.998 24.999 16.223 1.00 68.38 506 ALA A O 1
ATOM 3825 N N . ALA A 1 507 ? 3.536 25.946 17.636 1.00 59.28 507 ALA A N 1
ATOM 3826 C CA . ALA A 1 507 ? 3.846 27.308 17.223 1.00 59.28 507 ALA A CA 1
ATOM 3827 C C . ALA A 1 507 ? 5.206 27.740 17.812 1.00 59.28 507 ALA A C 1
ATOM 3829 O O . ALA A 1 507 ? 5.428 27.633 19.020 1.00 59.28 507 ALA A O 1
ATOM 3830 N N . GLY A 1 508 ? 6.124 28.233 16.969 1.00 61.00 508 GLY A N 1
ATOM 3831 C CA . GLY A 1 508 ? 7.421 28.796 17.380 1.00 61.00 508 GLY A CA 1
ATOM 3832 C C . GLY A 1 508 ? 8.657 28.085 16.809 1.00 61.00 508 GLY A C 1
ATOM 3833 O O . GLY A 1 508 ? 8.566 27.186 15.983 1.00 61.00 508 GLY A O 1
ATOM 3834 N N . LEU A 1 509 ? 9.849 28.505 17.256 1.00 44.59 509 LEU A N 1
ATOM 3835 C CA . LEU A 1 509 ? 11.165 28.066 16.743 1.00 44.59 509 LEU A CA 1
ATOM 3836 C C . LEU A 1 509 ? 11.565 26.620 17.108 1.00 44.59 509 LEU A C 1
ATOM 3838 O O . LEU A 1 509 ? 12.701 26.220 16.858 1.00 44.59 509 LEU A O 1
ATOM 3842 N N . ARG A 1 510 ? 10.677 25.830 17.725 1.00 48.09 510 ARG A N 1
ATOM 3843 C CA . ARG A 1 510 ? 10.945 24.419 18.031 1.00 48.09 510 ARG A CA 1
ATOM 3844 C C . ARG A 1 510 ? 10.134 23.537 17.082 1.00 48.09 510 ARG A C 1
ATOM 3846 O O . ARG A 1 510 ? 8.918 23.477 17.245 1.00 48.09 510 ARG A O 1
ATOM 3853 N N . PRO A 1 511 ? 10.765 22.844 16.121 1.00 50.28 511 PRO A N 1
ATOM 3854 C CA . PRO A 1 511 ? 10.057 21.871 15.301 1.00 50.28 511 PRO A CA 1
ATOM 3855 C C . PRO A 1 511 ? 9.516 20.741 16.191 1.00 50.28 511 PRO A C 1
ATOM 3857 O O . PRO A 1 511 ? 10.256 20.149 16.975 1.00 50.28 511 PRO A O 1
ATOM 3860 N N . GLY A 1 512 ? 8.214 20.464 16.094 1.00 69.12 512 GLY A N 1
ATOM 3861 C CA . GLY A 1 512 ? 7.537 19.398 16.835 1.00 69.12 512 GLY A CA 1
ATOM 3862 C C . GLY A 1 512 ? 6.013 19.503 16.751 1.00 69.12 512 GLY A C 1
ATOM 3863 O O . GLY A 1 512 ? 5.484 20.535 16.346 1.00 69.12 512 GLY A O 1
ATOM 3864 N N . LYS A 1 513 ? 5.298 18.437 17.126 1.00 75.75 513 LYS A N 1
ATOM 3865 C CA . LYS A 1 513 ? 3.841 18.440 17.346 1.00 75.75 513 LYS A CA 1
ATOM 3866 C C . LYS A 1 513 ? 3.578 18.394 18.866 1.00 75.75 513 LYS A C 1
ATOM 3868 O O . LYS A 1 513 ? 4.373 17.799 19.595 1.00 75.75 513 LYS A O 1
ATOM 3873 N N . ARG A 1 514 ? 2.520 19.044 19.359 1.00 84.06 514 ARG A N 1
ATOM 3874 C CA . ARG A 1 514 ? 2.120 19.047 20.779 1.00 84.06 514 ARG A CA 1
ATOM 3875 C C . ARG A 1 514 ? 0.601 18.958 20.931 1.00 84.06 514 ARG A C 1
ATOM 3877 O O . ARG A 1 514 ? -0.140 19.367 20.041 1.00 84.06 514 ARG A O 1
ATOM 3884 N N . TRP A 1 515 ? 0.144 18.443 22.072 1.00 86.69 515 TRP A N 1
ATOM 3885 C CA . TRP A 1 515 ? -1.274 18.462 22.432 1.00 86.69 515 TRP A CA 1
ATOM 3886 C C . TRP A 1 515 ? -1.644 19.849 22.937 1.00 86.69 515 TRP A C 1
ATOM 3888 O O . TRP A 1 515 ? -1.041 20.352 23.883 1.00 86.69 515 TRP A O 1
ATOM 3898 N N . GLU A 1 516 ? -2.652 20.442 22.316 1.00 89.38 516 GLU A N 1
ATOM 3899 C CA . GLU A 1 516 ? -3.220 21.724 22.704 1.00 89.38 516 GLU A CA 1
ATOM 3900 C C . GLU A 1 516 ? -4.629 21.489 23.244 1.00 89.38 516 GLU A C 1
ATOM 3902 O O . GLU A 1 516 ? -5.556 21.152 22.505 1.00 89.38 516 GLU A O 1
ATOM 3907 N N . CYS A 1 517 ? -4.775 21.601 24.562 1.00 90.19 517 CYS A N 1
ATOM 3908 C CA . CYS A 1 517 ? -6.003 21.267 25.268 1.00 90.19 517 CYS A CA 1
ATOM 3909 C C . CYS A 1 517 ? -6.801 22.518 25.589 1.00 90.19 517 CYS A C 1
ATOM 3911 O O . CYS A 1 517 ? -6.323 23.377 26.320 1.00 90.19 517 CYS A O 1
ATOM 3913 N N . GLY A 1 518 ? -8.036 22.601 25.093 1.00 85.62 518 GLY A N 1
ATOM 3914 C CA . GLY A 1 518 ? -8.969 23.594 25.610 1.00 85.62 518 GLY A CA 1
ATOM 3915 C C . GLY A 1 518 ? -8.589 25.053 25.332 1.00 85.62 518 GLY A C 1
ATOM 3916 O O . GLY A 1 518 ? -8.792 25.910 26.181 1.00 85.62 518 GLY A O 1
ATOM 3917 N N . CYS A 1 519 ? -8.001 25.346 24.173 1.00 85.38 519 CYS A N 1
ATOM 3918 C CA . CYS A 1 519 ? -7.503 26.683 23.848 1.00 85.38 519 CYS A CA 1
ATOM 3919 C C . CYS A 1 519 ? -8.607 27.751 23.868 1.00 85.38 519 CYS A C 1
ATOM 3921 O O . CYS A 1 519 ? -9.536 27.687 23.056 1.00 85.38 519 CYS A O 1
ATOM 3923 N N . ALA A 1 520 ? -8.480 28.746 24.750 1.00 85.44 520 ALA A N 1
ATOM 3924 C CA . ALA A 1 520 ? -9.361 29.916 24.772 1.00 85.44 520 ALA A CA 1
ATOM 3925 C C . ALA A 1 520 ? -9.034 30.927 23.657 1.00 85.44 520 ALA A C 1
ATOM 3927 O O . ALA A 1 520 ? -9.915 31.651 23.198 1.00 85.44 520 ALA A O 1
ATOM 3928 N N . ASP A 1 521 ? -7.786 30.934 23.187 1.00 81.94 521 ASP A N 1
ATOM 3929 C CA . ASP A 1 521 ? -7.284 31.807 22.130 1.00 81.94 521 ASP A CA 1
ATOM 3930 C C . ASP A 1 521 ? -6.342 31.054 21.172 1.00 81.94 521 ASP A C 1
ATOM 3932 O O . ASP A 1 521 ? -6.177 29.834 21.251 1.00 81.94 521 ASP A O 1
ATOM 3936 N N . ALA A 1 522 ? -5.760 31.784 20.218 1.00 79.44 522 ALA A N 1
ATOM 3937 C CA . ALA A 1 522 ? -4.861 31.219 19.219 1.00 79.44 522 ALA A CA 1
ATOM 3938 C C . ALA A 1 522 ? -3.462 30.870 19.759 1.00 79.44 522 ALA A C 1
ATOM 3940 O O . ALA A 1 522 ? -2.764 30.088 19.120 1.00 79.44 522 ALA A O 1
ATOM 3941 N N . ALA A 1 523 ? -3.049 31.443 20.895 1.00 81.69 523 ALA A N 1
ATOM 3942 C CA . ALA A 1 523 ? -1.764 31.131 21.520 1.00 81.69 523 ALA A CA 1
ATOM 3943 C C . ALA A 1 523 ? -1.836 29.814 22.310 1.00 81.69 523 ALA A C 1
ATOM 3945 O O . ALA A 1 523 ? -0.862 29.063 22.361 1.00 81.69 523 ALA A O 1
ATOM 3946 N N . CYS A 1 524 ? -3.017 29.505 22.859 1.00 84.75 524 CYS A N 1
ATOM 3947 C CA . CYS A 1 524 ? -3.297 28.297 23.632 1.00 84.75 524 CYS A CA 1
ATOM 3948 C C . CYS A 1 524 ? -2.329 28.093 24.812 1.00 84.75 524 CYS A C 1
ATOM 3950 O O . CYS A 1 524 ? -1.944 26.970 25.138 1.00 84.75 524 CYS A O 1
ATOM 3952 N N . ASP A 1 525 ? -1.929 29.187 25.464 1.00 83.38 525 ASP A N 1
ATOM 3953 C CA . ASP A 1 525 ? -0.951 29.143 26.558 1.00 83.38 525 ASP A CA 1
ATOM 3954 C C . ASP A 1 525 ? -1.546 28.602 27.867 1.00 83.38 525 ASP A C 1
ATOM 3956 O O . ASP A 1 525 ? -0.826 28.062 28.708 1.00 83.38 525 ASP A O 1
ATOM 3960 N N . ALA A 1 526 ? -2.867 28.719 28.037 1.00 85.69 526 ALA A N 1
ATOM 3961 C CA . ALA A 1 526 ? -3.594 28.213 29.192 1.00 85.69 526 ALA A CA 1
ATOM 3962 C C . ALA A 1 526 ? -4.733 27.281 28.747 1.00 85.69 526 ALA A C 1
ATOM 3964 O O . ALA A 1 526 ? -5.589 27.698 27.958 1.00 85.69 526 ALA A O 1
ATOM 3965 N N . PRO A 1 527 ? -4.786 26.038 29.257 1.00 89.44 527 PRO A N 1
ATOM 3966 C CA . PRO A 1 527 ? -5.900 25.155 28.972 1.00 89.44 527 PRO A CA 1
ATOM 3967 C C . PRO A 1 527 ? -7.180 25.633 29.662 1.00 89.44 527 PRO A C 1
ATOM 3969 O O . PRO A 1 527 ? -7.163 26.005 30.836 1.00 89.44 527 PRO A O 1
ATOM 3972 N N . ALA A 1 528 ? -8.307 25.562 28.958 1.00 93.69 528 ALA A N 1
ATOM 3973 C CA . ALA A 1 528 ? -9.625 25.911 29.475 1.00 93.69 528 ALA A CA 1
ATOM 3974 C C . ALA A 1 528 ? -10.695 24.892 29.054 1.00 93.69 528 ALA A C 1
ATOM 3976 O O . ALA A 1 528 ? -10.603 24.220 28.029 1.00 93.69 528 ALA A O 1
ATOM 3977 N N . TRP A 1 529 ? -11.761 24.773 29.839 1.00 96.19 529 TRP A N 1
ATOM 3978 C CA . TRP A 1 529 ? -12.916 23.977 29.427 1.00 96.19 529 TRP A CA 1
ATOM 3979 C C . TRP A 1 529 ? -13.659 24.687 28.299 1.00 96.19 529 TRP A C 1
ATOM 3981 O O . TRP A 1 529 ? -13.884 25.896 28.361 1.00 96.19 529 TRP A O 1
ATOM 3991 N N . ARG A 1 530 ? -14.055 23.940 27.268 1.00 94.69 530 ARG A N 1
ATOM 3992 C CA . ARG A 1 530 ? -14.898 24.458 26.188 1.00 94.69 530 ARG A CA 1
ATOM 3993 C C . ARG A 1 530 ? -16.339 24.484 26.651 1.00 94.69 530 ARG A C 1
ATOM 3995 O O . ARG A 1 530 ? -16.813 23.475 27.171 1.00 94.69 530 ARG A O 1
ATOM 4002 N N . ILE A 1 531 ? -17.023 25.599 26.423 1.00 96.00 531 ILE A N 1
ATOM 4003 C CA . ILE A 1 531 ? -18.434 25.761 26.768 1.00 96.00 531 ILE A CA 1
ATOM 4004 C C . ILE A 1 531 ? -19.299 25.826 25.511 1.00 96.00 531 ILE A C 1
ATOM 4006 O O . ILE A 1 531 ? -18.962 26.512 24.549 1.00 96.00 531 ILE A O 1
ATOM 4010 N N . GLN A 1 532 ? -20.434 25.134 25.534 1.00 95.00 532 GLN A N 1
ATOM 4011 C CA . GLN A 1 532 ? -21.500 25.265 24.545 1.00 95.00 532 GLN A CA 1
ATOM 4012 C C . GLN A 1 532 ? -22.828 25.453 25.278 1.00 95.00 532 GLN A C 1
ATOM 4014 O O . GLN A 1 532 ? -23.103 24.739 26.240 1.00 95.00 532 GLN A O 1
ATOM 4019 N N . ALA A 1 533 ? -23.638 26.409 24.835 1.00 95.94 533 ALA A N 1
ATOM 4020 C CA . ALA A 1 533 ? -24.998 26.597 25.325 1.00 95.94 533 ALA A CA 1
ATOM 4021 C C . ALA A 1 533 ? -25.990 25.900 24.383 1.00 95.94 533 ALA A C 1
ATOM 4023 O O . ALA A 1 533 ? -25.730 25.813 23.1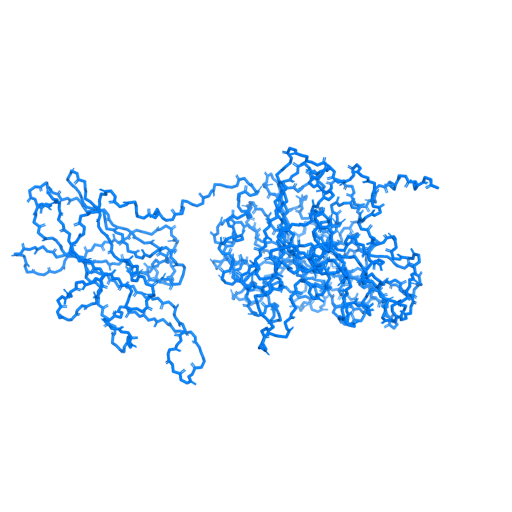85 1.00 95.94 533 ALA A O 1
ATOM 4024 N N . PHE A 1 534 ? -27.111 25.391 24.890 1.00 95.56 534 PHE A N 1
ATOM 4025 C CA . PHE A 1 534 ? -28.148 24.765 24.066 1.00 95.56 534 PHE A CA 1
ATOM 4026 C C . PHE A 1 534 ? -29.546 24.878 24.683 1.00 95.56 534 PHE A C 1
ATOM 4028 O O . PHE A 1 534 ? -29.684 24.897 25.905 1.00 95.56 534 PHE A O 1
ATOM 4035 N N . SER A 1 535 ? -30.570 24.954 23.833 1.00 94.38 535 SER A N 1
ATOM 4036 C CA . SER A 1 535 ? -31.991 24.936 24.214 1.00 94.38 535 SER A CA 1
ATOM 4037 C C . SER A 1 535 ? -32.851 24.589 22.995 1.00 94.38 535 SER A C 1
ATOM 4039 O O . SER A 1 535 ? -32.542 25.047 21.893 1.00 94.38 535 SER A O 1
ATOM 4041 N N . ALA A 1 536 ? -33.940 23.837 23.162 1.00 89.00 536 ALA A N 1
ATOM 4042 C CA . ALA A 1 536 ? -34.934 23.676 22.097 1.00 89.00 536 ALA A CA 1
ATOM 4043 C C . ALA A 1 536 ? -35.534 25.046 21.730 1.00 89.00 536 ALA A C 1
ATOM 4045 O O . ALA A 1 536 ? -35.742 25.880 22.616 1.00 89.00 536 ALA A O 1
ATOM 4046 N N . GLN A 1 537 ? -35.723 25.291 20.429 1.00 73.44 537 GLN A N 1
ATOM 4047 C CA . GLN A 1 537 ? -36.356 26.514 19.922 1.00 73.44 537 GLN A CA 1
ATOM 4048 C C . GLN A 1 537 ? -37.873 26.471 20.061 1.00 73.44 537 GLN A C 1
ATOM 4050 O O . GLN A 1 537 ? -38.446 25.368 19.901 1.00 73.44 537 GLN A O 1
#

Sequence (537 aa):
MQTPSATLAATKPVTICKAQNNPDDDFVMQASGLIGADYACTTVCSGDWRQCLRLTEKAEHHARGLPKVELPFVVDDMAGVLRFTLRTAPTITVHSGAGGSFYPGEATWLAGEGQGLIERLEEEGVRVVEVRWAWGRPPGSGWLSRKTDEPGSSLHAKVVRPASILKWIRSHLVGDQRFGTYGCSGGAVQTLASTMWYEGLDAAIDYQFVSSMPMWDVRKLCTGKDEGVCEHNPSQVCHPSQPCPHGDRCGYPFTPLIIVRALIDEIHGVGLKCTIERDDPAFDASSLSRVPATRYTIDHPIDFSLSVFATEHPLAGGRDDLMIGAFWQGAKAYEAIRQANPAGNIRLTINEPYGHCADATDALAPATVRKIKAGLGLPSTPSPARFSAGDFCHRFEASMAVPQGFAAPSEATAAGRHLTVAASCDAGAATIYVGTGGEDQLIYGTAYLGREGESGWRPITLSGQAAKSFGDAWYRGLAQAHIALPADDLARNHYILTYVCTWKPAAGLRPGKRWECGCADAACDAPAWRIQAFSAQ

Foldseek 3Di:
DPDPQPDFDAFWAKWWFQDDPDNVQQKDQPDDDVFAGFIDGNHTDDDDQVNRKDWDPDQVPAQVSQTWIWIWIDGPRWIKIKIWGLDAFAEEEEAEAALQQDWQCPPCLLVNFLVLLQNVLSLVRYIYITIHTHAAVVGRNGLLTHRDLDALFALLNSLSVLLNVLVVCLVRPHPPAAYEYEAFHNGLLNHPVSLLRHPPSLVSHQEYERFWANQQAQLQQQANDAWFAWLVGLVDIAGPVRADPPPTHTQGQYAPPLVVQVSNCSSRSVPNQSSVSHGDPSRLVHHNNNNPLVSLAGQAAYEYEAEAAPDPDVPNVAAHSSRGSRSNNSSVSLVSSCVSCVPHNYYYHYDPNDGGPCCSGNVNSVVNSQVVCVRSVHDDPPQPPPPDPPFWFWDFDLPDDDDPQAAAQFDQADPVGDGQWTWGDDQFKIKIKGAQQDQQKKWFQWKWKDAPPDPDTHIDGWDEPGDADPDNGIHGRMIMDMGGHHQVRLQGKMKMWIKMWGWAQDPDDDGDIDTQIRQNHPNSPDHGTHMIIGGDD